Protein 7EWT (pdb70)

B-factor: mean 158.01, std 21.37, range [114.84, 257.17]

Secondary structure (DSSP, 8-state):
--SHHHHSSS-HHHHHHHHHHHTHHHHTTTTTTTTS-S-SHHHHHHHHHHHHHHHHHH-TTHHHHHHHHHHHHTTTTTSSTTSTHHHHHHHHHHHHHHHHHHH----THHHHHHHHHHHHHHHHHH---TTHHHH-----HHHHHHHS-GGGSSSPPP--HHHHHHHHTT------SHHHHHHHHHHHHHHHHHHHHHHHS-STTTT--SSSSS-SHHHHHHHHHTTTSSTHHHHHHHHHHHHHHHHHTTT--EE-TTSPEE--SS----HHHHSS-S-THHHHH-SSHHHHHHHHHHTTTT--HHHHHHHHHHHHHHHS-SSHHHHHHHHHIIIIIHHHHHHHHHTTS-SSSHHHHSSS---HHHHHHHHHHHHHHHHHHHS-SHHHHHHHHHHTTTHHHHHHHHHHHHHHHHTT-

Foldseek 3Di:
DQVVCPVLFHHSLLVLVVCLLLVLVVLLVCLLPCLQPPDLLVLLVSLLVSLLVSLCSSPVVLSCLLVVLLVVLVVLCVPVQQPPVSLVCLLCVLLVSLQVQLVVVLGSSQLSLVVSLLSSLQNLLSHVDPVNVQLHDDRPSLSSSQQRGSLAGRPFFHARSSCVSVLSPVNLDDQDLVVLVVLLVVLVVLVNLQSVQDPVQHLVVLLDPVCLQPDLVCLLVSLLVPLVNPCSSVVSSHSSSLSSCPNSPNQWPAADPVRHTHRNRRRQADPVQLPQDLQCLSNVCGRRVRVNVSLVPSQQVVDVNVVSLLVSLVVQCSSNVSDCLSVQLSVLCVFVVVLSVLVVCLAPPAPPQNVVCPDPVVGVVSVSVVSSSSSLSCLCPPVVDPVRSVSSCVSSVVVVVCVRVVCVVCVVVSSVD

Sequence (417 aa):
LARVAEALGSSEQALRLIVSILMGYPFALFQRYFLFQKETYLIHLYNVFTGLSIAYFNFGMQFFHSLLCVLIQFLILRLMGRTVTAVFTTFVFQMTYLMAGYYFDIKWTMPHCVLTLKLIGLAIDYYLTPEQRRFAVRGLLEVSGFSYFYGAFMVGPQFSMTDYQKLAKGEMRPNSFVPALKRLSLGLLFLVTYTLSSPYISEEYLISDDYMEKPFWFRCGYILVWGKIILYKYVTCWLVTEGVCILVGLGYNGNDQNGKPVWDACANMKVWLYETTPLFTGTIASFNINTNAWVARYVFKRLNKLLSQALALFFLAIWHGLHSGYLVCFQMELLIVIVERQVINLVRDSPTLSTLASITALYVLQQTNHWMFMGYSLVPFCLFTWDKWMKVYKSIYFLGHVLFFTLLLVLPYIRKL

Radius of gyration: 22.8 Å; Cα contacts (8 Å, |Δi|>4): 507; chains: 1; bounding box: 68×45×63 Å

Nearest PDB structures (foldseek):
  7ewt-assembly1_A  TM=1.002E+00  e=1.290E-56  Gallus gallus
  7f3x-assembly1_A  TM=9.662E-01  e=1.108E-40  Gallus gallus
  8erc-assembly1_A  TM=8.208E-01  e=8.123E-11  Homo sapiens
  7ura-assembly1_A  TM=7.951E-01  e=6.634E-09  Homo sapiens
  7mhz-assembly1_A  TM=6.663E-01  e=9.346E-07  Homo sapiens

Structure (mmCIF, N/CA/C/O backbone):
data_7EWT
#
_entry.id   7EWT
#
_cell.length_a   76.789
_cell.length_b   82.261
_cell.length_c   116.925
_cell.angle_alpha   90.000
_cell.angle_beta   90.000
_cell.angle_gamma   90.000
#
_symmetry.space_group_name_H-M   'P 21 21 21'
#
loop_
_atom_site.group_PDB
_atom_site.id
_atom_site.type_symbol
_atom_site.label_atom_id
_atom_site.label_alt_id
_atom_site.label_comp_id
_atom_site.label_asym_id
_atom_site.label_entity_id
_atom_site.label_seq_id
_atom_site.pdbx_PDB_ins_code
_atom_site.Cartn_x
_atom_site.Cartn_y
_atom_site.Cartn_z
_atom_site.occupancy
_atom_site.B_iso_or_equiv
_atom_site.auth_seq_id
_atom_site.auth_comp_id
_atom_site.auth_asym_id
_atom_site.auth_atom_id
_atom_site.pdbx_PDB_model_num
ATOM 1 N N . LEU A 1 1 ? 8.809 0.788 -0.238 1.00 196.59 42 LEU A N 1
ATOM 2 C CA . LEU A 1 1 ? 9.038 1.973 0.585 1.00 196.41 42 LEU A CA 1
ATOM 3 C C . LEU A 1 1 ? 7.809 2.300 1.442 1.00 200.58 42 LEU A C 1
ATOM 4 O O . LEU A 1 1 ? 7.904 2.302 2.671 1.00 200.06 42 LEU A O 1
ATOM 9 N N . ALA A 1 2 ? 6.659 2.564 0.788 1.00 197.44 43 ALA A N 1
ATOM 10 C CA . ALA A 1 2 ? 5.388 2.886 1.440 1.00 197.33 43 ALA A CA 1
ATOM 11 C C . ALA A 1 2 ? 4.458 1.669 1.510 1.00 201.17 43 ALA A C 1
ATOM 12 O O . ALA A 1 2 ? 3.543 1.651 2.336 1.00 200.74 43 ALA A O 1
ATOM 14 N N . ARG A 1 3 ? 4.700 0.653 0.650 1.00 197.65 44 ARG A N 1
ATOM 15 C CA . ARG A 1 3 ? 3.923 -0.591 0.590 1.00 197.43 44 ARG A CA 1
ATOM 16 C C . ARG A 1 3 ? 4.165 -1.471 1.825 1.00 200.96 44 ARG A C 1
ATOM 17 O O . ARG A 1 3 ? 3.281 -2.242 2.206 1.00 200.46 44 ARG A O 1
ATOM 25 N N . VAL A 1 4 ? 5.356 -1.338 2.452 1.00 197.27 45 VAL A N 1
ATOM 26 C CA . VAL A 1 4 ? 5.757 -2.050 3.675 1.00 196.89 45 VAL A CA 1
ATOM 27 C C . VAL A 1 4 ? 4.931 -1.481 4.848 1.00 200.49 45 VAL A C 1
ATOM 28 O O . VAL A 1 4 ? 4.516 -2.230 5.738 1.00 200.02 45 VAL A O 1
ATOM 32 N N . ALA A 1 5 ? 4.670 -0.155 4.808 1.00 196.78 46 ALA A N 1
ATOM 33 C CA . ALA A 1 5 ? 3.892 0.605 5.792 1.00 196.40 46 ALA A CA 1
ATOM 34 C C . ALA A 1 5 ? 2.374 0.384 5.663 1.00 199.64 46 ALA A C 1
ATOM 35 O O . ALA A 1 5 ? 1.622 0.802 6.544 1.00 198.98 46 ALA A O 1
ATOM 37 N N . GLU A 1 6 ? 1.930 -0.268 4.570 1.00 195.92 47 GLU A N 1
ATOM 38 C CA . GLU A 1 6 ? 0.519 -0.558 4.291 1.00 195.52 47 GLU A CA 1
ATOM 39 C C . GLU A 1 6 ? 0.177 -2.043 4.469 1.00 198.73 47 GLU A C 1
ATOM 40 O O . GLU A 1 6 ? -0.972 -2.368 4.774 1.00 198.29 47 GLU A O 1
ATOM 46 N N . ALA A 1 7 ? 1.171 -2.934 4.273 1.00 194.81 48 ALA A N 1
ATOM 47 C CA . ALA A 1 7 ? 1.024 -4.389 4.356 1.00 194.42 48 ALA A CA 1
ATOM 48 C C . ALA A 1 7 ? 0.673 -4.932 5.746 1.00 197.24 48 ALA A C 1
ATOM 49 O O . ALA A 1 7 ? -0.244 -5.751 5.854 1.00 196.85 48 ALA A O 1
ATOM 51 N N . LEU A 1 8 ? 1.400 -4.502 6.797 1.00 192.86 49 LEU A N 1
ATOM 52 C CA . LEU A 1 8 ? 1.176 -4.987 8.162 1.00 192.16 49 LEU A CA 1
ATOM 53 C C . LEU A 1 8 ? -0.097 -4.423 8.806 1.00 194.73 49 LEU A C 1
ATOM 54 O O . LEU A 1 8 ? -0.926 -5.204 9.279 1.00 194.19 49 LEU A O 1
ATOM 59 N N . GLY A 1 9 ? -0.249 -3.097 8.802 1.00 190.21 50 GLY A N 1
ATOM 60 C CA . GLY A 1 9 ? -1.425 -2.442 9.368 1.00 189.47 50 GLY A CA 1
ATOM 61 C C . GLY A 1 9 ? -1.223 -1.037 9.898 1.00 191.73 50 GLY A C 1
ATOM 62 O O . GLY A 1 9 ? -2.110 -0.193 9.740 1.00 191.38 50 GLY A O 1
ATOM 63 N N . SER A 1 10 ? -0.063 -0.774 10.540 1.00 186.86 51 SER A N 1
ATOM 64 C CA . SER A 1 10 ? 0.289 0.522 11.142 1.00 185.91 51 SER A CA 1
ATOM 65 C C . SER A 1 10 ? 0.404 1.688 10.130 1.00 187.64 51 SER A C 1
ATOM 66 O O . SER A 1 10 ? 0.285 1.473 8.923 1.00 187.20 51 SER A O 1
ATOM 69 N N . SER A 1 11 ? 0.604 2.926 10.636 1.00 182.39 52 SER A N 1
ATOM 70 C CA . SER A 1 11 ? 0.714 4.148 9.831 1.00 181.28 52 SER A CA 1
ATOM 71 C C . SER A 1 11 ? 1.995 4.211 8.981 1.00 182.56 52 SER A C 1
ATOM 72 O O . SER A 1 11 ? 2.918 3.420 9.187 1.00 182.11 52 SER A O 1
ATOM 75 N N . GLU A 1 12 ? 2.033 5.158 8.019 1.00 177.13 53 GLU A N 1
ATOM 76 C CA . GLU A 1 12 ? 3.152 5.387 7.101 1.00 175.96 53 GLU A CA 1
ATOM 77 C C . GLU A 1 12 ? 4.423 5.827 7.841 1.00 176.95 53 GLU A C 1
ATOM 78 O O . GLU A 1 12 ? 5.487 5.250 7.610 1.00 176.33 53 GLU A O 1
ATOM 84 N N . GLN A 1 13 ? 4.302 6.830 8.738 1.00 171.44 54 GLN A N 1
ATOM 85 C CA . GLN A 1 13 ? 5.408 7.358 9.547 1.00 170.16 54 GLN A CA 1
ATOM 86 C C . GLN A 1 13 ? 5.805 6.365 10.638 1.00 171.76 54 GLN A C 1
ATOM 87 O O . GLN A 1 13 ? 6.972 6.332 11.035 1.00 171.23 54 GLN A O 1
ATOM 93 N N . ALA A 1 14 ? 4.825 5.564 11.122 1.00 166.67 55 ALA A N 1
ATOM 94 C CA . ALA A 1 14 ? 4.987 4.541 12.162 1.00 165.64 55 ALA A CA 1
ATOM 95 C C . ALA A 1 14 ? 6.002 3.470 11.769 1.00 167.19 55 ALA A C 1
ATOM 96 O O . ALA A 1 14 ? 6.683 2.928 12.641 1.00 166.74 55 ALA A O 1
ATOM 98 N N . LEU A 1 15 ? 6.106 3.175 10.457 1.00 161.99 56 LEU A N 1
ATOM 99 C CA . LEU A 1 15 ? 7.062 2.213 9.915 1.00 160.89 56 LEU A CA 1
ATOM 100 C C . LEU A 1 15 ? 8.467 2.813 9.943 1.00 162.23 56 LEU A C 1
ATOM 101 O O . LEU A 1 15 ? 9.413 2.110 10.288 1.00 161.82 56 LEU A O 1
ATOM 106 N N . ARG A 1 16 ? 8.598 4.112 9.599 1.00 156.81 57 ARG A N 1
ATOM 107 C CA . ARG A 1 16 ? 9.875 4.827 9.595 1.00 155.79 57 ARG A CA 1
ATOM 108 C C . ARG A 1 16 ? 10.430 4.996 11.018 1.00 157.98 57 ARG A C 1
ATOM 109 O O . ARG A 1 16 ? 11.647 5.081 11.190 1.00 157.57 57 ARG A O 1
ATOM 117 N N . LEU A 1 17 ? 9.536 5.020 12.029 1.00 153.14 58 LEU A N 1
ATOM 118 C CA . LEU A 1 17 ? 9.885 5.141 13.445 1.00 152.15 58 LEU A CA 1
ATOM 119 C C . LEU A 1 17 ? 10.319 3.786 14.021 1.00 154.44 58 LEU A C 1
ATOM 120 O O . LEU A 1 17 ? 11.323 3.737 14.730 1.00 153.91 58 LEU A O 1
ATOM 125 N N . ILE A 1 18 ? 9.567 2.695 13.722 1.00 149.94 59 ILE A N 1
ATOM 126 C CA . ILE A 1 18 ? 9.889 1.345 14.203 1.00 149.24 59 ILE A CA 1
ATOM 127 C C . ILE A 1 18 ? 11.213 0.862 13.583 1.00 151.75 59 ILE A C 1
ATOM 128 O O . ILE A 1 18 ? 11.999 0.221 14.280 1.00 151.08 59 ILE A O 1
ATOM 133 N N . VAL A 1 19 ? 11.478 1.232 12.305 1.00 147.61 60 VAL A N 1
ATOM 134 C CA . VAL A 1 19 ? 12.721 0.931 11.586 1.00 147.01 60 VAL A CA 1
ATOM 135 C C . VAL A 1 19 ? 13.861 1.659 12.298 1.00 150.19 60 VAL A C 1
ATOM 136 O O . VAL A 1 19 ? 14.900 1.052 12.535 1.00 149.43 60 VAL A O 1
ATOM 140 N N . SER A 1 20 ? 13.628 2.933 12.689 1.00 146.63 61 SER A N 1
ATOM 141 C CA . SER A 1 20 ? 14.577 3.792 13.400 1.00 146.28 61 SER A CA 1
ATOM 142 C C . SER A 1 20 ? 14.935 3.240 14.780 1.00 149.92 61 SER A C 1
ATOM 143 O O . SER A 1 20 ? 16.105 3.282 15.163 1.00 149.38 61 SER A O 1
ATOM 146 N N . ILE A 1 21 ? 13.933 2.724 15.520 1.00 146.55 62 ILE A N 1
ATOM 147 C CA . ILE A 1 21 ? 14.127 2.150 16.854 1.00 146.45 62 ILE A CA 1
ATOM 148 C C . ILE A 1 21 ? 14.830 0.783 16.735 1.00 151.13 62 ILE A C 1
ATOM 149 O O . ILE A 1 21 ? 15.769 0.523 17.494 1.00 150.85 62 ILE A O 1
ATOM 154 N N . LEU A 1 22 ? 14.433 -0.046 15.742 1.00 148.14 63 LEU A N 1
ATOM 155 C CA . LEU A 1 22 ? 15.066 -1.345 15.484 1.00 148.19 63 LEU A CA 1
ATOM 156 C C . LEU A 1 22 ? 16.481 -1.182 14.906 1.00 153.03 63 LEU A C 1
ATOM 157 O O . LEU A 1 22 ? 17.301 -2.089 15.056 1.00 152.72 63 LEU A O 1
ATOM 162 N N . MET A 1 23 ? 16.773 -0.013 14.281 1.00 150.19 64 MET A N 1
ATOM 163 C CA . MET A 1 23 ? 18.078 0.335 13.703 1.00 150.33 64 MET A CA 1
ATOM 164 C C . MET A 1 23 ? 19.121 0.566 14.805 1.00 154.49 64 MET A C 1
ATOM 165 O O . MET A 1 23 ? 20.319 0.579 14.522 1.00 154.11 64 MET A O 1
ATOM 170 N N . GLY A 1 24 ? 18.655 0.721 16.043 1.00 151.25 65 GLY A N 1
ATOM 171 C CA . GLY A 1 24 ? 19.504 0.905 17.211 1.00 151.16 65 GLY A CA 1
ATOM 172 C C . GLY A 1 24 ? 20.420 -0.276 17.468 1.00 155.25 65 GLY A C 1
ATOM 173 O O . GLY A 1 24 ? 21.595 -0.074 17.784 1.00 154.86 65 GLY A O 1
ATOM 174 N N . TYR A 1 25 ? 19.892 -1.516 17.306 1.00 151.80 66 TYR A N 1
ATOM 175 C CA . TYR A 1 25 ? 20.613 -2.782 17.513 1.00 151.62 66 TYR A CA 1
ATOM 176 C C . TYR A 1 25 ? 21.822 -2.978 16.565 1.00 156.11 66 TYR A C 1
ATOM 177 O O . TYR A 1 25 ? 22.911 -3.178 17.104 1.00 155.48 66 TYR A O 1
ATOM 186 N N . PRO A 1 26 ? 21.728 -2.892 15.201 1.00 153.45 67 PRO A N 1
ATOM 187 C CA . PRO A 1 26 ? 22.950 -3.038 14.384 1.00 153.65 67 PRO A CA 1
ATOM 188 C C . PRO A 1 26 ? 23.992 -1.949 14.667 1.00 159.06 67 PRO A C 1
ATOM 189 O O . PRO A 1 26 ? 25.189 -2.193 14.496 1.00 158.82 67 PRO A O 1
ATOM 193 N N . PHE A 1 27 ? 23.535 -0.765 15.134 1.00 156.45 68 PHE A N 1
ATOM 194 C CA . PHE A 1 27 ? 24.397 0.351 15.524 1.00 156.73 68 PHE A CA 1
ATOM 195 C C . PHE A 1 27 ? 25.018 0.093 16.904 1.00 161.30 68 PHE A C 1
ATOM 196 O O . PHE A 1 27 ? 26.108 0.596 17.183 1.00 160.72 68 PHE A O 1
ATOM 204 N N . ALA A 1 28 ? 24.339 -0.712 17.722 1.00 158.73 69 ALA A N 1
ATOM 205 C CA . ALA A 1 28 ? 24.871 -1.055 19.061 1.00 159.04 69 ALA A CA 1
ATOM 206 C C . ALA A 1 28 ? 25.849 -2.217 18.913 1.00 164.37 69 ALA A C 1
ATOM 207 O O . ALA A 1 28 ? 26.386 -2.677 19.935 1.00 163.75 69 ALA A O 1
ATOM 209 N N . LEU A 1 29 ? 26.093 -2.640 17.673 1.00 162.42 70 LEU A N 1
ATOM 210 C CA . LEU A 1 29 ? 27.028 -3.765 17.419 1.00 162.91 70 LEU A CA 1
ATOM 211 C C . LEU A 1 29 ? 28.432 -3.178 17.329 1.00 168.74 70 LEU A C 1
ATOM 212 O O . LEU A 1 29 ? 29.346 -3.900 16.932 1.00 168.23 70 LEU A O 1
ATOM 217 N N . PHE A 1 30 ? 28.549 -1.865 17.491 1.00 167.15 71 PHE A N 1
ATOM 218 C CA . PHE A 1 30 ? 29.876 -1.219 17.361 1.00 167.92 71 PHE A CA 1
ATOM 219 C C . PHE A 1 30 ? 30.316 -0.881 18.776 1.00 173.64 71 PHE A C 1
ATOM 220 O O . PHE A 1 30 ? 31.502 -0.973 19.098 1.00 173.12 71 PHE A O 1
ATOM 228 N N . GLN A 1 31 ? 29.341 -0.571 19.622 1.00 171.82 72 GLN A N 1
ATOM 229 C CA . GLN A 1 31 ? 29.663 -0.314 21.045 1.00 172.35 72 GLN A CA 1
ATOM 230 C C . GLN A 1 31 ? 29.793 -1.687 21.702 1.00 177.19 72 GLN A C 1
ATOM 231 O O . GLN A 1 31 ? 30.081 -1.753 22.904 1.00 176.72 72 GLN A O 1
ATOM 237 N N . ARG A 1 32 ? 29.526 -2.744 20.935 1.00 174.39 73 ARG A N 1
ATOM 238 C CA . ARG A 1 32 ? 29.732 -4.111 21.467 1.00 174.54 73 ARG A CA 1
ATOM 239 C C . ARG A 1 32 ? 31.221 -4.277 21.777 1.00 178.76 73 ARG A C 1
ATOM 240 O O . ARG A 1 32 ? 31.537 -4.871 22.826 1.00 178.49 73 ARG A O 1
ATOM 248 N N . TYR A 1 33 ? 32.092 -3.871 20.848 1.00 175.27 74 TYR A N 1
ATOM 249 C CA . TYR A 1 33 ? 33.543 -4.143 21.027 1.00 175.06 74 TYR A CA 1
ATOM 250 C C . TYR A 1 33 ? 34.347 -2.846 21.025 1.00 179.81 74 TYR A C 1
ATOM 251 O O . TYR A 1 33 ? 35.376 -2.777 21.722 1.00 179.46 74 TYR A O 1
ATOM 260 N N . PHE A 1 34 ? 33.885 -1.845 20.281 1.00 176.92 75 PHE A N 1
ATOM 261 C CA . PHE A 1 34 ? 34.681 -0.599 20.159 1.00 176.94 75 PHE A CA 1
ATOM 262 C C . PHE A 1 34 ? 34.443 0.277 21.392 1.00 181.98 75 PHE A C 1
ATOM 263 O O . PHE A 1 34 ? 34.943 1.404 21.414 1.00 181.71 75 PHE A O 1
ATOM 271 N N . LEU A 1 35 ? 33.578 -0.152 22.313 1.00 179.06 76 LEU A N 1
ATOM 272 C CA . LEU A 1 35 ? 33.429 0.607 23.587 1.00 179.02 76 LEU A CA 1
ATOM 273 C C . LEU A 1 35 ? 34.700 0.468 24.440 1.00 183.49 76 LEU A C 1
ATOM 274 O O . LEU A 1 35 ? 35.140 1.491 25.000 1.00 183.14 76 LEU A O 1
ATOM 279 N N . PHE A 1 36 ? 35.266 -0.744 24.533 1.00 180.33 77 PHE A N 1
ATOM 280 C CA . PHE A 1 36 ? 36.461 -0.986 25.388 1.00 180.18 77 PHE A CA 1
ATOM 281 C C . PHE A 1 36 ? 37.636 -0.267 24.737 1.00 184.14 77 PHE A C 1
ATOM 282 O O . PHE A 1 36 ? 38.759 -0.322 25.271 1.00 183.63 77 PHE A O 1
ATOM 290 N N . GLN A 1 37 ? 37.366 0.387 23.613 1.00 180.79 78 GLN A N 1
ATOM 291 C CA . GLN A 1 37 ? 38.382 1.128 22.866 1.00 180.62 78 GLN A CA 1
ATOM 292 C C . GLN A 1 37 ? 38.818 2.338 23.698 1.00 183.83 78 GLN A C 1
ATOM 293 O O . GLN A 1 37 ? 37.968 3.108 24.160 1.00 183.25 78 GLN A O 1
ATOM 299 N N . LYS A 1 38 ? 40.145 2.484 23.893 1.00 179.87 79 LYS A N 1
ATOM 300 C CA . LYS A 1 38 ? 40.796 3.530 24.696 1.00 179.36 79 LYS A CA 1
ATOM 301 C C . LYS A 1 38 ? 40.384 4.968 24.338 1.00 182.45 79 LYS A C 1
ATOM 302 O O . LYS A 1 38 ? 40.289 5.806 25.238 1.00 182.21 79 LYS A O 1
ATOM 308 N N . GLU A 1 39 ? 40.128 5.248 23.043 1.00 177.91 80 GLU A N 1
ATOM 309 C CA . GLU A 1 39 ? 39.726 6.578 22.572 1.00 176.98 80 GLU A CA 1
ATOM 310 C C . GLU A 1 39 ? 38.260 6.846 22.900 1.00 179.32 80 GLU A C 1
ATOM 311 O O . GLU A 1 39 ? 37.395 6.042 22.547 1.00 178.75 80 GLU A O 1
ATOM 317 N N . THR A 1 40 ? 37.991 7.967 23.598 1.00 174.92 81 THR A N 1
ATOM 318 C CA . THR A 1 40 ? 36.644 8.368 24.020 1.00 174.31 81 THR A CA 1
ATOM 319 C C . THR A 1 40 ? 35.989 9.374 23.057 1.00 176.83 81 THR A C 1
ATOM 320 O O . THR A 1 40 ? 34.762 9.373 22.939 1.00 176.28 81 THR A O 1
ATOM 324 N N . TYR A 1 41 ? 36.797 10.213 22.368 1.00 172.46 82 TYR A N 1
ATOM 325 C CA . TYR A 1 41 ? 36.308 11.218 21.416 1.00 171.89 82 TYR A CA 1
ATOM 326 C C . TYR A 1 41 ? 35.677 10.583 20.163 1.00 174.05 82 TYR A C 1
ATOM 327 O O . TYR A 1 41 ? 34.907 11.245 19.464 1.00 173.41 82 TYR A O 1
ATOM 336 N N . LEU A 1 42 ? 35.982 9.295 19.910 1.00 169.59 83 LEU A N 1
ATOM 337 C CA . LEU A 1 42 ? 35.430 8.511 18.806 1.00 168.80 83 LEU A CA 1
ATOM 338 C C . LEU A 1 42 ? 34.003 8.063 19.133 1.00 171.04 83 LEU A C 1
ATOM 339 O O . LEU A 1 42 ? 33.167 7.998 18.230 1.00 170.67 83 LEU A O 1
ATOM 344 N N . ILE A 1 43 ? 33.731 7.763 20.426 1.00 166.12 84 ILE A N 1
ATOM 345 C CA . ILE A 1 43 ? 32.421 7.332 20.939 1.00 165.21 84 ILE A CA 1
ATOM 346 C C . ILE A 1 43 ? 31.402 8.477 20.813 1.00 167.39 84 ILE A C 1
ATOM 347 O O . ILE A 1 43 ? 30.293 8.249 20.324 1.00 166.73 84 ILE A O 1
ATOM 352 N N . HIS A 1 44 ? 31.798 9.708 21.215 1.00 162.94 85 HIS A N 1
ATOM 353 C CA . HIS A 1 44 ? 30.982 10.924 21.110 1.00 162.29 85 HIS A CA 1
ATOM 354 C C . HIS A 1 44 ? 30.646 11.207 19.645 1.00 165.12 85 HIS A C 1
ATOM 355 O O . HIS A 1 44 ? 29.505 11.549 19.336 1.00 164.68 85 HIS A O 1
ATOM 362 N N . LEU A 1 45 ? 31.642 11.030 18.750 1.00 160.88 86 LEU A N 1
ATOM 363 C CA . LEU A 1 45 ? 31.534 11.236 17.304 1.00 160.21 86 LEU A CA 1
ATOM 364 C C . LEU A 1 45 ? 30.592 10.224 16.640 1.00 163.22 86 LEU A C 1
ATOM 365 O O . LEU A 1 45 ? 29.982 10.552 15.622 1.00 162.83 86 LEU A O 1
ATOM 370 N N . TYR A 1 46 ? 30.466 9.008 17.217 1.00 159.10 87 TYR A N 1
ATOM 371 C CA . TYR A 1 46 ? 29.577 7.960 16.708 1.00 158.57 87 TYR A CA 1
ATOM 372 C C . TYR A 1 46 ? 28.115 8.361 16.934 1.00 161.78 87 TYR A C 1
ATOM 373 O O . TYR A 1 46 ? 27.328 8.284 15.993 1.00 161.46 87 TYR A O 1
ATOM 382 N N . ASN A 1 47 ? 27.763 8.796 18.170 1.00 157.55 88 ASN A N 1
ATOM 383 C CA . ASN A 1 47 ? 26.409 9.215 18.557 1.00 156.85 88 ASN A CA 1
ATOM 384 C C . ASN A 1 47 ? 25.877 10.379 17.722 1.00 159.54 88 ASN A C 1
ATOM 385 O O . ASN A 1 47 ? 24.711 10.351 17.337 1.00 159.01 88 ASN A O 1
ATOM 390 N N . VAL A 1 48 ? 26.732 11.379 17.419 1.00 155.37 89 VAL A N 1
ATOM 391 C CA . VAL A 1 48 ? 26.361 12.543 16.604 1.00 154.83 89 VAL A CA 1
ATOM 392 C C . VAL A 1 48 ? 26.064 12.096 15.167 1.00 158.21 89 VAL A C 1
ATOM 393 O O . VAL A 1 48 ? 24.980 12.378 14.662 1.00 157.65 89 VAL A O 1
ATOM 397 N N . PHE A 1 49 ? 27.005 11.360 14.539 1.00 154.63 90 PHE A N 1
ATOM 398 C CA . PHE A 1 49 ? 26.898 10.852 13.165 1.00 154.40 90 PHE A CA 1
ATOM 399 C C . PHE A 1 49 ? 25.738 9.874 12.957 1.00 157.75 90 PHE A C 1
ATOM 400 O O . PHE A 1 49 ? 25.227 9.772 11.842 1.00 157.39 90 PHE A O 1
ATOM 408 N N . THR A 1 50 ? 25.332 9.157 14.024 1.00 153.69 91 THR A N 1
ATOM 409 C CA . THR A 1 50 ? 24.224 8.201 13.990 1.00 153.04 91 THR A CA 1
ATOM 410 C C . THR A 1 50 ? 22.901 8.922 14.260 1.00 155.64 91 THR A C 1
ATOM 411 O O . THR A 1 50 ? 21.948 8.734 13.507 1.00 155.15 91 THR A O 1
ATOM 415 N N . GLY A 1 51 ? 22.870 9.734 15.319 1.00 151.37 92 GLY A N 1
ATOM 416 C CA . GLY A 1 51 ? 21.706 10.510 15.732 1.00 150.86 92 GLY A CA 1
ATOM 417 C C . GLY A 1 51 ? 21.241 11.517 14.702 1.00 153.92 92 GLY A C 1
ATOM 418 O O . GLY A 1 51 ? 20.035 11.668 14.495 1.00 153.40 92 GLY A O 1
ATOM 419 N N . LEU A 1 52 ? 22.199 12.211 14.047 1.00 150.00 93 LEU A N 1
ATOM 420 C CA . LEU A 1 52 ? 21.919 13.195 12.996 1.00 149.51 93 LEU A CA 1
ATOM 421 C C . LEU A 1 52 ? 21.363 12.484 11.762 1.00 152.60 93 LEU A C 1
ATOM 422 O O . LEU A 1 52 ? 20.488 13.032 11.092 1.00 152.15 93 LEU A O 1
ATOM 427 N N . SER A 1 53 ? 21.862 11.258 11.482 1.00 148.57 94 SER A N 1
ATOM 428 C CA . SER A 1 53 ? 21.429 10.403 10.374 1.00 147.98 94 SER A CA 1
ATOM 429 C C . SER A 1 53 ? 20.028 9.855 10.647 1.00 150.90 94 SER A C 1
ATOM 430 O O . SER A 1 53 ? 19.221 9.786 9.723 1.00 150.23 94 SER A O 1
ATOM 433 N N . ILE A 1 54 ? 19.747 9.476 11.916 1.00 147.07 95 ILE A N 1
ATOM 434 C CA . ILE A 1 54 ? 18.455 8.966 12.392 1.00 146.60 95 ILE A CA 1
ATOM 435 C C . ILE A 1 54 ? 17.393 10.074 12.298 1.00 149.18 95 ILE A C 1
ATOM 436 O O . ILE A 1 54 ? 16.283 9.816 11.831 1.00 148.17 95 ILE A O 1
ATOM 441 N N . ALA A 1 55 ? 17.760 11.307 12.703 1.00 145.62 96 ALA A N 1
ATOM 442 C CA . ALA A 1 55 ? 16.889 12.479 12.642 1.00 145.52 96 ALA A CA 1
ATOM 443 C C . ALA A 1 55 ? 16.570 12.829 11.189 1.00 149.92 96 ALA A C 1
ATOM 444 O O . ALA A 1 55 ? 15.399 13.015 10.872 1.00 149.46 96 ALA A O 1
ATOM 446 N N . TYR A 1 56 ? 17.600 12.848 10.303 1.00 147.05 97 TYR A N 1
ATOM 447 C CA . TYR A 1 56 ? 17.487 13.132 8.864 1.00 147.06 97 TYR A CA 1
ATOM 448 C C . TYR A 1 56 ? 16.640 12.078 8.138 1.00 150.39 97 TYR A C 1
ATOM 449 O O . TYR A 1 56 ? 15.795 12.451 7.324 1.00 149.85 97 TYR A O 1
ATOM 458 N N . PHE A 1 57 ? 16.874 10.774 8.429 1.00 146.74 98 PHE A N 1
ATOM 459 C CA . PHE A 1 57 ? 16.148 9.641 7.837 1.00 146.58 98 PHE A CA 1
ATOM 460 C C . PHE A 1 57 ? 14.648 9.708 8.136 1.00 150.35 98 PHE A C 1
ATOM 461 O O . PHE A 1 57 ? 13.841 9.475 7.235 1.00 150.24 98 PHE A O 1
ATOM 469 N N . ASN A 1 58 ? 14.285 10.026 9.393 1.00 146.42 99 ASN A N 1
ATOM 470 C CA . ASN A 1 58 ? 12.893 10.135 9.821 1.00 146.02 99 ASN A CA 1
ATOM 471 C C . ASN A 1 58 ? 12.242 11.414 9.307 1.00 150.13 99 ASN A C 1
ATOM 472 O O . ASN A 1 58 ? 11.100 11.371 8.848 1.00 149.56 99 ASN A O 1
ATOM 477 N N . PHE A 1 59 ? 12.969 12.549 9.383 1.00 147.18 100 PHE A N 1
ATOM 478 C CA . PHE A 1 59 ? 12.504 13.866 8.933 1.00 147.27 100 PHE A CA 1
ATOM 479 C C . PHE A 1 59 ? 13.661 14.788 8.570 1.00 152.18 100 PHE A C 1
ATOM 480 O O . PHE A 1 59 ? 14.503 15.089 9.415 1.00 151.86 100 PHE A O 1
ATOM 488 N N . GLY A 1 60 ? 13.708 15.292 7.338 1.00 149.49 101 GLY A N 1
ATOM 489 C CA . GLY A 1 60 ? 14.867 16.114 6.931 1.00 149.65 101 GLY A CA 1
ATOM 490 C C . GLY A 1 60 ? 14.945 17.435 7.679 1.00 154.46 101 GLY A C 1
ATOM 491 O O . GLY A 1 60 ? 16.073 17.889 7.932 1.00 154.03 101 GLY A O 1
ATOM 492 N N . MET A 1 61 ? 13.801 18.039 8.011 1.00 151.70 102 MET A N 1
ATOM 493 C CA . MET A 1 61 ? 13.764 19.379 8.666 1.00 151.66 102 MET A CA 1
ATOM 494 C C . MET A 1 61 ? 14.377 19.372 10.068 1.00 155.49 102 MET A C 1
ATOM 495 O O . MET A 1 61 ? 15.099 20.332 10.389 1.00 155.12 102 MET A O 1
ATOM 500 N N . GLN A 1 62 ? 14.136 18.328 10.858 1.00 151.97 103 GLN A N 1
ATOM 501 C CA . GLN A 1 62 ? 14.557 18.324 12.287 1.00 151.81 103 GLN A CA 1
ATOM 502 C C . GLN A 1 62 ? 16.071 18.429 12.481 1.00 154.77 103 GLN A C 1
ATOM 503 O O . GLN A 1 62 ? 16.485 18.998 13.511 1.00 154.45 103 GLN A O 1
ATOM 509 N N . PHE A 1 63 ? 16.874 17.980 11.519 1.00 150.26 104 PHE A N 1
ATOM 510 C CA . PHE A 1 63 ?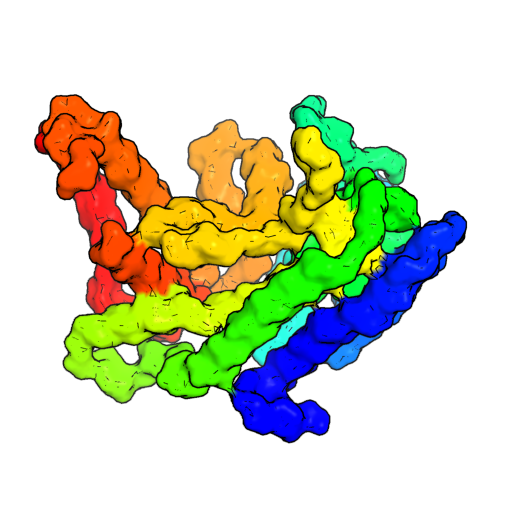 18.333 17.931 11.786 1.00 149.56 104 PHE A CA 1
ATOM 511 C C . PHE A 1 63 ? 18.833 19.319 12.195 1.00 151.56 104 PHE A C 1
ATOM 512 O O . PHE A 1 63 ? 19.639 19.383 13.134 1.00 151.23 104 PHE A O 1
ATOM 520 N N . PHE A 1 64 ? 18.369 20.384 11.540 1.00 146.40 105 PHE A N 1
ATOM 521 C CA . PHE A 1 64 ? 18.766 21.753 11.960 1.00 145.32 105 PHE A CA 1
ATOM 522 C C . PHE A 1 64 ? 18.198 22.125 13.333 1.00 146.83 105 PHE A C 1
ATOM 523 O O . PHE A 1 64 ? 18.962 22.662 14.147 1.00 146.33 105 PHE A O 1
ATOM 531 N N . HIS A 1 65 ? 16.925 21.823 13.598 1.00 141.62 106 HIS A N 1
ATOM 532 C CA . HIS A 1 65 ? 16.281 22.285 14.859 1.00 140.62 106 HIS A CA 1
ATOM 533 C C . HIS A 1 65 ? 17.048 21.787 16.079 1.00 144.32 106 HIS A C 1
ATOM 534 O O . HIS A 1 65 ? 17.472 22.626 16.889 1.00 143.71 106 HIS A O 1
ATOM 541 N N . SER A 1 66 ? 17.199 20.474 16.203 1.00 141.31 107 SER A N 1
ATOM 542 C CA . SER A 1 66 ? 17.855 19.877 17.367 1.00 141.24 107 SER A CA 1
ATOM 543 C C . SER A 1 66 ? 19.267 20.439 17.493 1.00 145.20 107 SER A C 1
ATOM 544 O O . SER A 1 66 ? 19.645 20.892 18.573 1.00 144.88 107 SER A O 1
ATOM 547 N N . LEU A 1 67 ? 20.026 20.434 16.372 1.00 141.49 108 LEU A N 1
ATOM 548 C CA . LEU A 1 67 ? 21.398 20.930 16.250 1.00 141.20 108 LEU A CA 1
ATOM 549 C C . LEU A 1 67 ? 21.534 22.386 16.711 1.00 144.95 108 LEU A C 1
ATOM 550 O O . LEU A 1 67 ? 22.497 22.708 17.407 1.00 144.49 108 LEU A O 1
ATOM 555 N N . LEU A 1 68 ? 20.553 23.241 16.352 1.00 141.35 109 LEU A N 1
ATOM 556 C CA . LEU A 1 68 ? 20.491 24.660 16.713 1.00 141.17 109 LEU A CA 1
ATOM 557 C C . LEU A 1 68 ? 20.324 24.813 18.220 1.00 145.08 109 LEU A C 1
ATOM 558 O O . LEU A 1 68 ? 21.027 25.620 18.824 1.00 144.52 109 LEU A O 1
ATOM 563 N N . CYS A 1 69 ? 19.429 24.008 18.828 1.00 141.94 110 CYS A N 1
ATOM 564 C CA . CYS A 1 69 ? 19.188 24.004 20.272 1.00 141.94 110 CYS A CA 1
ATOM 565 C C . CYS A 1 69 ? 20.409 23.488 21.031 1.00 146.45 110 CYS A C 1
ATOM 566 O O . CYS A 1 69 ? 20.732 24.025 22.092 1.00 146.09 110 CYS A O 1
ATOM 569 N N . VAL A 1 70 ? 21.097 22.469 20.469 1.00 143.36 111 VAL A N 1
ATOM 570 C CA . VAL A 1 70 ? 22.305 21.865 21.037 1.00 143.35 111 VAL A CA 1
ATOM 571 C C . VAL A 1 70 ? 23.443 22.899 21.096 1.00 148.63 111 VAL A C 1
ATOM 572 O O . VAL A 1 70 ? 24.023 23.084 22.170 1.00 148.16 111 VAL A O 1
ATOM 576 N N . LEU A 1 71 ? 23.728 23.598 19.968 1.00 146.46 112 LEU A N 1
ATOM 577 C CA . LEU A 1 71 ? 24.787 24.615 19.918 1.00 146.90 112 LEU A CA 1
ATOM 578 C C . LEU A 1 71 ? 24.458 25.841 20.780 1.00 151.21 112 LEU A C 1
ATOM 579 O O . LEU A 1 71 ? 25.374 26.423 21.364 1.00 150.59 112 LEU A O 1
ATOM 584 N N . ILE A 1 72 ? 23.162 26.206 20.885 1.00 148.47 113 ILE A N 1
ATOM 585 C CA . ILE A 1 72 ? 22.717 27.324 21.722 1.00 148.78 113 ILE A CA 1
ATOM 586 C C . ILE A 1 72 ? 22.824 26.928 23.211 1.00 154.10 113 ILE A C 1
ATOM 587 O O . ILE A 1 72 ? 23.169 27.776 24.034 1.00 153.76 113 ILE A O 1
ATOM 592 N N . GLN A 1 73 ? 22.590 25.640 23.546 1.00 151.66 114 GLN A N 1
ATOM 593 C CA . GLN A 1 73 ? 22.696 25.185 24.935 1.00 151.96 114 GLN A CA 1
ATOM 594 C C . GLN A 1 73 ? 24.144 25.112 25.435 1.00 157.34 114 GLN A C 1
ATOM 595 O O . GLN A 1 73 ? 24.384 25.440 26.601 1.00 156.77 114 GLN A O 1
ATOM 601 N N . PHE A 1 74 ? 25.114 24.730 24.566 1.00 155.06 115 PHE A N 1
ATOM 602 C CA . PHE A 1 74 ? 26.513 24.709 24.998 1.00 155.32 115 PHE A CA 1
ATOM 603 C C . PHE A 1 74 ? 27.132 26.121 24.873 1.00 159.58 115 PHE A C 1
ATOM 604 O O . PHE A 1 74 ? 28.287 26.328 25.254 1.00 159.21 115 PHE A O 1
ATOM 612 N N . LEU A 1 75 ? 26.318 27.100 24.418 1.00 156.40 116 LEU A N 1
ATOM 613 C CA . LEU A 1 75 ? 26.669 28.517 24.344 1.00 156.39 116 LEU A CA 1
ATOM 614 C C . LEU A 1 75 ? 26.303 29.142 25.702 1.00 160.49 116 LEU A C 1
ATOM 615 O O . LEU A 1 75 ? 26.939 30.109 26.124 1.00 160.03 116 LEU A O 1
ATOM 620 N N . ILE A 1 76 ? 25.291 28.551 26.393 1.00 157.31 117 ILE A N 1
ATOM 621 C CA . ILE A 1 76 ? 24.832 28.921 27.743 1.00 157.19 117 ILE A CA 1
ATOM 622 C C . ILE A 1 76 ? 25.652 28.087 28.781 1.00 161.22 117 ILE A C 1
ATOM 623 O O . ILE A 1 76 ? 25.429 28.175 29.993 1.00 160.64 117 ILE A O 1
ATOM 628 N N . LEU A 1 77 ? 26.634 27.310 28.278 1.00 157.94 118 LEU A N 1
ATOM 629 C CA . LEU A 1 77 ? 27.592 26.532 29.064 1.00 157.74 118 LEU A CA 1
ATOM 630 C C . LEU A 1 77 ? 28.880 27.367 29.136 1.00 161.66 118 LEU A C 1
ATOM 631 O O . LEU A 1 77 ? 29.688 27.193 30.052 1.00 161.27 118 LEU A O 1
ATOM 636 N N . ARG A 1 78 ? 29.045 28.283 28.157 1.00 158.12 119 ARG A N 1
ATOM 637 C CA . ARG A 1 78 ? 30.134 29.250 28.033 1.00 157.89 119 ARG A CA 1
ATOM 638 C C . ARG A 1 78 ? 29.686 30.505 28.804 1.00 161.57 119 ARG A C 1
ATOM 639 O O . ARG A 1 78 ? 30.303 30.858 29.809 1.00 161.01 119 ARG A O 1
ATOM 647 N N . LEU A 1 79 ? 28.588 31.144 28.344 1.00 158.18 120 LEU A N 1
ATOM 648 C CA . LEU A 1 79 ? 27.980 32.323 28.963 1.00 158.10 120 LEU A CA 1
ATOM 649 C C . LEU A 1 79 ? 27.127 31.861 30.145 1.00 161.83 120 LEU A C 1
ATOM 650 O O . LEU A 1 79 ? 26.553 30.776 30.081 1.00 161.11 120 LEU A O 1
ATOM 655 N N . MET A 1 80 ? 26.969 32.725 31.156 1.00 158.68 121 MET A N 1
ATOM 656 C CA . MET A 1 80 ? 26.091 32.459 32.336 1.00 158.67 121 MET A CA 1
ATOM 657 C C . MET A 1 80 ? 26.659 31.378 33.264 1.00 163.18 121 MET A C 1
ATOM 658 O O . MET A 1 80 ? 26.635 31.600 34.481 1.00 162.83 121 MET A O 1
ATOM 663 N N . GLY A 1 81 ? 27.137 30.254 32.732 1.00 160.15 122 GLY A N 1
ATOM 664 C CA . GLY A 1 81 ? 27.617 29.191 33.633 1.00 160.09 122 GLY A CA 1
ATOM 665 C C . GLY A 1 81 ? 26.512 28.713 34.556 1.00 164.22 122 GLY A C 1
ATOM 666 O O . GLY A 1 81 ? 25.458 28.310 34.044 1.00 163.66 122 GLY A O 1
ATOM 667 N N . ARG A 1 82 ? 26.755 28.719 35.868 1.00 161.23 123 ARG A N 1
ATOM 668 C CA . ARG A 1 82 ? 25.753 28.193 36.830 1.00 161.28 123 ARG A CA 1
ATOM 669 C C . ARG A 1 82 ? 25.031 29.330 37.566 1.00 164.92 123 ARG A C 1
ATOM 670 O O . ARG A 1 82 ? 24.323 29.035 38.545 1.00 164.35 123 ARG A O 1
ATOM 678 N N . THR A 1 83 ? 25.250 30.581 37.142 1.00 161.41 124 THR A N 1
ATOM 679 C CA . THR A 1 83 ? 24.513 31.724 37.747 1.00 161.04 124 THR A CA 1
ATOM 680 C C . THR A 1 83 ? 23.034 31.428 37.549 1.00 164.16 124 THR A C 1
ATOM 681 O O . THR A 1 83 ? 22.726 31.071 36.414 1.00 163.82 124 THR A O 1
ATOM 685 N N . VAL A 1 84 ? 22.152 31.807 38.478 1.00 159.87 125 VAL A N 1
ATOM 686 C CA . VAL A 1 84 ? 20.720 31.367 38.446 1.00 159.12 125 VAL A CA 1
ATOM 687 C C . VAL A 1 84 ? 20.020 31.696 37.120 1.00 160.33 125 VAL A C 1
ATOM 688 O O . VAL A 1 84 ? 19.195 30.870 36.689 1.00 159.69 125 VAL A O 1
ATOM 692 N N . THR A 1 85 ? 20.306 32.840 36.508 1.00 154.92 126 THR A N 1
ATOM 693 C CA . THR A 1 85 ? 19.707 33.144 35.184 1.00 153.73 126 THR A CA 1
ATOM 694 C C . THR A 1 85 ? 19.842 31.954 34.227 1.00 155.31 126 THR A C 1
ATOM 695 O O . THR A 1 85 ? 18.893 31.727 33.464 1.00 155.04 126 THR A O 1
ATOM 699 N N . ALA A 1 86 ? 20.956 31.218 34.264 1.00 149.97 127 ALA A N 1
ATOM 700 C CA . ALA A 1 86 ? 21.189 30.144 33.285 1.00 148.83 127 ALA A CA 1
ATOM 701 C C . ALA A 1 86 ? 20.094 29.076 33.287 1.00 150.28 127 ALA A C 1
ATOM 702 O O . ALA A 1 86 ? 19.725 28.594 32.217 1.00 149.83 127 ALA A O 1
ATOM 704 N N . VAL A 1 87 ? 19.551 28.740 34.474 1.00 144.92 128 VAL A N 1
ATOM 705 C CA . VAL A 1 87 ? 18.454 27.784 34.606 1.00 143.82 128 VAL A CA 1
ATOM 706 C C . VAL A 1 87 ? 17.150 28.423 34.091 1.00 146.12 128 VAL A C 1
ATOM 707 O O . VAL A 1 87 ? 16.407 27.762 33.364 1.00 145.72 128 VAL A O 1
ATOM 711 N N . PHE A 1 88 ? 16.919 29.721 34.412 1.00 141.31 129 PHE A N 1
ATOM 712 C CA . PHE A 1 88 ? 15.733 30.477 33.996 1.00 140.55 129 PHE A CA 1
ATOM 713 C C . PHE A 1 88 ? 15.638 30.613 32.478 1.00 142.36 129 PHE A C 1
ATOM 714 O O . PHE A 1 88 ? 14.545 30.462 31.930 1.00 141.90 129 PHE A O 1
ATOM 722 N N . THR A 1 89 ? 16.766 30.922 31.809 1.00 137.39 130 THR A N 1
ATOM 723 C CA . THR A 1 89 ? 16.798 31.107 30.358 1.00 136.53 130 THR A CA 1
ATOM 724 C C . THR A 1 89 ? 16.695 29.769 29.612 1.00 138.55 130 THR A C 1
ATOM 725 O O . THR A 1 89 ? 16.052 29.731 28.567 1.00 137.84 130 THR A O 1
ATOM 729 N N . THR A 1 90 ? 17.303 28.682 30.153 1.00 134.10 131 THR A N 1
ATOM 730 C CA . THR A 1 90 ? 17.264 27.338 29.560 1.00 133.31 131 THR A CA 1
ATOM 731 C C . THR A 1 90 ? 15.828 26.811 29.583 1.00 135.45 131 THR A C 1
ATOM 732 O O . THR A 1 90 ? 15.346 26.317 28.565 1.00 134.97 131 THR A O 1
ATOM 736 N N . PHE A 1 91 ? 15.143 26.958 30.733 1.00 130.76 132 PHE A N 1
ATOM 737 C CA . PHE A 1 91 ? 13.759 26.541 30.922 1.00 130.00 132 PHE A CA 1
ATOM 738 C C . PHE A 1 91 ? 12.835 27.269 29.946 1.00 132.64 132 PHE A C 1
ATOM 739 O O . PHE A 1 91 ? 12.104 26.610 29.211 1.00 132.05 132 PHE A O 1
ATOM 747 N N . VAL A 1 92 ? 12.918 28.615 29.891 1.00 128.47 133 VAL A N 1
ATOM 748 C CA . VAL A 1 92 ? 12.096 29.439 29.002 1.00 128.07 133 VAL A CA 1
ATOM 749 C C . VAL A 1 92 ? 12.432 29.155 27.520 1.00 131.09 133 VAL A C 1
ATOM 750 O O . VAL A 1 92 ? 11.553 28.655 26.825 1.00 130.65 133 VAL A O 1
ATOM 754 N N . PHE A 1 93 ? 13.688 29.418 27.058 1.00 126.61 134 PHE A N 1
ATOM 755 C CA . PHE A 1 93 ? 14.120 29.213 25.662 1.00 126.16 134 PHE A CA 1
ATOM 756 C C . PHE A 1 93 ? 13.753 27.855 25.081 1.00 130.19 134 PHE A C 1
ATOM 757 O O . PHE A 1 93 ? 13.267 27.803 23.951 1.00 129.86 134 PHE A O 1
ATOM 765 N N . GLN A 1 94 ? 14.039 26.764 25.814 1.00 127.22 135 GLN A N 1
ATOM 766 C CA . GLN A 1 94 ? 13.753 25.414 25.332 1.00 127.41 135 GLN A CA 1
ATOM 767 C C . GLN A 1 94 ? 12.262 25.179 25.120 1.00 132.10 135 GLN A C 1
ATOM 768 O O . GLN A 1 94 ? 11.893 24.602 24.098 1.00 131.82 135 GLN A O 1
ATOM 774 N N . MET A 1 95 ? 11.409 25.686 26.038 1.00 128.87 136 MET A N 1
ATOM 775 C CA . MET A 1 95 ? 9.951 25.579 25.913 1.00 128.77 136 MET A CA 1
ATOM 776 C C . MET A 1 95 ? 9.435 26.536 24.830 1.00 132.67 136 MET A C 1
ATOM 777 O O . MET A 1 95 ? 8.469 26.204 24.149 1.00 132.15 136 MET A O 1
ATOM 782 N N . THR A 1 96 ? 10.096 27.707 24.658 1.00 129.52 137 THR A N 1
ATOM 783 C CA . THR A 1 96 ? 9.769 28.719 23.645 1.00 129.49 137 THR A CA 1
ATOM 784 C C . THR A 1 96 ? 10.071 28.161 22.252 1.00 134.19 137 THR A C 1
ATOM 785 O O . THR A 1 96 ? 9.296 28.396 21.324 1.00 133.91 137 THR A O 1
ATOM 789 N N . TYR A 1 97 ? 11.184 27.408 22.113 1.00 131.58 138 TYR A N 1
ATOM 790 C CA . TYR A 1 97 ? 11.561 26.775 20.850 1.00 131.27 138 TYR A CA 1
ATOM 791 C C . TYR A 1 97 ? 10.671 25.558 20.611 1.00 135.81 138 TYR A C 1
ATOM 792 O O . TYR A 1 97 ? 10.271 25.318 19.469 1.00 135.83 138 TYR A O 1
ATOM 801 N N . LEU A 1 98 ? 10.362 24.794 21.684 1.00 131.72 139 LEU A N 1
ATOM 802 C CA . LEU A 1 98 ? 9.524 23.600 21.603 1.00 131.37 139 LEU A CA 1
ATOM 803 C C . LEU A 1 98 ? 8.089 23.938 21.199 1.00 135.88 139 LEU A C 1
ATOM 804 O O . LEU A 1 98 ? 7.608 23.386 20.209 1.00 135.76 139 LEU A O 1
ATOM 809 N N . MET A 1 99 ? 7.435 24.879 21.917 1.00 132.52 140 MET A N 1
ATOM 810 C CA . MET A 1 99 ? 6.059 25.310 21.649 1.00 132.49 140 MET A CA 1
ATOM 811 C C . MET A 1 99 ? 5.891 25.976 20.284 1.00 135.46 140 MET A C 1
ATOM 812 O O . MET A 1 99 ? 4.772 26.035 19.770 1.00 135.20 140 MET A O 1
ATOM 817 N N . ALA A 1 100 ? 7.006 26.439 19.684 1.00 131.32 141 ALA A N 1
ATOM 818 C CA . ALA A 1 100 ? 7.027 27.019 18.344 1.00 130.82 141 ALA A CA 1
ATOM 819 C C . ALA A 1 100 ? 6.833 25.888 17.326 1.00 134.21 141 ALA A C 1
ATOM 820 O O . ALA A 1 100 ? 6.129 26.074 16.334 1.00 133.93 141 ALA A O 1
ATOM 822 N N . GLY A 1 101 ? 7.414 24.720 17.624 1.00 130.01 142 GLY A N 1
ATOM 823 C CA . GLY A 1 101 ? 7.324 23.512 16.811 1.00 129.40 142 GLY A CA 1
ATOM 824 C C . GLY A 1 101 ? 5.912 22.990 16.658 1.00 132.47 142 GLY A C 1
ATOM 825 O O . GLY A 1 101 ? 5.538 22.524 15.578 1.00 131.98 142 GLY A O 1
ATOM 826 N N . TYR A 1 102 ? 5.114 23.081 17.739 1.00 128.54 143 TYR A N 1
ATOM 827 C CA . TYR A 1 102 ? 3.713 22.658 17.758 1.00 128.22 143 TYR A CA 1
ATOM 828 C C . TYR A 1 102 ? 2.852 23.651 16.976 1.00 131.67 143 TYR A C 1
ATOM 829 O O . TYR A 1 102 ? 1.989 23.232 16.201 1.00 131.16 143 TYR A O 1
ATOM 838 N N . TYR A 1 103 ? 3.107 24.966 17.159 1.00 127.99 144 TYR A N 1
ATOM 839 C CA . TYR A 1 103 ? 2.391 26.026 16.450 1.00 127.63 144 TYR A CA 1
ATOM 840 C C . TYR A 1 103 ? 2.766 26.066 14.961 1.00 130.76 144 TYR A C 1
ATOM 841 O O . TYR A 1 103 ? 1.971 26.535 14.148 1.00 130.71 144 TYR A O 1
ATOM 850 N N . PHE A 1 104 ? 3.951 25.542 14.603 1.00 126.38 145 PHE A N 1
ATOM 851 C CA . PHE A 1 104 ? 4.407 25.463 13.216 1.00 141.60 145 PHE A CA 1
ATOM 852 C C . PHE A 1 104 ? 4.684 24.008 12.823 1.00 170.61 145 PHE A C 1
ATOM 853 O O . PHE A 1 104 ? 3.881 23.117 13.108 1.00 130.72 145 PHE A O 1
ATOM 861 N N . ASP A 1 111 ? 1.561 12.850 10.630 1.00 135.32 152 ASP A N 1
ATOM 862 C CA . ASP A 1 111 ? 1.175 12.608 12.019 1.00 135.22 152 ASP A CA 1
ATOM 863 C C . ASP A 1 111 ? 2.375 12.743 12.971 1.00 138.59 152 ASP A C 1
ATOM 864 O O . ASP A 1 111 ? 2.332 13.570 13.885 1.00 138.06 152 ASP A O 1
ATOM 869 N N . ILE A 1 112 ? 3.437 11.937 12.755 1.00 134.63 153 ILE A N 1
ATOM 870 C CA . ILE A 1 112 ? 4.658 11.968 13.567 1.00 133.94 153 ILE A CA 1
ATOM 871 C C . ILE A 1 112 ? 5.523 13.120 13.058 1.00 136.63 153 ILE A C 1
ATOM 872 O O . ILE A 1 112 ? 6.213 12.986 12.044 1.00 136.35 153 ILE A O 1
ATOM 877 N N . LYS A 1 113 ? 5.431 14.271 13.738 1.00 132.18 154 LYS A N 1
ATOM 878 C CA . LYS A 1 113 ? 6.162 15.491 13.385 1.00 131.45 154 LYS A CA 1
ATOM 879 C C . LYS A 1 113 ? 7.607 15.439 13.899 1.00 134.08 154 LYS A C 1
ATOM 880 O O . LYS A 1 113 ? 7.983 14.476 14.575 1.00 133.59 154 LYS A O 1
ATOM 886 N N . TRP A 1 114 ? 8.416 16.474 13.582 1.00 129.65 155 TRP A N 1
ATOM 887 C CA . TRP A 1 114 ? 9.811 16.570 14.023 1.00 128.81 155 TRP A CA 1
ATOM 888 C C . TRP A 1 114 ? 9.950 16.876 15.527 1.00 131.76 155 TRP A C 1
ATOM 889 O O . TRP A 1 114 ? 11.067 16.867 16.043 1.00 131.33 155 TRP A O 1
ATOM 900 N N . THR A 1 115 ? 8.824 17.138 16.227 1.00 127.57 156 THR A N 1
ATOM 901 C CA . THR A 1 115 ? 8.798 17.431 17.664 1.00 126.98 156 THR A CA 1
ATOM 902 C C . THR A 1 115 ? 8.867 16.153 18.518 1.00 130.84 156 THR A C 1
ATOM 903 O O . THR A 1 115 ? 8.901 16.252 19.749 1.00 130.64 156 THR A O 1
ATOM 907 N N . MET A 1 116 ? 8.916 14.962 17.865 1.00 127.09 157 MET A N 1
ATOM 908 C CA . MET A 1 116 ? 9.037 13.644 18.508 1.00 126.82 157 MET A CA 1
ATOM 909 C C . MET A 1 116 ? 10.374 13.537 19.298 1.00 130.63 157 MET A C 1
ATOM 910 O O . MET A 1 116 ? 10.303 13.379 20.524 1.00 130.30 157 MET A O 1
ATOM 915 N N . PRO A 1 117 ? 11.583 13.676 18.685 1.00 126.77 158 PRO A N 1
ATOM 916 C CA . PRO A 1 117 ? 12.811 13.628 19.490 1.00 126.37 158 PRO A CA 1
ATOM 917 C C . PRO A 1 117 ? 13.112 14.968 20.166 1.00 129.74 158 PRO A C 1
ATOM 918 O O . PRO A 1 117 ? 13.884 14.992 21.122 1.00 129.35 158 PRO A O 1
ATOM 922 N N . HIS A 1 118 ? 12.516 16.076 19.659 1.00 125.89 159 HIS A N 1
ATOM 923 C CA . HIS A 1 118 ? 12.714 17.432 20.174 1.00 125.45 159 HIS A CA 1
ATOM 924 C C . HIS A 1 118 ? 12.163 17.631 21.577 1.00 128.52 159 HIS A C 1
ATOM 925 O O . HIS A 1 118 ? 12.786 18.354 22.352 1.00 128.23 159 HIS A O 1
ATOM 932 N N . CYS A 1 119 ? 11.020 16.995 21.917 1.00 124.49 160 CYS A N 1
ATOM 933 C CA . CYS A 1 119 ? 10.447 17.086 23.268 1.00 124.19 160 CYS A CA 1
ATOM 934 C C . CYS A 1 119 ? 11.323 16.328 24.281 1.00 126.85 160 CYS A C 1
ATOM 935 O O . CYS A 1 119 ? 11.350 16.683 25.459 1.00 126.00 160 CYS A O 1
ATOM 938 N N . VAL A 1 120 ? 12.065 15.313 23.789 1.00 123.08 161 VAL A N 1
ATOM 939 C CA . VAL A 1 120 ? 12.995 14.469 24.546 1.00 122.70 161 VAL A CA 1
ATOM 940 C C . VAL A 1 120 ? 14.269 15.263 24.871 1.00 126.08 161 VAL A C 1
ATOM 941 O O . VAL A 1 120 ? 14.671 15.297 26.038 1.00 126.06 161 VAL A O 1
ATOM 945 N N . LEU A 1 121 ? 14.898 15.900 23.851 1.00 121.54 162 LEU A N 1
ATOM 946 C CA . LEU A 1 121 ? 16.123 16.677 24.064 1.00 120.92 162 LEU A CA 1
ATOM 947 C C . LEU A 1 121 ? 15.868 17.969 24.840 1.00 123.91 162 LEU A C 1
ATOM 948 O O . LEU A 1 121 ? 16.783 18.447 25.506 1.00 123.66 162 LEU A O 1
ATOM 953 N N . THR A 1 122 ? 14.632 18.517 24.780 1.00 119.71 163 THR A N 1
ATOM 954 C CA . THR A 1 122 ? 14.242 19.712 25.538 1.00 119.18 163 THR A CA 1
ATOM 955 C C . THR A 1 122 ? 14.446 19.399 27.025 1.00 122.26 163 THR A C 1
ATOM 956 O O . THR A 1 122 ? 15.161 20.127 27.709 1.00 121.98 163 THR A O 1
ATOM 960 N N . LEU A 1 123 ? 13.902 18.259 27.478 1.00 117.94 164 LEU A N 1
ATOM 961 C CA . LEU A 1 123 ? 14.037 17.748 28.837 1.00 117.31 164 LEU A CA 1
ATOM 962 C C . LEU A 1 123 ? 15.491 17.351 29.125 1.00 121.46 164 LEU A C 1
ATOM 963 O O . LEU A 1 123 ? 15.962 17.566 30.240 1.00 120.77 164 LEU A O 1
ATOM 968 N N . LYS A 1 124 ? 16.206 16.802 28.114 1.00 118.67 165 LYS A N 1
ATOM 969 C CA . LYS A 1 124 ? 17.611 16.391 28.246 1.00 118.81 165 LYS A CA 1
ATOM 970 C C . LYS A 1 124 ? 18.580 17.565 28.433 1.00 123.52 165 LYS A C 1
ATOM 971 O O . LYS A 1 124 ? 19.585 17.412 29.128 1.00 123.28 165 LYS A O 1
ATOM 977 N N . LEU A 1 125 ? 18.277 18.728 27.828 1.00 120.25 166 LEU A N 1
ATOM 978 C CA . LEU A 1 125 ? 19.109 19.929 27.931 1.00 120.17 166 LEU A CA 1
ATOM 979 C C . LEU A 1 125 ? 18.802 20.744 29.188 1.00 124.62 166 LEU A C 1
ATOM 980 O O . LEU A 1 125 ? 19.716 21.345 29.756 1.00 123.75 166 LEU A O 1
ATOM 985 N N . ILE A 1 126 ? 17.526 20.739 29.635 1.00 122.45 167 ILE A N 1
ATOM 986 C CA . ILE A 1 126 ? 17.088 21.396 30.874 1.00 122.89 167 ILE A CA 1
ATOM 987 C C . ILE A 1 126 ? 17.724 20.621 32.050 1.00 128.26 167 ILE A C 1
ATOM 988 O O . ILE A 1 126 ? 18.287 21.235 32.957 1.00 127.99 167 ILE A O 1
ATOM 993 N N . GLY A 1 127 ? 17.657 19.286 31.981 1.00 125.78 168 GLY A N 1
ATOM 994 C CA . GLY A 1 127 ? 18.243 18.373 32.956 1.00 126.11 168 GLY A CA 1
ATOM 995 C C . GLY A 1 127 ? 19.746 18.540 33.064 1.00 131.55 168 GLY A C 1
ATOM 996 O O . GLY A 1 127 ? 20.286 18.538 34.172 1.00 131.30 168 GLY A O 1
ATOM 997 N N . LEU A 1 128 ? 20.423 18.730 31.905 1.00 129.17 169 LEU A N 1
ATOM 998 C CA . LEU A 1 128 ? 21.867 18.972 31.790 1.00 129.36 169 LEU A CA 1
ATOM 999 C C . LEU A 1 128 ? 22.236 20.289 32.489 1.00 133.89 169 LEU A C 1
ATOM 1000 O O . LEU A 1 128 ? 23.257 20.335 33.172 1.00 133.50 169 LEU A O 1
ATOM 1005 N N . ALA A 1 129 ? 21.407 21.347 32.312 1.00 130.97 170 ALA A N 1
ATOM 1006 C CA . ALA A 1 129 ? 21.615 22.670 32.909 1.00 131.14 170 ALA A CA 1
ATOM 1007 C C . ALA A 1 129 ? 21.612 22.610 34.436 1.00 136.16 170 ALA A C 1
ATOM 1008 O O . ALA A 1 129 ? 22.503 23.186 35.058 1.00 135.81 170 ALA A O 1
ATOM 1010 N N . ILE A 1 130 ? 20.648 21.873 35.028 1.00 133.67 171 ILE A N 1
ATOM 1011 C CA . ILE A 1 130 ? 20.523 21.676 36.480 1.00 134.03 171 ILE A CA 1
ATOM 1012 C C . ILE A 1 130 ? 21.652 20.742 36.987 1.00 139.99 171 ILE A C 1
ATOM 1013 O O . ILE A 1 130 ? 22.102 20.892 38.126 1.00 139.79 171 ILE A O 1
ATOM 1018 N N . ASP A 1 131 ? 22.138 19.818 36.125 1.00 137.99 172 ASP A N 1
ATOM 1019 C CA . ASP A 1 131 ? 23.255 18.917 36.442 1.00 138.52 172 ASP A CA 1
ATOM 1020 C C . ASP A 1 131 ? 24.575 19.701 36.460 1.00 144.41 172 ASP A C 1
ATOM 1021 O O . ASP A 1 131 ? 25.429 19.438 37.307 1.00 144.12 172 ASP A O 1
ATOM 1026 N N . TYR A 1 132 ? 24.727 20.675 35.530 1.00 142.34 173 TYR A N 1
ATOM 1027 C CA . TYR A 1 132 ? 25.903 21.544 35.419 1.00 142.78 173 TYR A CA 1
ATOM 1028 C C . TYR A 1 132 ? 25.903 22.571 36.552 1.00 147.98 173 TYR A C 1
ATOM 1029 O O . TYR A 1 132 ? 26.960 23.085 36.917 1.00 147.93 173 TYR A O 1
ATOM 1038 N N . TYR A 1 133 ? 24.717 22.828 37.132 1.00 145.19 174 TYR A N 1
ATOM 1039 C CA . TYR A 1 133 ? 24.499 23.734 38.256 1.00 190.23 174 TYR A CA 1
ATOM 1040 C C . TYR A 1 133 ? 25.009 23.092 39.546 1.00 217.66 174 TYR A C 1
ATOM 1041 O O . TYR A 1 133 ? 26.209 23.092 39.810 1.00 178.48 174 TYR A O 1
ATOM 1050 N N . LEU A 1 142 ? 24.064 19.589 49.050 1.00 168.16 183 LEU A N 1
ATOM 1051 C CA . LEU A 1 142 ? 23.333 18.743 48.106 1.00 167.88 183 LEU A CA 1
ATOM 1052 C C . LEU A 1 142 ? 22.842 17.455 48.766 1.00 171.55 183 LEU A C 1
ATOM 1053 O O . LEU A 1 142 ? 23.494 16.938 49.677 1.00 171.12 183 LEU A O 1
ATOM 1058 N N . THR A 1 143 ? 21.701 16.927 48.284 1.00 167.98 184 THR A N 1
ATOM 1059 C CA . THR A 1 143 ? 21.096 15.681 48.773 1.00 167.79 184 THR A CA 1
ATOM 1060 C C . THR A 1 143 ? 21.922 14.464 48.266 1.00 171.64 184 THR A C 1
ATOM 1061 O O . THR A 1 143 ? 22.741 14.660 47.361 1.00 171.12 184 THR A O 1
ATOM 1065 N N . PRO A 1 144 ? 21.758 13.218 48.803 1.00 168.32 185 PRO A N 1
ATOM 1066 C CA . PRO A 1 144 ? 22.569 12.085 48.301 1.00 168.10 185 PRO A CA 1
ATOM 1067 C C . PRO A 1 144 ? 22.476 11.831 46.793 1.00 171.54 185 PRO A C 1
ATOM 1068 O O . PRO A 1 144 ? 23.460 11.404 46.185 1.00 171.11 185 PRO A O 1
ATOM 1072 N N . GLU A 1 145 ? 21.306 12.119 46.192 1.00 167.63 186 GLU A N 1
ATOM 1073 C CA . GLU A 1 145 ? 21.065 11.977 44.758 1.00 167.23 186 GLU A CA 1
ATOM 1074 C C . GLU A 1 145 ? 21.742 13.132 44.005 1.00 170.85 186 GLU A C 1
ATOM 1075 O O . GLU A 1 145 ? 22.453 12.887 43.029 1.00 170.30 186 GLU A O 1
ATOM 1081 N N . GLN A 1 146 ? 21.522 14.381 44.474 1.00 167.42 187 GLN A N 1
ATOM 1082 C CA . GLN A 1 146 ? 22.068 15.618 43.904 1.00 167.24 187 GLN A CA 1
ATOM 1083 C C . GLN A 1 146 ? 23.598 15.666 43.900 1.00 171.52 187 GLN A C 1
ATOM 1084 O O . GLN A 1 146 ? 24.180 16.183 42.946 1.00 171.07 187 GLN A O 1
ATOM 1090 N N . ARG A 1 147 ? 24.244 15.128 44.959 1.00 168.38 188 ARG A N 1
ATOM 1091 C CA . ARG A 1 147 ? 25.705 15.087 45.117 1.00 168.31 188 ARG A CA 1
ATOM 1092 C C . ARG A 1 147 ? 26.380 14.145 44.089 1.00 172.44 188 ARG A C 1
ATOM 1093 O O . ARG A 1 147 ? 27.569 14.306 43.804 1.00 172.04 188 ARG A O 1
ATOM 1101 N N . ARG A 1 148 ? 25.608 13.197 43.511 1.00 169.02 189 ARG A N 1
ATOM 1102 C CA . ARG A 1 148 ? 26.065 12.238 42.500 1.00 168.77 189 ARG A CA 1
ATOM 1103 C C . ARG A 1 148 ? 25.719 12.719 41.080 1.00 172.37 189 ARG A C 1
ATOM 1104 O O . ARG A 1 148 ? 26.598 12.743 40.215 1.00 171.82 189 ARG A O 1
ATOM 1112 N N . PHE A 1 149 ? 24.441 13.101 40.857 1.00 168.91 190 PHE A N 1
ATOM 1113 C CA . PHE A 1 149 ? 23.884 13.561 39.576 1.00 168.66 190 PHE A CA 1
ATOM 1114 C C . PHE A 1 149 ? 24.491 14.871 39.031 1.00 172.02 190 PHE A C 1
ATOM 1115 O O . PHE A 1 149 ? 24.300 15.174 37.851 1.00 171.58 190 PHE A O 1
ATOM 1123 N N . ALA A 1 150 ? 25.217 15.636 39.872 1.00 168.22 191 ALA A N 1
ATOM 1124 C CA . ALA A 1 150 ? 25.865 16.883 39.462 1.00 167.74 191 ALA A CA 1
ATOM 1125 C C . ALA A 1 150 ? 27.129 16.585 38.657 1.00 171.30 191 ALA A C 1
ATOM 1126 O O . ALA A 1 150 ? 27.834 15.620 38.962 1.00 170.59 191 ALA A O 1
ATOM 1128 N N . VAL A 1 151 ? 27.407 17.403 37.623 1.00 167.89 192 VAL A N 1
ATOM 1129 C CA . VAL A 1 151 ? 28.587 17.224 36.765 1.00 167.76 192 VAL A CA 1
ATOM 1130 C C . VAL A 1 151 ? 29.736 18.149 37.186 1.00 171.46 192 VAL A C 1
ATOM 1131 O O . VAL A 1 151 ? 29.509 19.148 37.874 1.00 170.94 192 VAL A O 1
ATOM 1135 N N . ARG A 1 152 ? 30.962 17.818 36.746 1.00 168.10 193 ARG A N 1
ATOM 1136 C CA . ARG A 1 152 ? 32.179 18.570 37.055 1.00 167.93 193 ARG A CA 1
ATOM 1137 C C . ARG A 1 152 ? 32.726 19.263 35.804 1.00 171.52 193 ARG A C 1
ATOM 1138 O O . ARG A 1 152 ? 32.850 18.631 34.750 1.00 171.00 193 ARG A O 1
ATOM 1146 N N . GLY A 1 153 ? 33.040 20.551 35.941 1.00 167.94 194 GLY A N 1
ATOM 1147 C CA . GLY A 1 153 ? 33.591 21.380 34.873 1.00 197.69 194 GLY A CA 1
ATOM 1148 C C . GLY A 1 153 ? 32.633 21.624 33.727 1.00 222.60 194 GLY A C 1
ATOM 1149 O O . GLY A 1 153 ? 32.665 20.915 32.720 1.00 182.44 194 GLY A O 1
ATOM 1150 N N . LEU A 1 157 ? 31.966 20.865 24.413 1.00 149.73 198 LEU A N 1
ATOM 1151 C CA . LEU A 1 157 ? 31.795 21.036 22.970 1.00 149.30 198 LEU A CA 1
ATOM 1152 C C . LEU A 1 157 ? 31.190 19.767 22.358 1.00 153.27 198 LEU A C 1
ATOM 1153 O O . LEU A 1 157 ? 30.033 19.783 21.932 1.00 152.76 198 LEU A O 1
ATOM 1158 N N . LEU A 1 158 ? 31.973 18.669 22.334 1.00 149.98 199 LEU A N 1
ATOM 1159 C CA . LEU A 1 158 ? 31.571 17.361 21.811 1.00 149.52 199 LEU A CA 1
ATOM 1160 C C . LEU A 1 158 ? 30.666 16.644 22.808 1.00 153.28 199 LEU A C 1
ATOM 1161 O O . LEU A 1 158 ? 29.822 15.844 22.400 1.00 152.79 199 LEU A O 1
ATOM 1166 N N . GLU A 1 159 ? 30.865 16.921 24.115 1.00 149.52 200 GLU A N 1
ATOM 1167 C CA . GLU A 1 159 ? 30.130 16.344 25.244 1.00 149.16 200 GLU A CA 1
ATOM 1168 C C . GLU A 1 159 ? 28.625 16.585 25.145 1.00 152.53 200 GLU A C 1
ATOM 1169 O O . GLU A 1 159 ? 27.855 15.637 25.282 1.00 151.98 200 GLU A O 1
ATOM 1175 N N . VAL A 1 160 ? 28.217 17.844 24.892 1.00 148.94 201 VAL A N 1
ATOM 1176 C CA . VAL A 1 160 ? 26.814 18.267 24.769 1.00 148.66 201 VAL A CA 1
ATOM 1177 C C . VAL A 1 160 ? 26.184 17.731 23.468 1.00 151.91 201 VAL A C 1
ATOM 1178 O O . VAL A 1 160 ? 25.020 17.327 23.477 1.00 151.44 201 VAL A O 1
ATOM 1182 N N . SER A 1 161 ? 26.960 17.711 22.368 1.00 148.11 202 SER A N 1
ATOM 1183 C CA . SER A 1 161 ? 26.512 17.216 21.066 1.00 147.73 202 SER A CA 1
ATOM 1184 C C . SER A 1 161 ? 26.320 15.692 21.051 1.00 150.73 202 SER A C 1
ATOM 1185 O O . SER A 1 161 ? 25.364 15.206 20.445 1.00 150.08 202 SER A O 1
ATOM 1188 N N . GLY A 1 162 ? 27.226 14.970 21.711 1.00 146.99 203 GLY A N 1
ATOM 1189 C CA . GLY A 1 162 ? 27.196 13.514 21.803 1.00 146.76 203 GLY A CA 1
ATOM 1190 C C . GLY A 1 162 ? 26.076 12.984 22.674 1.00 150.49 203 GLY A C 1
ATOM 1191 O O . GLY A 1 162 ? 25.412 12.009 22.307 1.00 150.28 203 GLY A O 1
ATOM 1192 N N . PHE A 1 163 ? 25.873 13.623 23.842 1.00 146.52 204 PHE A N 1
ATOM 1193 C CA . PHE A 1 163 ? 24.850 13.292 24.840 1.00 146.06 204 PHE A CA 1
ATOM 1194 C C . PHE A 1 163 ? 23.435 13.456 24.295 1.00 149.55 204 PHE A C 1
ATOM 1195 O O . PHE A 1 163 ? 22.563 12.648 24.614 1.00 149.36 204 PHE A O 1
ATOM 1203 N N . SER A 1 164 ? 23.210 14.506 23.490 1.00 145.58 205 SER A N 1
ATOM 1204 C CA . SER A 1 164 ? 21.909 14.826 22.911 1.00 145.17 205 SER A CA 1
ATOM 1205 C C . SER A 1 164 ? 21.518 13.908 21.758 1.00 148.62 205 SER A C 1
ATOM 1206 O O . SER A 1 164 ? 20.334 13.595 21.612 1.00 148.30 205 SER A O 1
ATOM 1209 N N . TYR A 1 165 ? 22.500 13.494 20.936 1.00 144.64 206 TYR A N 1
ATOM 1210 C CA . TYR A 1 165 ? 22.266 12.675 19.748 1.00 144.25 206 TYR A CA 1
ATOM 1211 C C . TYR A 1 165 ? 22.431 11.153 19.947 1.00 146.95 206 TYR A C 1
ATOM 1212 O O . TYR A 1 165 ? 22.375 10.424 18.954 1.00 146.56 206 TYR A O 1
ATOM 1221 N N . PHE A 1 166 ? 22.571 10.662 21.204 1.00 142.46 207 PHE A N 1
ATOM 1222 C CA . PHE A 1 166 ? 22.709 9.221 21.477 1.00 141.82 207 PHE A CA 1
ATOM 1223 C C . PHE A 1 166 ? 21.560 8.427 20.841 1.00 145.50 207 PHE A C 1
ATOM 1224 O O . PHE A 1 166 ? 20.398 8.675 21.154 1.00 145.23 207 PHE A O 1
ATOM 1232 N N . TYR A 1 167 ? 21.902 7.519 19.906 1.00 141.80 208 TYR A N 1
ATOM 1233 C CA . TYR A 1 167 ? 20.974 6.701 19.117 1.00 141.58 208 TYR A CA 1
ATOM 1234 C C . TYR A 1 167 ? 20.005 5.840 19.936 1.00 144.90 208 TYR A C 1
ATOM 1235 O O . TYR A 1 167 ? 18.851 5.688 19.531 1.00 144.42 208 TYR A O 1
ATOM 1244 N N . GLY A 1 168 ? 20.479 5.285 21.051 1.00 141.06 209 GLY A N 1
ATOM 1245 C CA . GLY A 1 168 ? 19.678 4.439 21.930 1.00 140.86 209 GLY A CA 1
ATOM 1246 C C . GLY A 1 168 ? 18.495 5.157 22.550 1.00 144.54 209 GLY A C 1
ATOM 1247 O O . GLY A 1 168 ? 17.411 4.582 22.664 1.00 144.02 209 GLY A O 1
ATOM 1248 N N . ALA A 1 169 ? 18.696 6.425 22.939 1.00 141.15 210 ALA A N 1
ATOM 1249 C CA . ALA A 1 169 ? 17.669 7.268 23.545 1.00 140.90 210 ALA A CA 1
ATOM 1250 C C . ALA A 1 169 ? 17.650 8.658 22.891 1.00 144.17 210 ALA A C 1
ATOM 1251 O O . ALA A 1 169 ? 18.251 9.605 23.410 1.00 143.60 210 ALA A O 1
ATOM 1253 N N . PHE A 1 170 ? 16.978 8.759 21.725 1.00 140.65 211 PHE A N 1
ATOM 1254 C CA . PHE A 1 170 ? 16.872 9.996 20.952 1.00 140.53 211 PHE A CA 1
ATOM 1255 C C . PHE A 1 170 ? 15.429 10.320 20.565 1.00 145.49 211 PHE A C 1
ATOM 1256 O O . PHE A 1 170 ? 14.929 11.382 20.937 1.00 145.14 211 PHE A O 1
ATOM 1264 N N . MET A 1 171 ? 14.772 9.390 19.868 1.00 142.76 212 MET A N 1
ATOM 1265 C CA . MET A 1 171 ? 13.383 9.625 19.394 1.00 142.83 212 MET A CA 1
ATOM 1266 C C . MET A 1 171 ? 12.435 9.717 20.588 1.00 148.08 212 MET A C 1
ATOM 1267 O O . MET A 1 171 ? 11.813 10.772 20.757 1.00 147.64 212 MET A O 1
ATOM 1272 N N . VAL A 1 172 ? 12.277 8.622 21.331 1.00 145.99 213 VAL A N 1
ATOM 1273 C CA . VAL A 1 172 ? 11.377 8.618 22.521 1.00 146.55 213 VAL A CA 1
ATOM 1274 C C . VAL A 1 172 ? 12.131 8.061 23.735 1.00 151.88 213 VAL A C 1
ATOM 1275 O O . VAL A 1 172 ? 11.491 7.857 24.785 1.00 151.43 213 VAL A O 1
ATOM 1279 N N . GLY A 1 173 ? 13.448 7.881 23.629 1.00 149.63 214 GLY A N 1
ATOM 1280 C CA . GLY A 1 173 ? 14.224 7.225 24.704 1.00 149.98 214 GLY A CA 1
ATOM 1281 C C . GLY A 1 173 ? 14.265 7.947 26.053 1.00 155.33 214 GLY A C 1
ATOM 1282 O O . GLY A 1 173 ? 13.973 9.155 26.069 1.00 155.21 214 GLY A O 1
ATOM 1283 N N . PRO A 1 174 ? 14.615 7.285 27.194 1.00 152.74 215 PRO A N 1
ATOM 1284 C CA . PRO A 1 174 ? 14.608 7.929 28.514 1.00 152.90 215 PRO A CA 1
ATOM 1285 C C . PRO A 1 174 ? 15.734 8.940 28.741 1.00 157.83 215 PRO A C 1
ATOM 1286 O O . PRO A 1 174 ? 16.797 8.763 28.187 1.00 156.94 215 PRO A O 1
ATOM 1290 N N . GLN A 1 175 ? 15.469 9.965 29.553 1.00 155.95 216 GLN A N 1
ATOM 1291 C CA . GLN A 1 175 ? 16.541 10.931 29.894 1.00 156.55 216 GLN A CA 1
ATOM 1292 C C . GLN A 1 175 ? 17.608 10.184 30.694 1.00 161.87 216 GLN A C 1
ATOM 1293 O O . GLN A 1 175 ? 17.232 9.367 31.555 1.00 161.62 216 GLN A O 1
ATOM 1299 N N . PHE A 1 176 ? 18.882 10.459 30.421 1.00 159.26 217 PHE A N 1
ATOM 1300 C CA . PHE A 1 176 ? 19.984 9.821 31.183 1.00 159.55 217 PHE A CA 1
ATOM 1301 C C . PHE A 1 176 ? 20.878 10.926 31.744 1.00 164.62 217 PHE A C 1
ATOM 1302 O O . PHE A 1 176 ? 21.104 11.919 31.039 1.00 164.17 217 PHE A O 1
ATOM 1310 N N . SER A 1 177 ? 21.344 10.770 32.982 1.00 162.04 218 SER A N 1
ATOM 1311 C CA . SER A 1 177 ? 22.134 11.859 33.602 1.00 162.16 218 SER A CA 1
ATOM 1312 C C . SER A 1 177 ? 23.400 12.062 32.779 1.00 166.66 218 SER A C 1
ATOM 1313 O O . SER A 1 177 ? 23.990 11.059 32.355 1.00 166.07 218 SER A O 1
ATOM 1316 N N . MET A 1 178 ? 23.782 13.316 32.556 1.00 163.98 219 MET A N 1
ATOM 1317 C CA . MET A 1 178 ? 25.051 13.579 31.838 1.00 164.08 219 MET A CA 1
ATOM 1318 C C . MET A 1 178 ? 26.168 12.881 32.610 1.00 168.51 219 MET A C 1
ATOM 1319 O O . MET A 1 178 ? 27.010 12.231 31.970 1.00 168.05 219 MET A O 1
ATOM 1324 N N . THR A 1 179 ? 26.164 13.030 33.937 1.00 165.56 220 THR A N 1
ATOM 1325 C CA . THR A 1 179 ? 27.244 12.421 34.725 1.00 165.51 220 THR A CA 1
ATOM 1326 C C . THR A 1 179 ? 27.336 10.932 34.381 1.00 169.80 220 THR A C 1
ATOM 1327 O O . THR A 1 179 ? 28.427 10.439 34.101 1.00 169.39 220 THR A O 1
ATOM 1331 N N . ASP A 1 180 ? 26.177 10.236 34.365 1.00 166.67 221 ASP A N 1
ATOM 1332 C CA . ASP A 1 180 ? 26.044 8.812 34.049 1.00 166.60 221 ASP A CA 1
ATOM 1333 C C . ASP A 1 180 ? 26.313 8.506 32.565 1.00 170.36 221 ASP A C 1
ATOM 1334 O O . ASP A 1 180 ? 26.724 7.388 32.248 1.00 169.73 221 ASP A O 1
ATOM 1339 N N . TYR A 1 181 ? 26.088 9.495 31.664 1.00 167.15 222 TYR A N 1
ATOM 1340 C CA . TYR A 1 181 ? 26.347 9.362 30.225 1.00 167.06 222 TYR A CA 1
ATOM 1341 C C . TYR A 1 181 ? 27.853 9.318 29.978 1.00 171.30 222 TYR A C 1
ATOM 1342 O O . TYR A 1 181 ? 28.315 8.504 29.178 1.00 170.94 222 TYR A O 1
ATOM 1351 N N . GLN A 1 182 ? 28.584 10.227 30.625 1.00 168.05 223 GLN A N 1
ATOM 1352 C CA . GLN A 1 182 ? 30.059 10.254 30.473 1.00 167.95 223 GLN A CA 1
ATOM 1353 C C . GLN A 1 182 ? 30.600 8.930 31.008 1.00 172.44 223 GLN A C 1
ATOM 1354 O O . GLN A 1 182 ? 31.605 8.435 30.469 1.00 172.33 223 GLN A O 1
ATOM 1360 N N . LYS A 1 183 ? 29.924 8.368 32.010 1.00 169.08 224 LYS A N 1
ATOM 1361 C CA . LYS A 1 183 ? 30.375 7.083 32.594 1.00 168.88 224 LYS A CA 1
ATOM 1362 C C . LYS A 1 183 ? 30.323 6.023 31.498 1.00 173.06 224 LYS A C 1
ATOM 1363 O O . LYS A 1 183 ? 31.257 5.226 31.425 1.00 172.61 224 LYS A O 1
ATOM 1369 N N . LEU A 1 184 ? 29.291 6.054 30.654 1.00 169.99 225 LEU A N 1
ATOM 1370 C CA . LEU A 1 184 ? 29.133 5.014 29.605 1.00 169.97 225 LEU A CA 1
ATOM 1371 C C . LEU A 1 184 ? 30.342 5.065 28.673 1.00 174.10 225 LEU A C 1
ATOM 1372 O O . LEU A 1 184 ? 30.849 3.992 28.300 1.00 173.75 225 LEU A O 1
ATOM 1377 N N . ALA A 1 185 ? 30.810 6.271 28.359 1.00 170.78 226 ALA A N 1
ATOM 1378 C CA . ALA A 1 185 ? 31.986 6.415 27.477 1.00 170.74 226 ALA A CA 1
ATOM 1379 C C . ALA A 1 185 ? 33.145 5.693 28.157 1.00 175.14 226 ALA A C 1
ATOM 1380 O O . ALA A 1 185 ? 33.964 5.083 27.449 1.00 174.83 226 ALA A O 1
ATOM 1382 N N . LYS A 1 186 ? 33.194 5.761 29.487 1.00 171.89 227 LYS A N 1
ATOM 1383 C CA . LYS A 1 186 ? 34.270 5.078 30.246 1.00 171.86 227 LYS A CA 1
ATOM 1384 C C . LYS A 1 186 ? 33.797 3.685 30.674 1.00 176.30 227 LYS A C 1
ATOM 1385 O O . LYS A 1 186 ? 33.689 2.811 29.794 1.00 175.95 227 LYS A O 1
ATOM 1391 N N . GLY A 1 187 ? 33.513 3.486 31.965 1.00 173.19 228 GLY A N 1
ATOM 1392 C CA . GLY A 1 187 ? 33.172 2.141 32.475 1.00 173.13 228 GLY A CA 1
ATOM 1393 C C . GLY A 1 187 ? 31.684 1.873 32.603 1.00 177.40 228 GLY A C 1
ATOM 1394 O O . GLY A 1 187 ? 31.345 0.864 33.250 1.00 177.06 228 GLY A O 1
ATOM 1395 N N . GLU A 1 188 ? 30.833 2.745 32.057 1.00 174.18 229 GLU A N 1
ATOM 1396 C CA . GLU A 1 188 ? 29.352 2.601 32.161 1.00 174.09 229 GLU A CA 1
ATOM 1397 C C . GLU A 1 188 ? 28.940 2.580 33.638 1.00 178.58 229 GLU A C 1
ATOM 1398 O O . GLU A 1 188 ? 27.739 2.383 33.897 1.00 178.13 229 GLU A O 1
ATOM 1404 N N . MET A 1 189 ? 29.882 2.856 34.551 1.00 175.41 230 MET A N 1
ATOM 1405 C CA . MET A 1 189 ? 29.602 2.807 36.015 1.00 209.81 230 MET A CA 1
ATOM 1406 C C . MET A 1 189 ? 29.123 1.402 36.391 1.00 242.86 230 MET A C 1
ATOM 1407 O O . MET A 1 189 ? 29.736 0.817 37.304 1.00 206.27 230 MET A O 1
ATOM 1412 N N . ARG A 1 196 ? 31.018 -3.203 35.553 1.00 173.89 237 ARG A N 1
ATOM 1413 C CA . ARG A 1 196 ? 29.791 -3.913 35.195 1.00 173.66 237 ARG A CA 1
ATOM 1414 C C . ARG A 1 196 ? 30.011 -4.862 34.003 1.00 177.11 237 ARG A C 1
ATOM 1415 O O . ARG A 1 196 ? 30.714 -4.481 33.063 1.00 176.83 237 ARG A O 1
ATOM 1423 N N . PRO A 1 197 ? 29.404 -6.078 33.925 1.00 172.93 238 PRO A N 1
ATOM 1424 C CA . PRO A 1 197 ? 29.667 -6.973 32.794 1.00 172.56 238 PRO A CA 1
ATOM 1425 C C . PRO A 1 197 ? 28.790 -6.744 31.553 1.00 175.08 238 PRO A C 1
ATOM 1426 O O . PRO A 1 197 ? 27.607 -6.509 31.698 1.00 174.63 238 PRO A O 1
ATOM 1430 N N . ASN A 1 198 ? 29.391 -6.813 30.362 1.00 170.70 239 ASN A N 1
ATOM 1431 C CA . ASN A 1 198 ? 28.611 -6.668 29.104 1.00 169.95 239 ASN A CA 1
ATOM 1432 C C . ASN A 1 198 ? 27.697 -7.887 28.951 1.00 172.45 239 ASN A C 1
ATOM 1433 O O . ASN A 1 198 ? 28.133 -8.996 29.309 1.00 171.96 239 ASN A O 1
ATOM 1438 N N . SER A 1 199 ? 26.479 -7.686 28.442 1.00 167.89 240 SER A N 1
ATOM 1439 C CA . SER A 1 199 ? 25.515 -8.809 28.317 1.00 167.04 240 SER A CA 1
ATOM 1440 C C . SER A 1 199 ? 24.571 -8.603 27.132 1.00 169.77 240 SER A C 1
ATOM 1441 O O . SER A 1 199 ? 24.371 -7.443 26.729 1.00 169.31 240 SER A O 1
ATOM 1444 N N . PHE A 1 200 ? 23.986 -9.692 26.632 1.00 165.30 241 PHE A N 1
ATOM 1445 C CA . PHE A 1 200 ? 23.049 -9.631 25.482 1.00 164.62 241 PHE A CA 1
ATOM 1446 C C . PHE A 1 200 ? 21.765 -10.329 25.925 1.00 166.96 241 PHE A C 1
ATOM 1447 O O . PHE A 1 200 ? 20.735 -10.207 25.243 1.00 166.36 241 PHE A O 1
ATOM 1455 N N . VAL A 1 201 ? 21.824 -11.015 27.065 1.00 162.47 242 VAL A N 1
ATOM 1456 C CA . VAL A 1 201 ? 20.664 -11.824 27.545 1.00 161.68 242 VAL A CA 1
ATOM 1457 C C . VAL A 1 201 ? 19.510 -10.931 28.040 1.00 163.70 242 VAL A C 1
ATOM 1458 O O . VAL A 1 201 ? 18.368 -11.217 27.637 1.00 163.27 242 VAL A O 1
ATOM 1462 N N . PRO A 1 202 ? 19.706 -9.851 28.836 1.00 158.83 243 PRO A N 1
ATOM 1463 C CA . PRO A 1 202 ? 18.581 -9.007 29.247 1.00 158.08 243 PRO A CA 1
ATOM 1464 C C . PRO A 1 202 ? 18.054 -8.202 28.057 1.00 159.95 243 PRO A C 1
ATOM 1465 O O . PRO A 1 202 ? 16.880 -7.903 28.025 1.00 159.54 243 PRO A O 1
ATOM 1469 N N . ALA A 1 203 ? 18.936 -7.858 27.128 1.00 154.89 244 ALA A N 1
ATOM 1470 C CA . ALA A 1 203 ? 18.570 -7.095 25.937 1.00 153.92 244 ALA A CA 1
ATOM 1471 C C . ALA A 1 203 ? 17.526 -7.852 25.123 1.00 155.95 244 ALA A C 1
ATOM 1472 O O . ALA A 1 203 ? 16.631 -7.228 24.555 1.00 155.29 244 ALA A O 1
ATOM 1474 N N . LEU A 1 204 ? 17.638 -9.198 25.086 1.00 151.32 245 LEU A N 1
ATOM 1475 C CA . LEU A 1 204 ? 16.713 -10.103 24.400 1.00 150.45 245 LEU A CA 1
ATOM 1476 C C . LEU A 1 204 ? 15.363 -10.120 25.109 1.00 152.04 245 LEU A C 1
ATOM 1477 O O . LEU A 1 204 ? 14.333 -10.213 24.444 1.00 151.60 245 LEU A O 1
ATOM 1482 N N . LYS A 1 205 ? 15.378 -10.033 26.460 1.00 146.76 246 LYS A N 1
ATOM 1483 C CA . LYS A 1 205 ? 14.199 -10.036 27.333 1.00 145.63 246 LYS A CA 1
ATOM 1484 C C . LYS A 1 205 ? 13.281 -8.839 27.059 1.00 147.51 246 LYS A C 1
ATOM 1485 O O . LYS A 1 205 ? 12.084 -9.033 26.847 1.00 146.92 246 LYS A O 1
ATOM 1491 N N . ARG A 1 206 ? 13.847 -7.615 27.027 1.00 142.65 247 ARG A N 1
ATOM 1492 C CA . ARG A 1 206 ? 13.096 -6.387 26.754 1.00 141.72 247 ARG A CA 1
ATOM 1493 C C . ARG A 1 206 ? 12.709 -6.257 25.273 1.00 144.46 247 ARG A C 1
ATOM 1494 O O . ARG A 1 206 ? 11.765 -5.534 24.957 1.00 144.18 247 ARG A O 1
ATOM 1502 N N . LEU A 1 207 ? 13.418 -6.972 24.374 1.00 139.97 248 LEU A N 1
ATOM 1503 C CA . LEU A 1 207 ? 13.133 -6.990 22.938 1.00 139.29 248 LEU A CA 1
ATOM 1504 C C . LEU A 1 207 ? 11.980 -7.962 22.636 1.00 142.59 248 LEU A C 1
ATOM 1505 O O . LEU A 1 207 ? 11.062 -7.587 21.907 1.00 142.36 248 LEU A O 1
ATOM 1510 N N . SER A 1 208 ? 12.025 -9.196 23.203 1.00 138.33 249 SER A N 1
ATOM 1511 C CA . SER A 1 208 ? 10.994 -10.231 23.029 1.00 137.73 249 SER A CA 1
ATOM 1512 C C . SER A 1 208 ? 9.666 -9.791 23.633 1.00 140.71 249 SER A C 1
ATOM 1513 O O . SER A 1 208 ? 8.617 -10.035 23.034 1.00 140.20 249 SER A O 1
ATOM 1516 N N . LEU A 1 209 ? 9.716 -9.117 24.804 1.00 136.68 250 LEU A N 1
ATOM 1517 C CA . LEU A 1 209 ? 8.537 -8.559 25.471 1.00 136.08 250 LEU A CA 1
ATOM 1518 C C . LEU A 1 209 ? 8.066 -7.321 24.707 1.00 138.74 250 LEU A C 1
ATOM 1519 O O . LEU A 1 209 ? 6.871 -7.056 24.664 1.00 138.25 250 LEU A O 1
ATOM 1524 N N . GLY A 1 210 ? 9.007 -6.599 24.097 1.00 134.49 251 GLY A N 1
ATOM 1525 C CA . GLY A 1 210 ? 8.732 -5.419 23.286 1.00 134.00 251 GLY A CA 1
ATOM 1526 C C . GLY A 1 210 ? 8.012 -5.751 21.994 1.00 137.17 251 GLY A C 1
ATOM 1527 O O . GLY A 1 210 ? 7.103 -5.022 21.586 1.00 136.80 251 GLY A O 1
ATOM 1528 N N . LEU A 1 211 ? 8.409 -6.869 21.354 1.00 133.00 252 LEU A N 1
ATOM 1529 C CA . LEU A 1 211 ? 7.815 -7.362 20.110 1.00 132.45 252 LEU A CA 1
ATOM 1530 C C . LEU A 1 211 ? 6.476 -8.055 20.354 1.00 135.85 252 LEU A C 1
ATOM 1531 O O . LEU A 1 211 ? 5.627 -8.052 19.463 1.00 135.36 252 LEU A O 1
ATOM 1536 N N . LEU A 1 212 ? 6.286 -8.632 21.562 1.00 132.31 253 LEU A N 1
ATOM 1537 C CA . LEU A 1 212 ? 5.054 -9.299 22.006 1.00 132.19 253 LEU A CA 1
ATOM 1538 C C . LEU A 1 212 ? 3.888 -8.294 22.014 1.00 136.24 253 LEU A C 1
ATOM 1539 O O . LEU A 1 212 ? 2.781 -8.635 21.593 1.00 135.50 253 LEU A O 1
ATOM 1544 N N . PHE A 1 213 ? 4.159 -7.058 22.484 1.00 133.37 254 PHE A N 1
ATOM 1545 C CA . PHE A 1 213 ? 3.203 -5.954 22.557 1.00 133.41 254 PHE A CA 1
ATOM 1546 C C . PHE A 1 213 ? 2.960 -5.318 21.181 1.00 138.46 254 PHE A C 1
ATOM 1547 O O . PHE A 1 213 ? 1.886 -4.754 20.959 1.00 137.78 254 PHE A O 1
ATOM 1555 N N . LEU A 1 214 ? 3.950 -5.424 20.258 1.00 136.25 255 LEU A N 1
ATOM 1556 C CA . LEU A 1 214 ? 3.849 -4.921 18.881 1.00 136.57 255 LEU A CA 1
ATOM 1557 C C . LEU A 1 214 ? 2.824 -5.756 18.108 1.00 142.07 255 LEU A C 1
ATOM 1558 O O . LEU A 1 214 ? 2.040 -5.198 17.338 1.00 142.01 255 LEU A O 1
ATOM 1563 N N . VAL A 1 215 ? 2.826 -7.090 18.336 1.00 139.24 256 VAL A N 1
ATOM 1564 C CA . VAL A 1 215 ? 1.886 -8.042 17.736 1.00 139.26 256 VAL A CA 1
ATOM 1565 C C . VAL A 1 215 ? 0.483 -7.693 18.260 1.00 143.64 256 VAL A C 1
ATOM 1566 O O . VAL A 1 215 ? -0.456 -7.593 17.471 1.00 143.14 256 VAL A O 1
ATOM 1570 N N . THR A 1 216 ? 0.375 -7.442 19.581 1.00 140.75 257 THR A N 1
ATOM 1571 C CA . THR A 1 216 ? -0.864 -7.071 20.264 1.00 140.93 257 THR A CA 1
ATOM 1572 C C . THR A 1 216 ? -1.422 -5.753 19.715 1.00 146.05 257 THR A C 1
ATOM 1573 O O . THR A 1 216 ? -2.627 -5.661 19.499 1.00 145.69 257 THR A O 1
ATOM 1577 N N . TYR A 1 217 ? -0.548 -4.754 19.464 1.00 143.52 258 TYR A N 1
ATOM 1578 C CA . TYR A 1 217 ? -0.954 -3.450 18.932 1.00 143.66 258 TYR A CA 1
ATOM 1579 C C . TYR A 1 217 ? -1.433 -3.528 17.477 1.00 148.79 258 TYR A C 1
ATOM 1580 O O . TYR A 1 217 ? -2.565 -3.130 17.199 1.00 148.45 258 TYR A O 1
ATOM 1589 N N . THR A 1 218 ? -0.579 -4.043 16.562 1.00 146.18 259 THR A N 1
ATOM 1590 C CA . THR A 1 218 ? -0.851 -4.170 15.119 1.00 146.36 259 THR A CA 1
ATOM 1591 C C . THR A 1 218 ? -2.115 -4.985 14.796 1.00 151.52 259 THR A C 1
ATOM 1592 O O . THR A 1 218 ? -2.753 -4.732 13.772 1.00 151.04 259 THR A O 1
ATOM 1596 N N . LEU A 1 219 ? -2.477 -5.944 15.669 1.00 149.06 260 LEU A N 1
ATOM 1597 C CA . LEU A 1 219 ? -3.673 -6.769 15.506 1.00 149.36 260 LEU A CA 1
ATOM 1598 C C . LEU A 1 219 ? -4.927 -6.095 16.089 1.00 154.79 260 LEU A C 1
ATOM 1599 O O . LEU A 1 219 ? -6.015 -6.265 15.535 1.00 154.55 260 LEU A O 1
ATOM 1604 N N . SER A 1 220 ? -4.773 -5.322 17.189 1.00 152.19 261 SER A N 1
ATOM 1605 C CA . SER A 1 220 ? -5.882 -4.627 17.850 1.00 152.39 261 SER A CA 1
ATOM 1606 C C . SER A 1 220 ? -6.272 -3.313 17.178 1.00 157.55 261 SER A C 1
ATOM 1607 O O . SER A 1 220 ? -7.451 -3.121 16.890 1.00 156.94 261 SER A O 1
ATOM 1610 N N . SER A 1 221 ? -5.285 -2.431 16.894 1.00 155.46 262 SER A N 1
ATOM 1611 C CA . SER A 1 221 ? -5.478 -1.108 16.279 1.00 155.97 262 SER A CA 1
ATOM 1612 C C . SER A 1 221 ? -6.488 -1.053 15.093 1.00 161.16 262 SER A C 1
ATOM 1613 O O . SER A 1 221 ? -7.260 -0.090 15.079 1.00 161.02 262 SER A O 1
ATOM 1616 N N . PRO A 1 222 ? -6.578 -2.015 14.126 1.00 158.29 263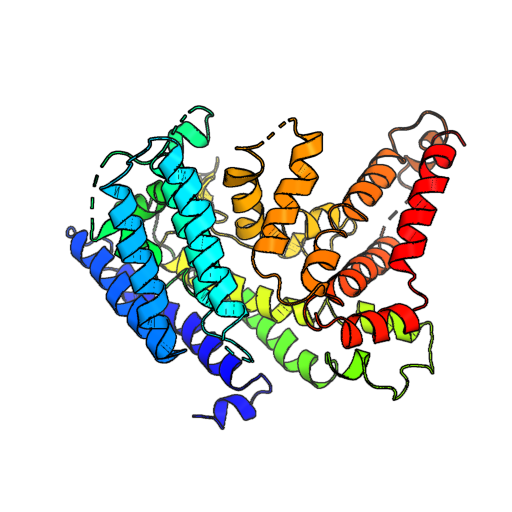 PRO A N 1
ATOM 1617 C CA . PRO A 1 222 ? -7.583 -1.850 13.066 1.00 158.30 263 PRO A CA 1
ATOM 1618 C C . PRO A 1 222 ? -9.030 -2.143 13.483 1.00 162.82 263 PRO A C 1
ATOM 1619 O O . PRO A 1 222 ? -9.911 -1.375 13.094 1.00 162.47 263 PRO A O 1
ATOM 1623 N N . TYR A 1 223 ? -9.285 -3.219 14.269 1.00 159.87 264 TYR A N 1
ATOM 1624 C CA . TYR A 1 223 ? -10.650 -3.592 14.674 1.00 159.98 264 TYR A CA 1
ATOM 1625 C C . TYR A 1 223 ? -11.183 -2.747 15.864 1.00 164.12 264 TYR A C 1
ATOM 1626 O O . TYR A 1 223 ? -12.365 -2.853 16.203 1.00 163.60 264 TYR A O 1
ATOM 1635 N N . ILE A 1 224 ? -10.327 -1.890 16.456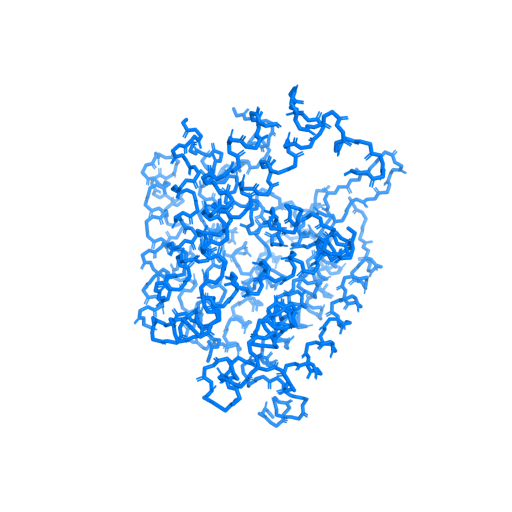 1.00 161.11 265 ILE A N 1
ATOM 1636 C CA . ILE A 1 224 ? -10.669 -0.972 17.551 1.00 161.21 265 ILE A CA 1
ATOM 1637 C C . ILE A 1 224 ? -9.773 0.284 17.425 1.00 165.68 265 ILE A C 1
ATOM 1638 O O . ILE A 1 224 ? -8.580 0.242 17.743 1.00 165.18 265 ILE A O 1
ATOM 1643 N N . SER A 1 225 ? -10.363 1.382 16.895 1.00 162.68 266 SER A N 1
ATOM 1644 C CA . SER A 1 225 ? -9.680 2.647 16.598 1.00 162.68 266 SER A CA 1
ATOM 1645 C C . SER A 1 225 ? -10.253 3.899 17.298 1.00 166.80 266 SER A C 1
ATOM 1646 O O . SER A 1 225 ? -11.260 3.817 18.003 1.00 166.11 266 SER A O 1
ATOM 1649 N N . GLU A 1 226 ? -9.588 5.060 17.081 1.00 164.00 267 GLU A N 1
ATOM 1650 C CA . GLU A 1 226 ? -9.911 6.379 17.642 1.00 164.08 267 GLU A CA 1
ATOM 1651 C C . GLU A 1 226 ? -11.144 7.039 17.020 1.00 168.54 267 GLU A C 1
ATOM 1652 O O . GLU A 1 226 ? -12.025 7.481 17.758 1.00 167.83 267 GLU A O 1
ATOM 1658 N N . GLU A 1 227 ? -11.194 7.126 15.667 1.00 165.95 268 GLU A N 1
ATOM 1659 C CA . GLU A 1 227 ? -12.281 7.748 14.890 1.00 166.14 268 GLU A CA 1
ATOM 1660 C C . GLU A 1 227 ? -13.673 7.144 15.174 1.00 170.66 268 GLU A C 1
ATOM 1661 O O . GLU A 1 227 ? -14.689 7.743 14.818 1.00 170.28 268 GLU A O 1
ATOM 1667 N N . TYR A 1 228 ? -13.698 5.973 15.831 1.00 167.84 269 TYR A N 1
ATOM 1668 C CA . TYR A 1 228 ? -14.887 5.236 16.247 1.00 167.74 269 TYR A CA 1
ATOM 1669 C C . TYR A 1 228 ? -15.589 5.974 17.397 1.00 172.12 269 TYR A C 1
ATOM 1670 O O . TYR A 1 228 ? -16.816 5.923 17.499 1.00 171.79 269 TYR A O 1
ATOM 1679 N N . LEU A 1 229 ? -14.803 6.636 18.269 1.00 168.80 270 LEU A N 1
ATOM 1680 C CA . LEU A 1 229 ? -15.299 7.380 19.431 1.00 168.81 270 LEU A CA 1
ATOM 1681 C C . LEU A 1 229 ? -16.071 8.645 19.042 1.00 173.52 270 LEU A C 1
ATOM 1682 O O . LEU A 1 229 ? -16.982 9.047 19.768 1.00 173.16 270 LEU A O 1
ATOM 1687 N N . ILE A 1 230 ? -15.708 9.268 17.905 1.00 170.64 271 ILE A N 1
ATOM 1688 C CA . ILE A 1 230 ? -16.357 10.483 17.394 1.00 170.77 271 ILE A CA 1
ATOM 1689 C C . ILE A 1 230 ? -17.437 10.162 16.339 1.00 175.85 271 ILE A C 1
ATOM 1690 O O . ILE A 1 230 ? -18.249 11.035 16.013 1.00 175.54 271 ILE A O 1
ATOM 1695 N N . SER A 1 231 ? -17.444 8.913 15.818 1.00 173.15 272 SER A N 1
ATOM 1696 C CA . SER A 1 231 ? -18.396 8.452 14.803 1.00 173.24 272 SER A CA 1
ATOM 1697 C C . SER A 1 231 ? -19.812 8.322 15.354 1.00 177.75 272 SER A C 1
ATOM 1698 O O . SER A 1 231 ? -20.006 7.787 16.448 1.00 177.33 272 SER A O 1
ATOM 1701 N N . ASP A 1 232 ? -20.797 8.884 14.656 1.00 174.78 273 ASP A N 1
ATOM 1702 C CA . ASP A 1 232 ? -22.174 8.882 15.216 1.00 174.89 273 ASP A CA 1
ATOM 1703 C C . ASP A 1 232 ? -22.766 7.479 15.097 1.00 179.07 273 ASP A C 1
ATOM 1704 O O . ASP A 1 232 ? -23.846 7.245 15.666 1.00 178.62 273 ASP A O 1
ATOM 1709 N N . ASP A 1 233 ? -22.079 6.586 14.382 1.00 175.99 274 ASP A N 1
ATOM 1710 C CA . ASP A 1 233 ? -22.619 5.222 14.144 1.00 176.03 274 ASP A CA 1
ATOM 1711 C C . ASP A 1 233 ? -22.548 4.407 15.432 1.00 180.11 274 ASP A C 1
ATOM 1712 O O . ASP A 1 233 ? -21.415 4.153 15.881 1.00 179.76 274 ASP A O 1
ATOM 1717 N N . TYR A 1 234 ? -23.701 4.096 16.032 1.00 176.82 275 TYR A N 1
ATOM 1718 C CA . TYR A 1 234 ? -23.756 3.242 17.250 1.00 176.76 275 TYR A CA 1
ATOM 1719 C C . TYR A 1 234 ? -23.320 4.074 18.457 1.00 179.93 275 TYR A C 1
ATOM 1720 O O . TYR A 1 234 ? -23.342 3.572 19.594 1.00 179.57 275 TYR A O 1
ATOM 1729 N N . MET A 1 235 ? -22.848 5.296 18.218 1.00 175.75 276 MET A N 1
ATOM 1730 C CA . MET A 1 235 ? -22.307 6.060 19.371 1.00 175.14 276 MET A CA 1
ATOM 1731 C C . MET A 1 235 ? -23.452 6.611 20.209 1.00 178.46 276 MET A C 1
ATOM 1732 O O . MET A 1 235 ? -23.187 7.503 21.021 1.00 177.87 276 MET A O 1
ATOM 1737 N N . GLU A 1 236 ? -24.682 6.187 19.939 1.00 174.78 277 GLU A N 1
ATOM 1738 C CA . GLU A 1 236 ? -25.800 6.595 20.825 1.00 174.58 277 GLU A CA 1
ATOM 1739 C C . GLU A 1 236 ? -26.560 5.336 21.232 1.00 177.81 277 GLU A C 1
ATOM 1740 O O . GLU A 1 236 ? -27.379 5.416 22.164 1.00 177.48 277 GLU A O 1
ATOM 1746 N N . LYS A 1 237 ? -26.298 4.223 20.550 1.00 173.83 278 LYS A N 1
ATOM 1747 C CA . LYS A 1 237 ? -27.104 2.992 20.775 1.00 173.24 278 LYS A CA 1
ATOM 1748 C C . LYS A 1 237 ? -26.951 2.261 22.120 1.00 175.82 278 LYS A C 1
ATOM 1749 O O . LYS A 1 237 ? -28.004 1.922 22.694 1.00 175.62 278 LYS A O 1
ATOM 1755 N N . PRO A 1 238 ? -25.749 1.993 22.686 1.00 170.65 279 PRO A N 1
ATOM 1756 C CA . PRO A 1 238 ? -25.635 1.126 23.876 1.00 169.74 279 PRO A CA 1
ATOM 1757 C C . PRO A 1 238 ? -25.582 1.637 25.322 1.00 171.75 279 PRO A C 1
ATOM 1758 O O . PRO A 1 238 ? -26.124 0.937 26.150 1.00 171.20 279 PRO A O 1
ATOM 1762 N N . PHE A 1 239 ? -24.932 2.773 25.590 1.00 166.92 280 PHE A N 1
ATOM 1763 C CA . PHE A 1 239 ? -24.743 3.310 26.970 1.00 166.00 280 PHE A CA 1
ATOM 1764 C C . PHE A 1 239 ? -23.744 2.446 27.753 1.00 167.86 280 PHE A C 1
ATOM 1765 O O . PHE A 1 239 ? -22.683 2.966 28.134 1.00 167.22 280 PHE A O 1
ATOM 1773 N N . TRP A 1 240 ? -24.070 1.173 27.992 1.00 163.04 281 TRP A N 1
ATOM 1774 C CA . TRP A 1 240 ? -23.143 0.257 28.711 1.00 162.12 281 TRP A CA 1
ATOM 1775 C C . TRP A 1 240 ? -21.887 0.001 27.872 1.00 163.75 281 TRP A C 1
ATOM 1776 O O . TRP A 1 240 ? -20.789 0.002 28.448 1.00 163.29 281 TRP A O 1
ATOM 1787 N N . PHE A 1 241 ? -22.051 -0.205 26.564 1.00 158.65 282 PHE A N 1
ATOM 1788 C CA . PHE A 1 241 ? -20.894 -0.505 25.685 1.00 157.67 282 PHE A CA 1
ATOM 1789 C C . PHE A 1 241 ? -20.283 0.825 25.261 1.00 159.10 282 PHE A C 1
ATOM 1790 O O . PHE A 1 241 ? -19.125 0.853 24.816 1.00 158.79 282 PHE A O 1
ATOM 1798 N N . ARG A 1 242 ? -21.058 1.898 25.393 1.00 153.61 283 ARG A N 1
ATOM 1799 C CA . ARG A 1 242 ? -20.514 3.229 25.084 1.00 152.37 283 ARG A CA 1
ATOM 1800 C C . ARG A 1 242 ? -19.266 3.466 25.949 1.00 152.76 283 ARG A C 1
ATOM 1801 O O . ARG A 1 242 ? -18.257 3.967 25.451 1.00 152.04 283 ARG A O 1
ATOM 1809 N N . CYS A 1 243 ? -19.342 3.065 27.234 1.00 146.89 284 CYS A N 1
ATOM 1810 C CA . CYS A 1 243 ? -18.256 3.130 28.209 1.00 145.49 284 CYS A CA 1
ATOM 18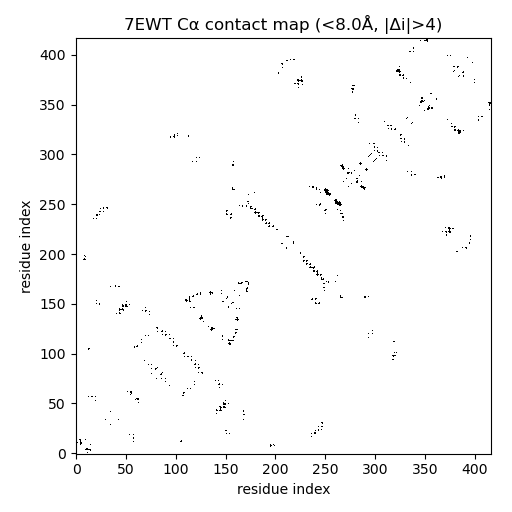11 C C . CYS A 1 243 ? -17.373 1.891 28.058 1.00 147.31 284 CYS A C 1
ATOM 1812 O O . CYS A 1 243 ? -16.182 1.948 28.358 1.00 147.06 284 CYS A O 1
ATOM 1815 N N . GLY A 1 244 ? -17.973 0.791 27.597 1.00 142.10 285 GLY A N 1
ATOM 1816 C CA . GLY A 1 244 ? -17.302 -0.485 27.371 1.00 141.12 285 GLY A CA 1
ATOM 1817 C C . GLY A 1 244 ? -16.208 -0.406 26.329 1.00 142.90 285 GLY A C 1
ATOM 1818 O O . GLY A 1 244 ? -15.150 -1.017 26.500 1.00 142.48 285 GLY A O 1
ATOM 1819 N N . TYR A 1 245 ? -16.453 0.369 25.254 1.00 137.83 286 TYR A N 1
ATOM 1820 C CA . TYR A 1 245 ? -15.495 0.601 24.176 1.00 136.93 286 TYR A CA 1
ATOM 1821 C C . TYR A 1 245 ? -14.318 1.412 24.713 1.00 139.16 286 TYR A C 1
ATOM 1822 O O . TYR A 1 245 ? -13.179 1.147 24.338 1.00 138.62 286 TYR A O 1
ATOM 1831 N N . ILE A 1 246 ? -14.600 2.370 25.621 1.00 134.67 287 ILE A N 1
ATOM 1832 C CA . ILE A 1 246 ? -13.621 3.244 26.272 1.00 134.04 287 ILE A CA 1
ATOM 1833 C C . ILE A 1 246 ? -12.697 2.447 27.226 1.00 136.65 287 ILE A C 1
ATOM 1834 O O . ILE A 1 246 ? -11.591 2.902 27.507 1.00 135.89 287 ILE A O 1
ATOM 1839 N N . LEU A 1 247 ? -13.146 1.268 27.703 1.00 132.82 288 LEU A N 1
ATOM 1840 C CA . LEU A 1 247 ? -12.372 0.392 28.588 1.00 132.40 288 LEU A CA 1
ATOM 1841 C C . LEU A 1 247 ? -11.336 -0.384 27.769 1.00 136.16 288 LEU A C 1
ATOM 1842 O O . LEU A 1 247 ? -10.171 -0.451 28.170 1.00 135.68 288 LEU A O 1
ATOM 1847 N N . VAL A 1 248 ? -11.776 -0.988 26.640 1.00 132.61 289 VAL A N 1
ATOM 1848 C CA . VAL A 1 248 ? -10.939 -1.767 25.720 1.00 132.29 289 VAL A CA 1
ATOM 1849 C C . VAL A 1 248 ? -9.944 -0.822 25.030 1.00 136.41 289 VAL A C 1
ATOM 1850 O O . VAL A 1 248 ? -8.754 -1.128 24.991 1.00 135.98 289 VAL A O 1
ATOM 1854 N N . TRP A 1 249 ? -10.427 0.342 24.536 1.00 133.26 290 TRP A N 1
ATOM 1855 C CA . TRP A 1 249 ? -9.596 1.396 23.942 1.00 133.22 290 TRP A CA 1
ATOM 1856 C C . TRP A 1 249 ? -8.909 2.114 25.110 1.00 136.93 290 TRP A C 1
ATOM 1857 O O . TRP A 1 249 ? -9.443 2.114 26.217 1.00 136.74 290 TRP A O 1
ATOM 1868 N N . GLY A 1 250 ? -7.732 2.685 24.874 1.00 133.01 291 GLY A N 1
ATOM 1869 C CA . GLY A 1 250 ? -6.980 3.366 25.926 1.00 132.69 291 GLY A CA 1
ATOM 1870 C C . GLY A 1 250 ? -6.337 2.384 26.883 1.00 135.96 291 GLY A C 1
ATOM 1871 O O . GLY A 1 250 ? -6.015 2.729 28.023 1.00 135.79 291 GLY A O 1
ATOM 1872 N N . LYS A 1 251 ? -6.187 1.141 26.409 1.00 131.97 292 LYS A N 1
ATOM 1873 C CA . LYS A 1 251 ? -5.604 -0.025 27.065 1.00 131.22 292 LYS A CA 1
ATOM 1874 C C . LYS A 1 251 ? -4.829 -0.744 25.959 1.00 134.11 292 LYS A C 1
ATOM 1875 O O . LYS A 1 251 ? -3.819 -1.395 26.221 1.00 133.50 292 LYS A O 1
ATOM 1881 N N . ILE A 1 252 ? -5.308 -0.579 24.712 1.00 130.02 293 ILE A N 1
ATOM 1882 C CA . ILE A 1 252 ? -4.729 -1.121 23.481 1.00 129.47 293 ILE A CA 1
ATOM 1883 C C . ILE A 1 252 ? -4.016 -0.024 22.673 1.00 132.03 293 ILE A C 1
ATOM 1884 O O . ILE A 1 252 ? -3.126 -0.339 21.884 1.00 131.53 293 ILE A O 1
ATOM 1889 N N . ILE A 1 253 ? -4.416 1.257 22.858 1.00 127.66 294 ILE A N 1
ATOM 1890 C CA . ILE A 1 253 ? -3.805 2.383 22.146 1.00 127.02 294 ILE A CA 1
ATOM 1891 C C . ILE A 1 253 ? -2.456 2.773 22.784 1.00 129.89 294 ILE A C 1
ATOM 1892 O O . ILE A 1 253 ? -1.527 3.093 22.046 1.00 129.46 294 ILE A O 1
ATOM 1897 N N . LEU A 1 254 ? -2.331 2.703 24.132 1.00 125.54 295 LEU A N 1
ATOM 1898 C CA . LEU A 1 254 ? -1.082 3.060 24.813 1.00 124.90 295 LEU A CA 1
ATOM 1899 C C . LEU A 1 254 ? 0.031 2.023 24.584 1.00 127.60 295 LEU A C 1
ATOM 1900 O O . LEU A 1 254 ? 1.185 2.293 24.919 1.00 126.96 295 LEU A O 1
ATOM 1905 N N . TYR A 1 255 ? -0.301 0.881 23.945 1.00 124.02 296 TYR A N 1
ATOM 1906 C CA . TYR A 1 255 ? 0.655 -0.174 23.600 1.00 123.69 296 TYR A CA 1
ATOM 1907 C C . TYR A 1 255 ? 1.676 0.274 22.535 1.00 126.37 296 TYR A C 1
ATOM 1908 O O . TYR A 1 255 ? 2.721 -0.369 22.400 1.00 125.78 296 TYR A O 1
ATOM 1917 N N . LYS A 1 256 ? 1.388 1.388 21.802 1.00 121.79 297 LYS A N 1
ATOM 1918 C CA . LYS A 1 256 ? 2.304 1.973 20.812 1.00 120.88 297 LYS A CA 1
ATOM 1919 C C . LYS A 1 256 ? 3.503 2.592 21.539 1.00 123.98 297 LYS A C 1
ATOM 1920 O O . LYS A 1 256 ? 4.626 2.538 21.035 1.00 123.41 297 LYS A O 1
ATOM 1926 N N . TYR A 1 257 ? 3.255 3.137 22.752 1.00 119.98 298 TYR A N 1
ATOM 1927 C CA . TYR A 1 257 ? 4.271 3.720 23.623 1.00 119.39 298 TYR A CA 1
ATOM 1928 C C . TYR A 1 257 ? 5.047 2.580 24.270 1.00 122.89 298 TYR A C 1
ATOM 1929 O O . TYR A 1 257 ? 6.274 2.584 24.226 1.00 122.22 298 TYR A O 1
ATOM 1938 N N . VAL A 1 258 ? 4.318 1.575 24.809 1.00 119.53 299 VAL A N 1
ATOM 1939 C CA . VAL A 1 258 ? 4.845 0.372 25.465 1.00 119.53 299 VAL A CA 1
ATOM 1940 C C . VAL A 1 258 ? 5.874 -0.347 24.577 1.00 124.21 299 VAL A C 1
ATOM 1941 O O . VAL A 1 258 ? 6.965 -0.655 25.055 1.00 123.81 299 VAL A O 1
ATOM 1945 N N . THR A 1 259 ? 5.512 -0.592 23.319 1.00 121.71 300 THR A N 1
ATOM 1946 C CA . THR A 1 259 ? 6.421 -1.306 22.386 1.00 121.98 300 THR A CA 1
ATOM 1947 C C . THR A 1 259 ? 7.641 -0.431 22.112 1.00 126.35 300 THR A C 1
ATOM 1948 O O . THR A 1 259 ? 8.752 -0.976 22.026 1.00 125.58 300 THR A O 1
ATOM 1952 N N . CYS A 1 260 ? 7.453 0.884 22.080 1.00 123.77 301 CYS A N 1
ATOM 1953 C CA . CYS A 1 260 ? 8.568 1.785 21.699 1.00 124.09 301 CYS A CA 1
ATOM 1954 C C . CYS A 1 260 ? 9.347 2.211 22.941 1.00 127.16 301 CYS A C 1
ATOM 1955 O O . CYS A 1 260 ? 10.115 3.172 22.838 1.00 126.97 301 CYS A O 1
ATOM 1958 N N . TRP A 1 261 ? 9.086 1.583 24.084 1.00 122.69 302 TRP A N 1
ATOM 1959 C CA . TRP A 1 261 ? 9.886 1.885 25.298 1.00 122.18 302 TRP A CA 1
ATOM 1960 C C . TRP A 1 261 ? 10.643 0.624 25.707 1.00 126.78 302 TRP A C 1
ATOM 1961 O O . TRP A 1 261 ? 11.657 0.753 26.409 1.00 126.57 302 TRP A O 1
ATOM 1972 N N . LEU A 1 262 ? 10.166 -0.542 25.272 1.00 123.61 303 LEU A N 1
ATOM 1973 C CA . LEU A 1 262 ? 10.780 -1.821 25.623 1.00 123.41 303 LEU A CA 1
ATOM 1974 C C . LEU A 1 262 ? 11.854 -2.184 24.596 1.00 127.77 303 LEU A C 1
ATOM 1975 O O . LEU A 1 262 ? 12.914 -2.687 24.973 1.00 127.17 303 LEU A O 1
ATOM 1980 N N . VAL A 1 263 ? 11.589 -1.892 23.305 1.00 125.05 304 VAL A N 1
ATOM 1981 C CA . VAL A 1 263 ? 12.534 -2.119 22.203 1.00 125.20 304 VAL A CA 1
ATOM 1982 C C . VAL A 1 263 ? 13.615 -1.016 22.268 1.00 130.22 304 VAL A C 1
ATOM 1983 O O . VAL A 1 263 ? 14.786 -1.285 21.992 1.00 129.99 304 VAL A O 1
ATOM 1987 N N . THR A 1 264 ? 13.220 0.204 22.701 1.00 127.20 305 THR A N 1
ATOM 1988 C CA . THR A 1 264 ? 14.106 1.359 22.885 1.00 127.13 305 THR A CA 1
ATOM 1989 C C . THR A 1 264 ? 15.028 1.118 24.095 1.00 131.48 305 THR A C 1
ATOM 1990 O O . THR A 1 264 ? 16.163 1.591 24.094 1.00 130.82 305 THR A O 1
ATOM 1994 N N . GLU A 1 265 ? 14.554 0.361 25.108 1.00 128.95 306 GLU A N 1
ATOM 1995 C CA . GLU A 1 265 ? 15.375 0.013 26.271 1.00 129.29 306 GLU A CA 1
ATOM 1996 C C . GLU A 1 265 ? 16.338 -1.117 25.907 1.00 133.32 306 GLU A C 1
ATOM 1997 O O . GLU A 1 265 ? 17.433 -1.177 26.461 1.00 132.68 306 GLU A O 1
ATOM 2003 N N . GLY A 1 266 ? 15.914 -1.985 24.983 1.00 130.43 307 GLY A N 1
ATOM 2004 C CA . GLY A 1 266 ? 16.689 -3.114 24.477 1.00 130.68 307 GLY A CA 1
ATOM 2005 C C . GLY A 1 266 ? 18.029 -2.705 23.899 1.00 136.08 307 GLY A C 1
ATOM 2006 O O . GLY A 1 266 ? 19.030 -3.389 24.120 1.00 135.80 307 GLY A O 1
ATOM 2007 N N . VAL A 1 267 ? 18.060 -1.573 23.166 1.00 133.84 308 VAL A N 1
ATOM 2008 C CA . VAL A 1 267 ? 19.289 -1.003 22.606 1.00 134.12 308 VAL A CA 1
ATOM 2009 C C . VAL A 1 267 ? 20.076 -0.300 23.730 1.00 139.65 308 VAL A C 1
ATOM 2010 O O . VAL A 1 267 ? 21.293 -0.472 23.817 1.00 139.21 308 VAL A O 1
ATOM 2014 N N . CYS A 1 268 ? 19.364 0.423 24.622 1.00 137.64 309 CYS A N 1
ATOM 2015 C CA . CYS A 1 268 ? 19.926 1.135 25.775 1.00 138.20 309 CYS A CA 1
ATOM 2016 C C . CYS A 1 268 ? 20.665 0.217 26.748 1.00 143.90 309 CYS A C 1
ATOM 2017 O O . CYS A 1 268 ? 21.635 0.653 27.366 1.00 143.33 309 CYS A O 1
ATOM 2020 N N . ILE A 1 269 ? 20.213 -1.049 26.876 1.00 142.20 310 ILE A N 1
ATOM 2021 C CA . ILE A 1 269 ? 20.813 -2.054 27.757 1.00 142.84 310 ILE A CA 1
ATOM 2022 C C . ILE A 1 269 ? 21.921 -2.857 27.033 1.00 149.13 310 ILE A C 1
ATOM 2023 O O . ILE A 1 269 ? 22.888 -3.259 27.685 1.00 148.86 310 ILE A O 1
ATOM 2028 N N . LEU A 1 270 ? 21.798 -3.053 25.696 1.00 147.48 311 LEU A N 1
ATOM 2029 C CA . LEU A 1 270 ? 22.783 -3.777 24.877 1.00 148.25 311 LEU A CA 1
ATOM 2030 C C . LEU A 1 270 ? 24.151 -3.072 24.898 1.00 154.54 311 LEU A C 1
ATOM 2031 O O . LEU A 1 270 ? 25.185 -3.745 24.975 1.00 154.21 311 LEU A O 1
ATOM 2036 N N . VAL A 1 271 ? 24.141 -1.717 24.868 1.00 152.77 312 VAL A N 1
ATOM 2037 C CA . VAL A 1 271 ? 25.329 -0.851 24.928 1.00 153.39 312 VAL A CA 1
ATOM 2038 C C . VAL A 1 271 ? 25.960 -0.967 26.333 1.00 159.47 312 VAL A C 1
ATOM 2039 O O . VAL A 1 271 ? 27.181 -1.103 26.450 1.00 159.35 312 VAL A O 1
ATOM 2043 N N . GLY A 1 272 ? 25.110 -0.943 27.363 1.00 157.27 313 GLY A N 1
ATOM 2044 C CA . GLY A 1 272 ? 25.509 -1.047 28.763 1.00 157.57 313 GLY A CA 1
ATOM 2045 C C . GLY A 1 272 ? 24.941 0.036 29.661 1.00 162.41 313 GLY A C 1
ATOM 2046 O O . GLY A 1 272 ? 25.120 -0.018 30.881 1.00 162.05 313 GLY A O 1
ATOM 2047 N N . LEU A 1 273 ? 24.253 1.029 29.062 1.00 159.62 314 LEU A N 1
ATOM 2048 C CA . LEU A 1 273 ? 23.641 2.156 29.767 1.00 159.91 314 LEU A CA 1
ATOM 2049 C C . LEU A 1 273 ? 22.430 1.727 30.611 1.00 165.43 314 LEU A C 1
ATOM 2050 O O . LEU A 1 273 ? 22.161 2.340 31.647 1.00 165.02 314 LEU A O 1
ATOM 2055 N N . GLY A 1 274 ? 21.741 0.672 30.172 1.00 163.24 315 GLY A N 1
ATOM 2056 C CA . GLY A 1 274 ? 20.564 0.113 30.833 1.00 163.58 315 GLY A CA 1
ATOM 2057 C C . GLY A 1 274 ? 20.805 -0.458 32.214 1.00 168.62 315 GLY A C 1
ATOM 2058 O O . GLY A 1 274 ? 19.866 -0.587 33.002 1.00 168.02 315 GLY A O 1
ATOM 2059 N N . TYR A 1 275 ? 22.080 -0.641 32.571 1.00 166.39 316 TYR A N 1
ATOM 2060 C CA . TYR A 1 275 ? 22.423 -1.281 33.870 1.00 166.82 316 TYR A CA 1
ATOM 2061 C C . TYR A 1 275 ? 22.412 -0.270 35.019 1.00 171.03 316 TYR A C 1
ATOM 2062 O O . TYR A 1 275 ? 23.169 0.707 34.951 1.00 170.54 316 TYR A O 1
ATOM 2071 N N . ASN A 1 276 ? 21.527 -0.461 36.001 1.00 167.84 317 ASN A N 1
ATOM 2072 C CA . ASN A 1 276 ? 21.509 0.417 37.203 1.00 167.69 317 ASN A CA 1
ATOM 2073 C C . ASN A 1 276 ? 22.741 0.178 38.076 1.00 171.85 317 ASN A C 1
ATOM 2074 O O . ASN A 1 276 ? 23.308 1.171 38.567 1.00 171.41 317 ASN A O 1
ATOM 2079 N N . GLY A 1 277 ? 23.141 -1.084 38.262 1.00 168.63 318 GLY A N 1
ATOM 2080 C CA . GLY A 1 277 ? 24.248 -1.390 39.191 1.00 168.61 318 GLY A CA 1
ATOM 2081 C C . GLY A 1 277 ? 24.277 -2.869 39.525 1.00 172.92 318 GLY A C 1
ATOM 2082 O O . GLY A 1 277 ? 24.216 -3.663 38.577 1.00 172.34 318 GLY A O 1
ATOM 2083 N N . ASN A 1 278 ? 24.414 -3.225 40.809 1.00 170.06 319 ASN A N 1
ATOM 2084 C CA . ASN A 1 278 ? 24.360 -4.655 41.227 1.00 170.17 319 ASN A CA 1
ATOM 2085 C C . ASN A 1 278 ? 23.667 -4.789 42.590 1.00 174.48 319 ASN A C 1
ATOM 2086 O O . ASN A 1 278 ? 23.598 -3.775 43.310 1.00 174.05 319 ASN A O 1
ATOM 2091 N N . ASP A 1 279 ? 23.168 -5.985 42.926 1.00 171.36 320 ASP A N 1
ATOM 2092 C CA . ASP A 1 279 ? 22.472 -6.230 44.193 1.00 171.26 320 ASP A CA 1
ATOM 2093 C C . ASP A 1 279 ? 23.356 -6.977 45.219 1.00 175.66 320 ASP A C 1
ATOM 2094 O O . ASP A 1 279 ? 24.572 -7.073 45.028 1.00 175.21 320 ASP A O 1
ATOM 2099 N N . GLN A 1 280 ? 22.738 -7.475 46.315 1.00 172.53 321 GLN A N 1
ATOM 2100 C CA . GLN A 1 280 ? 23.388 -8.194 47.419 1.00 172.51 321 GLN A CA 1
ATOM 2101 C C . GLN A 1 280 ? 24.029 -9.519 46.992 1.00 176.32 321 GLN A C 1
ATOM 2102 O O . GLN A 1 280 ? 25.048 -9.913 47.564 1.00 175.97 321 GLN A O 1
ATOM 2108 N N . ASN A 1 281 ? 23.426 -10.205 46.000 1.00 172.76 322 ASN A N 1
ATOM 2109 C CA . ASN A 1 281 ? 23.895 -11.492 45.472 1.00 172.46 322 ASN A CA 1
ATOM 2110 C C . ASN A 1 281 ? 25.012 -11.346 44.417 1.00 175.73 322 ASN A C 1
ATOM 2111 O O . ASN A 1 281 ? 25.532 -12.352 43.926 1.00 175.28 322 ASN A O 1
ATOM 2116 N N . GLY A 1 282 ? 25.365 -10.104 44.087 1.00 171.81 323 GLY A N 1
ATOM 2117 C CA . GLY A 1 282 ? 26.380 -9.790 43.087 1.00 171.42 323 GLY A CA 1
ATOM 2118 C C . GLY A 1 282 ? 25.791 -9.614 41.701 1.00 174.75 323 GLY A C 1
ATOM 2119 O O . GLY A 1 282 ? 26.449 -9.065 40.812 1.00 174.47 323 GLY A O 1
ATOM 2120 N N . LYS A 1 283 ? 24.535 -10.083 41.517 1.00 170.64 324 LYS A N 1
ATOM 2121 C CA . LYS A 1 283 ? 23.759 -10.015 40.278 1.00 170.06 324 LYS A CA 1
ATOM 2122 C C . LYS A 1 283 ? 23.535 -8.543 39.876 1.00 173.08 324 LYS A C 1
ATOM 2123 O O . LYS A 1 283 ? 23.119 -7.747 40.722 1.00 172.68 324 LYS A O 1
ATOM 2129 N N . PRO A 1 284 ? 23.821 -8.151 38.613 1.00 168.73 325 PRO A N 1
ATOM 2130 C CA . PRO A 1 284 ? 23.643 -6.745 38.227 1.00 168.15 325 PRO A CA 1
ATOM 2131 C C . PRO A 1 284 ? 22.189 -6.329 38.010 1.00 170.67 325 PRO A C 1
ATOM 2132 O O . PRO A 1 284 ? 21.381 -7.126 37.532 1.00 170.17 325 PRO A O 1
ATOM 2136 N N . VAL A 1 285 ? 21.869 -5.070 38.371 1.00 166.31 326 VAL A N 1
ATOM 2137 C CA . VAL A 1 285 ? 20.537 -4.459 38.249 1.00 165.49 326 VAL A CA 1
ATOM 2138 C C . VAL A 1 285 ? 20.337 -3.961 36.803 1.00 167.78 326 VAL A C 1
ATOM 2139 O O . VAL A 1 285 ? 21.308 -3.564 36.154 1.00 167.00 326 VAL A O 1
ATOM 2143 N N . TRP A 1 286 ? 19.084 -3.993 36.303 1.00 163.45 327 TRP A N 1
ATOM 2144 C CA . TRP A 1 286 ? 18.740 -3.594 34.932 1.00 162.85 327 TRP A CA 1
ATOM 2145 C C . TRP A 1 286 ? 17.715 -2.449 34.818 1.00 164.63 327 TRP A C 1
ATOM 2146 O O . TRP A 1 286 ? 17.370 -2.051 33.700 1.00 163.92 327 TRP A O 1
ATOM 2157 N N . ASP A 1 287 ? 17.234 -1.922 35.958 1.00 159.83 328 ASP A N 1
ATOM 2158 C CA . ASP A 1 287 ? 16.227 -0.859 35.975 1.00 158.86 328 ASP A CA 1
ATOM 2159 C C . ASP A 1 287 ? 16.827 0.564 36.118 1.00 160.27 328 ASP A C 1
ATOM 2160 O O . ASP A 1 287 ? 16.358 1.357 36.944 1.00 160.06 328 ASP A O 1
ATOM 2165 N N . ALA A 1 288 ? 17.836 0.896 35.276 1.00 154.36 329 ALA A N 1
ATOM 2166 C CA . ALA A 1 288 ? 18.449 2.230 35.264 1.00 152.87 329 ALA A CA 1
ATOM 2167 C C . ALA A 1 288 ? 17.612 3.133 34.364 1.00 153.27 329 ALA A C 1
ATOM 2168 O O . ALA A 1 288 ? 16.994 4.081 34.854 1.00 152.72 329 ALA A O 1
ATOM 2170 N N . CYS A 1 289 ? 17.561 2.818 33.056 1.00 147.19 330 CYS A N 1
ATOM 2171 C CA . CYS A 1 289 ? 16.756 3.565 32.098 1.00 145.72 330 CYS A CA 1
ATOM 2172 C C . CYS A 1 289 ? 15.523 2.752 31.661 1.00 146.61 330 CYS A C 1
ATOM 2173 O O . CYS A 1 289 ? 15.145 2.740 30.486 1.00 145.89 330 CYS A O 1
ATOM 2176 N N . ALA A 1 290 ? 14.886 2.084 32.644 1.00 140.95 331 ALA A N 1
ATOM 2177 C CA . ALA A 1 290 ? 13.670 1.305 32.442 1.00 139.43 331 ALA A CA 1
ATOM 2178 C C . ALA A 1 290 ? 12.493 2.258 32.559 1.00 140.15 331 ALA A C 1
ATOM 2179 O O . ALA A 1 290 ? 12.267 2.853 33.618 1.00 139.41 331 ALA A O 1
ATOM 2181 N N . ASN A 1 291 ? 11.793 2.458 31.439 1.00 134.62 332 ASN A N 1
ATOM 2182 C CA . ASN A 1 291 ? 10.648 3.357 31.344 1.00 133.46 332 ASN A CA 1
ATOM 2183 C C . ASN A 1 291 ? 9.321 2.618 31.585 1.00 135.65 332 ASN A C 1
ATOM 2184 O O . ASN A 1 291 ? 8.254 3.199 31.383 1.00 135.10 332 ASN A O 1
ATOM 2189 N N . MET A 1 292 ? 9.393 1.343 32.039 1.00 130.94 333 MET A N 1
ATOM 2190 C CA . MET A 1 292 ? 8.235 0.484 32.308 1.00 130.17 333 MET A CA 1
ATOM 2191 C C . MET A 1 292 ? 8.542 -0.623 33.336 1.00 133.95 333 MET A C 1
ATOM 2192 O O . MET A 1 292 ? 9.704 -0.937 33.590 1.00 133.57 333 MET A O 1
ATOM 2197 N N . LYS A 1 293 ? 7.474 -1.224 33.880 1.00 130.62 334 LYS A N 1
ATOM 2198 C CA . LYS A 1 293 ? 7.557 -2.396 34.796 1.00 130.37 334 LYS A CA 1
ATOM 2199 C C . LYS A 1 293 ? 6.288 -3.170 34.434 1.00 134.74 334 LYS A C 1
ATOM 2200 O O . LYS A 1 293 ? 5.253 -2.894 35.057 1.00 134.29 334 LYS A O 1
ATOM 2206 N N . VAL A 1 294 ? 6.354 -4.104 33.481 1.00 131.66 335 VAL A N 1
ATOM 2207 C CA . VAL A 1 294 ? 5.115 -4.730 32.922 1.00 131.66 335 VAL A CA 1
ATOM 2208 C C . VAL A 1 294 ? 4.244 -5.494 33.925 1.00 136.58 335 VAL A C 1
ATOM 2209 O O . VAL A 1 294 ? 3.031 -5.226 33.937 1.00 136.21 335 VAL A O 1
ATOM 2213 N N . TRP A 1 295 ? 4.806 -6.369 34.758 1.00 134.06 336 TRP A N 1
ATOM 2214 C CA . TRP A 1 295 ? 3.925 -7.184 35.638 1.00 134.35 336 TRP A CA 1
ATOM 2215 C C . TRP A 1 295 ? 3.223 -6.242 36.605 1.00 140.38 336 TRP A C 1
ATOM 2216 O O . TRP A 1 295 ? 2.194 -6.636 37.184 1.00 139.58 336 TRP A O 1
ATOM 2227 N N . LEU A 1 296 ? 3.750 -5.029 36.731 1.00 139.10 337 LEU A N 1
ATOM 2228 C CA . LEU A 1 296 ? 3.210 -4.071 37.699 1.00 139.78 337 LEU A CA 1
ATOM 2229 C C . LEU A 1 296 ? 2.358 -2.973 37.030 1.00 145.20 337 LEU A C 1
ATOM 2230 O O . LEU A 1 296 ? 1.564 -2.336 37.722 1.00 144.99 337 LEU A O 1
ATOM 2235 N N . TYR A 1 297 ? 2.566 -2.736 35.733 1.00 142.56 338 TYR A N 1
ATOM 2236 C CA . TYR A 1 297 ? 1.760 -1.715 35.010 1.00 142.82 338 TYR A CA 1
ATOM 2237 C C . TYR A 1 297 ? 0.592 -2.442 34.354 1.00 147.06 338 TYR A C 1
ATOM 2238 O O . TYR A 1 297 ? -0.148 -1.825 33.570 1.00 146.38 338 TYR A O 1
ATOM 2247 N N . GLU A 1 298 ? 0.457 -3.725 34.672 1.00 144.42 339 GLU A N 1
ATOM 2248 C CA . GLU A 1 298 ? -0.690 -4.527 34.184 1.00 144.67 339 GLU A CA 1
ATOM 2249 C C . GLU A 1 298 ? -0.950 -5.538 35.301 1.00 150.36 339 GLU A C 1
ATOM 2250 O O . GLU A 1 298 ? -0.080 -5.642 36.173 1.00 150.04 339 GLU A O 1
ATOM 2256 N N . THR A 1 299 ? -2.128 -6.160 35.338 1.00 148.10 340 THR A N 1
ATOM 2257 C CA . THR A 1 299 ? -2.481 -7.104 36.433 1.00 148.42 340 THR A CA 1
ATOM 2258 C C . THR A 1 299 ? -2.398 -6.382 37.778 1.00 153.16 340 THR A C 1
ATOM 2259 O O . THR A 1 299 ? -2.019 -7.028 38.769 1.00 152.53 340 THR A O 1
ATOM 2263 N N . THR A 1 300 ? -2.662 -5.075 37.779 1.00 150.81 341 THR A N 1
ATOM 2264 C CA . THR A 1 300 ? -2.550 -4.275 39.024 1.00 151.25 341 THR A CA 1
ATOM 2265 C C . THR A 1 300 ? -3.941 -3.810 39.447 1.00 156.14 341 THR A C 1
ATOM 2266 O O . THR A 1 300 ? -4.565 -3.044 38.701 1.00 155.79 341 THR A O 1
ATOM 2270 N N . PRO A 1 301 ? -4.467 -4.259 40.601 1.00 153.38 342 PRO A N 1
ATOM 2271 C CA . PRO A 1 301 ? -5.757 -3.780 41.060 1.00 153.53 342 PRO A CA 1
ATOM 2272 C C . PRO A 1 301 ? -5.705 -2.274 41.333 1.00 158.50 342 PRO A C 1
ATOM 2273 O O . PRO A 1 301 ? -6.589 -1.605 40.900 1.00 158.18 342 PRO A O 1
ATOM 2277 N N . LEU A 1 302 ? -4.646 -1.780 41.976 1.00 155.82 343 LEU A N 1
ATOM 2278 C CA . LEU A 1 302 ? -4.604 -0.343 42.365 1.00 155.74 343 LEU A CA 1
ATOM 2279 C C . LEU A 1 302 ? -3.822 0.427 41.309 1.00 159.88 343 LEU A C 1
ATOM 2280 O O . LEU A 1 302 ? -2.635 0.123 41.109 1.00 159.34 343 LEU A O 1
ATOM 2285 N N . PHE A 1 303 ? -4.453 1.416 40.689 1.00 157.03 344 PHE A N 1
ATOM 2286 C CA . PHE A 1 303 ? -3.749 2.091 39.574 1.00 157.20 344 PHE A CA 1
ATOM 2287 C C . PHE A 1 303 ? -2.845 3.198 40.105 1.00 160.62 344 PHE A C 1
ATOM 2288 O O . PHE A 1 303 ? -2.257 3.918 39.288 1.00 159.80 344 PHE A O 1
ATOM 2296 N N . THR A 1 304 ? -2.739 3.329 41.428 1.00 157.13 345 THR A N 1
ATOM 2297 C CA . THR A 1 304 ? -1.752 4.318 41.919 1.00 156.86 345 THR A CA 1
ATOM 2298 C C . THR A 1 304 ? -0.405 3.814 41.417 1.00 160.25 345 THR A C 1
ATOM 2299 O O . THR A 1 304 ? 0.480 4.638 41.212 1.00 159.89 345 THR A O 1
ATOM 2303 N N . GLY A 1 305 ? -0.238 2.493 41.354 1.00 156.39 346 GLY A N 1
ATOM 2304 C CA . GLY A 1 305 ? 0.999 1.932 40.789 1.00 156.14 346 GLY A CA 1
ATOM 2305 C C . GLY A 1 305 ? 1.139 2.266 39.317 1.00 159.93 346 GLY A C 1
ATOM 2306 O O . GLY A 1 305 ? 2.243 2.626 38.919 1.00 159.75 346 GLY A O 1
ATOM 2307 N N . THR A 1 306 ? 0.068 2.119 38.532 1.00 155.94 347 THR A N 1
ATOM 2308 C CA . THR A 1 306 ? 0.170 2.364 37.067 1.00 155.47 347 THR A CA 1
ATOM 2309 C C . THR A 1 306 ? 0.435 3.847 36.828 1.00 158.58 347 THR A C 1
ATOM 2310 O O . THR A 1 306 ? 1.341 4.168 36.038 1.00 158.09 347 THR A O 1
ATOM 2314 N N . ILE A 1 307 ? -0.427 4.711 37.363 1.00 154.67 348 ILE A N 1
ATOM 2315 C CA . ILE A 1 307 ? -0.332 6.162 37.024 1.00 154.15 348 ILE A CA 1
ATOM 2316 C C . ILE A 1 307 ? 0.862 6.817 37.713 1.00 156.46 348 ILE A C 1
ATOM 2317 O O . ILE A 1 307 ? 1.419 7.770 37.132 1.00 156.20 348 ILE A O 1
ATOM 2322 N N . ALA A 1 308 ? 1.255 6.316 38.887 1.00 151.45 349 ALA A N 1
ATOM 2323 C CA . ALA A 1 308 ? 2.463 6.865 39.540 1.00 150.53 349 ALA A CA 1
ATOM 2324 C C . ALA A 1 308 ? 3.496 7.120 38.453 1.00 152.21 349 ALA A C 1
ATOM 2325 O O . ALA A 1 308 ? 3.950 8.272 38.330 1.00 151.94 349 ALA A O 1
ATOM 2327 N N . SER A 1 309 ? 3.870 6.068 37.723 1.00 146.70 350 SER A N 1
ATOM 2328 C CA . SER A 1 309 ? 4.944 6.249 36.719 1.00 145.48 350 SER A CA 1
ATOM 2329 C C . SER A 1 309 ? 4.841 5.234 35.582 1.00 146.42 350 SER A C 1
ATOM 2330 O O . SER A 1 309 ? 5.720 4.366 35.518 1.00 145.92 350 SER A O 1
ATOM 2333 N N . PHE A 1 310 ? 3.853 5.349 34.695 1.00 140.43 351 PHE A N 1
ATOM 2334 C CA . PHE A 1 310 ? 3.856 4.417 33.541 1.00 138.72 351 PHE A CA 1
ATOM 2335 C C . PHE A 1 310 ? 5.146 4.692 32.776 1.00 139.40 351 PHE A C 1
ATOM 2336 O O . PHE A 1 310 ? 5.892 3.746 32.533 1.00 138.75 351 PHE A O 1
ATOM 2344 N N . ASN A 1 311 ? 5.440 5.966 32.520 1.00 133.96 352 ASN A N 1
ATOM 2345 C CA . ASN A 1 311 ? 6.718 6.350 31.874 1.00 132.94 352 ASN A CA 1
ATOM 2346 C C . ASN A 1 311 ? 7.609 6.721 33.045 1.00 136.14 352 ASN A C 1
ATOM 2347 O O . ASN A 1 311 ? 7.760 7.921 33.304 1.00 135.83 352 ASN A O 1
ATOM 2352 N N . ILE A 1 312 ? 8.181 5.727 33.716 1.00 131.94 353 ILE A N 1
ATOM 2353 C CA . ILE A 1 312 ? 8.881 6.052 34.988 1.00 131.31 353 ILE A CA 1
ATOM 2354 C C . ILE A 1 312 ? 9.928 7.130 34.733 1.00 134.39 353 ILE A C 1
ATOM 2355 O O . ILE A 1 312 ? 10.003 8.043 35.547 1.00 133.87 353 ILE A O 1
ATOM 2360 N N . ASN A 1 313 ? 10.682 7.040 33.641 1.00 130.90 354 ASN A N 1
ATOM 2361 C CA . ASN A 1 313 ? 11.770 8.029 33.432 1.00 130.83 354 ASN A CA 1
ATOM 2362 C C . ASN A 1 313 ? 11.141 9.404 33.206 1.00 134.58 354 ASN A C 1
ATOM 2363 O O . ASN A 1 313 ? 11.544 10.353 33.896 1.00 134.27 354 ASN A O 1
ATOM 2368 N N . THR A 1 314 ? 10.189 9.495 32.280 1.00 130.80 355 THR A N 1
ATOM 2369 C CA . THR A 1 314 ? 9.509 10.762 31.983 1.00 130.37 355 THR A CA 1
ATOM 2370 C C . THR A 1 314 ? 8.875 11.334 33.257 1.00 134.18 355 THR A C 1
ATOM 2371 O O . THR A 1 314 ? 8.840 12.554 33.418 1.00 134.11 355 THR A O 1
ATOM 2375 N N . ASN A 1 315 ? 8.389 10.451 34.160 1.00 130.07 356 ASN A N 1
ATOM 2376 C CA . ASN A 1 315 ? 7.769 10.827 35.432 1.00 129.53 356 ASN A CA 1
ATOM 2377 C C . ASN A 1 315 ? 8.809 11.153 36.502 1.00 132.30 356 ASN A C 1
ATOM 2378 O O . ASN A 1 315 ? 8.565 12.032 37.326 1.00 131.93 356 ASN A O 1
ATOM 2383 N N . ALA A 1 316 ? 9.959 10.445 36.495 1.00 128.28 357 ALA A N 1
ATOM 2384 C CA . ALA A 1 316 ? 11.057 10.650 37.444 1.00 127.85 357 ALA A CA 1
ATOM 2385 C C . ALA A 1 316 ? 11.782 11.947 37.158 1.00 131.27 357 ALA A C 1
ATOM 2386 O O . ALA A 1 316 ? 12.198 12.613 38.103 1.00 131.09 357 ALA A O 1
ATOM 2388 N N . TRP A 1 317 ? 11.927 12.314 35.864 1.00 127.35 358 TRP A N 1
ATOM 2389 C CA . TRP A 1 317 ? 12.574 13.560 35.446 1.00 127.24 358 TRP A CA 1
ATOM 2390 C C . TRP A 1 317 ? 11.866 14.743 36.112 1.00 131.92 358 TRP A C 1
ATOM 2391 O O . TRP A 1 317 ? 12.515 15.529 36.808 1.00 131.38 358 TRP A O 1
ATOM 2402 N N . VAL A 1 318 ? 10.530 14.842 35.912 1.00 129.00 359 VAL A N 1
ATOM 2403 C CA . VAL A 1 318 ? 9.657 15.886 36.461 1.00 128.96 359 VAL A CA 1
ATOM 2404 C C . VAL A 1 318 ? 9.755 15.876 37.990 1.00 133.72 359 VAL A C 1
ATOM 2405 O O . VAL A 1 318 ? 9.849 16.939 38.600 1.00 133.51 359 VAL A O 1
ATOM 2409 N N . ALA A 1 319 ? 9.817 14.674 38.591 1.00 130.86 360 ALA A N 1
ATOM 2410 C CA . ALA A 1 319 ? 9.956 14.490 40.032 1.00 131.13 360 ALA A CA 1
ATOM 2411 C C . ALA A 1 319 ? 11.345 14.911 40.560 1.00 136.85 360 ALA A C 1
ATOM 2412 O O . ALA A 1 319 ? 11.471 15.170 41.756 1.00 136.68 360 ALA A O 1
ATOM 2414 N N . ARG A 1 320 ? 12.369 14.997 39.677 1.00 134.36 361 ARG A N 1
ATOM 2415 C CA . ARG A 1 320 ? 13.748 15.358 40.034 1.00 134.65 361 ARG A CA 1
ATOM 2416 C C . ARG A 1 320 ? 14.104 16.823 39.784 1.00 139.68 361 ARG A C 1
ATOM 2417 O O . ARG A 1 320 ? 14.714 17.452 40.649 1.00 139.18 361 ARG A O 1
ATOM 2425 N N . TYR A 1 321 ? 13.782 17.340 38.581 1.00 137.14 362 TYR A N 1
ATOM 2426 C CA . TYR A 1 321 ? 14.139 18.692 38.140 1.00 137.30 362 TYR A CA 1
ATOM 2427 C C . TYR A 1 321 ? 13.029 19.739 38.304 1.00 141.68 362 TYR A C 1
ATOM 2428 O O . TYR A 1 321 ? 13.314 20.935 38.195 1.00 140.94 362 TYR A O 1
ATOM 2437 N N . VAL A 1 322 ? 11.777 19.307 38.559 1.00 139.26 363 VAL A N 1
ATOM 2438 C CA . VAL A 1 322 ? 10.649 20.227 38.744 1.00 139.72 363 VAL A CA 1
ATOM 2439 C C . VAL A 1 322 ? 10.124 20.157 40.189 1.00 145.10 363 VAL A C 1
ATOM 2440 O O . VAL A 1 322 ? 10.162 21.174 40.888 1.00 144.76 363 VAL A O 1
ATOM 2444 N N . PHE A 1 323 ? 9.650 18.969 40.634 1.00 142.70 364 PHE A N 1
ATOM 2445 C CA . PHE A 1 323 ? 9.100 18.786 41.981 1.00 143.11 364 PHE A CA 1
ATOM 2446 C C . PHE A 1 323 ? 10.158 18.852 43.092 1.00 147.79 364 PHE A C 1
ATOM 2447 O O . PHE A 1 323 ? 9.889 19.442 44.142 1.00 147.53 364 PHE A O 1
ATOM 2455 N N . LYS A 1 324 ? 11.334 18.266 42.879 1.00 144.64 365 LYS A N 1
ATOM 2456 C CA . LYS A 1 324 ? 12.388 18.394 43.917 1.00 144.29 365 LYS A CA 1
ATOM 2457 C C . LYS A 1 324 ? 12.823 19.859 44.017 1.00 147.94 365 LYS A C 1
ATOM 2458 O O . LYS A 1 324 ? 12.966 20.352 45.148 1.00 147.65 365 LYS A O 1
ATOM 2464 N N . ARG A 1 325 ? 13.017 20.524 42.879 1.00 144.11 366 ARG A N 1
ATOM 2465 C CA . ARG A 1 325 ? 13.478 21.936 42.882 1.00 143.93 366 ARG A CA 1
ATOM 2466 C C . ARG A 1 325 ? 12.423 22.817 43.555 1.00 147.72 366 ARG A C 1
ATOM 2467 O O . ARG A 1 325 ? 12.810 23.715 44.321 1.00 147.18 366 ARG A O 1
ATOM 2475 N N . LEU A 1 326 ? 11.142 22.566 43.276 1.00 144.15 367 LEU A N 1
ATOM 2476 C CA . LEU A 1 326 ? 10.052 23.403 43.845 1.00 169.43 367 LEU A CA 1
ATOM 2477 C C . LEU A 1 326 ? 9.911 23.095 45.339 1.00 195.12 367 LEU A C 1
ATOM 2478 O O . LEU A 1 326 ? 8.963 22.364 45.680 1.00 156.05 367 LEU A O 1
ATOM 2483 N N . ASN A 1 331 ? 7.356 24.404 49.768 1.00 170.55 372 ASN A N 1
ATOM 2484 C CA . ASN A 1 331 ? 5.928 24.589 49.529 1.00 170.32 372 ASN A CA 1
ATOM 2485 C C . ASN A 1 331 ? 5.414 23.523 48.539 1.00 174.35 372 ASN A C 1
ATOM 2486 O O . ASN A 1 331 ? 5.018 23.841 47.415 1.00 173.83 372 ASN A O 1
ATOM 2491 N N . LYS A 1 332 ? 5.431 22.249 48.983 1.00 171.13 373 LYS A N 1
ATOM 2492 C CA . LYS A 1 332 ? 5.018 21.060 48.222 1.00 171.00 373 LYS A CA 1
ATOM 2493 C C . LYS A 1 332 ? 3.545 21.052 47.783 1.00 174.76 373 LYS A C 1
ATOM 2494 O O . LYS A 1 332 ? 3.232 20.470 46.740 1.00 174.18 373 LYS A O 1
ATOM 2500 N N . LEU A 1 333 ? 2.651 21.674 48.581 1.00 171.33 374 LEU A N 1
ATOM 2501 C CA . LEU A 1 333 ? 1.211 21.750 48.311 1.00 171.10 374 LEU A CA 1
ATOM 2502 C C . LEU A 1 333 ? 0.897 22.587 47.062 1.00 174.46 374 LEU A C 1
ATOM 2503 O O . LEU A 1 333 ? 0.055 22.181 46.258 1.00 173.89 374 LEU A O 1
ATOM 2508 N N . LEU A 1 334 ? 1.579 23.739 46.902 1.00 170.74 375 LEU A N 1
ATOM 2509 C CA . LEU A 1 334 ? 1.419 24.635 45.753 1.00 170.38 375 LEU A CA 1
ATOM 2510 C C . LEU A 1 334 ? 2.307 24.185 44.575 1.00 173.65 375 LEU A C 1
ATOM 2511 O O . LEU A 1 334 ? 2.090 24.619 43.441 1.00 172.95 375 LEU A O 1
ATOM 2516 N N . SER A 1 335 ? 3.287 23.294 44.849 1.00 170.10 376 SER A N 1
ATOM 2517 C CA . SER A 1 335 ? 4.201 22.728 43.853 1.00 169.74 376 SER A CA 1
ATOM 2518 C C . SER A 1 335 ? 3.492 21.719 42.953 1.00 172.94 376 SER A C 1
ATOM 2519 O O . SER A 1 335 ? 3.746 21.711 41.751 1.00 172.42 376 SER A O 1
ATOM 2522 N N . GLN A 1 336 ? 2.609 20.875 43.540 1.00 169.06 377 GLN A N 1
ATOM 2523 C CA . GLN A 1 336 ? 1.835 19.820 42.867 1.00 168.69 377 GLN A CA 1
ATOM 2524 C C 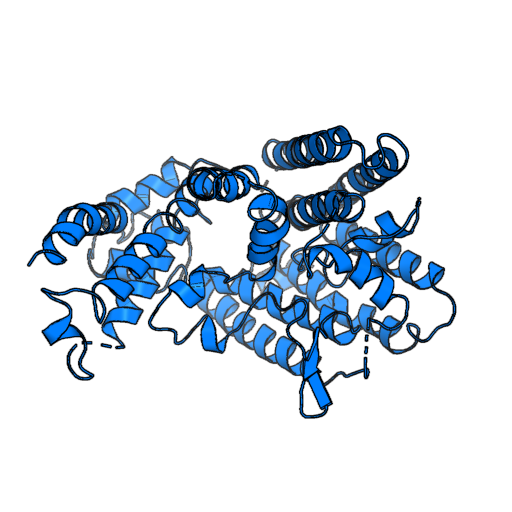. GLN A 1 336 ? 1.114 20.279 41.596 1.00 171.67 377 GLN A C 1
ATOM 2525 O O . GLN A 1 336 ? 1.164 19.579 40.584 1.00 171.07 377 GLN A O 1
ATOM 2531 N N . ALA A 1 337 ? 0.458 21.453 41.647 1.00 167.68 378 ALA A N 1
ATOM 2532 C CA . ALA A 1 337 ? -0.267 22.019 40.509 1.00 167.21 378 ALA A CA 1
ATOM 2533 C C . ALA A 1 337 ? 0.685 22.551 39.436 1.00 170.07 378 ALA A C 1
ATOM 2534 O O . ALA A 1 337 ? 0.484 22.254 38.259 1.00 169.72 378 ALA A O 1
ATOM 2536 N N . LEU A 1 338 ? 1.728 23.308 39.843 1.00 165.73 379 LEU A N 1
ATOM 2537 C CA . LEU A 1 338 ? 2.716 23.903 38.938 1.00 165.16 379 LEU A CA 1
ATOM 2538 C C . LEU A 1 338 ? 3.661 22.884 38.284 1.00 168.47 379 LEU A C 1
ATOM 2539 O O . LEU A 1 338 ? 4.158 23.143 37.186 1.00 168.02 379 LEU A O 1
ATOM 2544 N N . ALA A 1 339 ? 3.906 21.734 38.949 1.00 164.56 380 ALA A N 1
ATOM 2545 C CA . ALA A 1 339 ? 4.763 20.664 38.423 1.00 164.01 380 ALA A CA 1
ATOM 2546 C C . ALA A 1 339 ? 4.045 19.920 37.295 1.00 166.96 380 ALA A C 1
ATOM 2547 O O . ALA A 1 339 ? 4.661 19.620 36.270 1.00 166.56 380 ALA A O 1
ATOM 2549 N N . LEU A 1 340 ? 2.736 19.648 37.478 1.00 162.67 381 LEU A N 1
ATOM 2550 C CA . LEU A 1 340 ? 1.905 18.991 36.473 1.00 162.07 381 LEU A CA 1
ATOM 2551 C C . LEU A 1 340 ? 1.463 19.978 35.390 1.00 164.66 381 LEU A C 1
ATOM 2552 O O . LEU A 1 340 ? 1.113 19.549 34.287 1.00 164.20 381 LEU A O 1
ATOM 2557 N N . PHE A 1 341 ? 1.523 21.300 35.688 1.00 160.18 382 PHE A N 1
ATOM 2558 C CA . PHE A 1 341 ? 1.203 22.353 34.722 1.00 159.54 382 PHE A CA 1
ATOM 2559 C C . PHE A 1 341 ? 2.317 22.429 33.686 1.00 162.07 382 PHE A C 1
ATOM 2560 O O . PHE A 1 341 ? 2.037 22.732 32.533 1.00 161.59 382 PHE A O 1
ATOM 2568 N N . PHE A 1 342 ? 3.573 22.129 34.095 1.00 157.67 383 PHE A N 1
ATOM 2569 C CA . PHE A 1 342 ? 4.750 22.087 33.221 1.00 157.05 383 PHE A CA 1
ATOM 2570 C C . PHE A 1 342 ? 4.571 20.991 32.156 1.00 160.67 383 PHE A C 1
ATOM 2571 O O . PHE A 1 342 ? 4.999 21.175 31.016 1.00 160.25 383 PHE A O 1
ATOM 2579 N N . LEU A 1 343 ? 3.907 19.873 32.529 1.00 157.16 384 LEU A N 1
ATOM 2580 C CA . LEU A 1 343 ? 3.588 18.753 31.639 1.00 156.98 384 LEU A CA 1
ATOM 2581 C C . LEU A 1 343 ? 2.524 19.159 30.605 1.00 160.99 384 LEU A C 1
ATOM 2582 O O . LEU A 1 343 ? 2.420 18.525 29.552 1.00 160.40 384 LEU A O 1
ATOM 2587 N N . ALA A 1 344 ? 1.738 20.218 30.914 1.00 157.74 385 ALA A N 1
ATOM 2588 C CA . ALA A 1 344 ? 0.735 20.810 30.023 1.00 157.56 385 ALA A CA 1
ATOM 2589 C C . ALA A 1 344 ? 1.421 21.907 29.194 1.00 160.94 385 ALA A C 1
ATOM 2590 O O . ALA A 1 344 ? 1.048 22.123 28.040 1.00 160.38 385 ALA A O 1
ATOM 2592 N N . ILE A 1 345 ? 2.541 22.417 29.694 1.00 157.41 386 ILE A N 1
ATOM 2593 C CA . ILE A 1 345 ? 3.326 23.355 28.843 1.00 157.09 386 ILE A CA 1
ATOM 2594 C C . ILE A 1 345 ? 4.170 22.468 27.923 1.00 160.63 386 ILE A C 1
ATOM 2595 O O . ILE A 1 345 ? 4.567 22.942 26.841 1.00 160.18 386 ILE A O 1
ATOM 2600 N N . TRP A 1 346 ? 4.372 21.201 28.300 1.00 156.81 387 TRP A N 1
ATOM 2601 C CA . TRP A 1 346 ? 5.288 20.317 27.526 1.00 156.48 387 TRP A CA 1
ATOM 2602 C C . TRP A 1 346 ? 4.805 20.092 26.091 1.00 160.40 387 TRP A C 1
ATOM 2603 O O . TRP A 1 346 ? 5.648 20.140 25.182 1.00 160.01 387 TRP A O 1
ATOM 2614 N N . HIS A 1 347 ? 3.511 19.860 25.888 1.00 156.85 388 HIS A N 1
ATOM 2615 C CA . HIS A 1 347 ? 3.002 19.725 24.498 1.00 156.54 388 HIS A CA 1
ATOM 2616 C C . HIS A 1 347 ? 2.006 20.851 24.246 1.00 159.33 388 HIS A C 1
ATOM 2617 O O . HIS A 1 347 ? 2.333 21.772 23.478 1.00 158.60 388 HIS A O 1
ATOM 2624 N N . GLY A 1 348 ? 0.835 20.762 24.865 1.00 155.50 389 GLY A N 1
ATOM 2625 C CA . GLY A 1 348 ? -0.161 21.847 24.767 1.00 155.18 389 GLY A CA 1
ATOM 2626 C C . GLY A 1 348 ? -0.813 21.935 23.395 1.00 158.54 389 GLY A C 1
ATOM 2627 O O . GLY A 1 348 ? -1.030 23.072 22.936 1.00 158.47 389 GLY A O 1
ATOM 2628 N N . LEU A 1 349 ? -1.098 20.805 22.740 1.00 154.01 390 LEU A N 1
ATOM 2629 C CA . LEU A 1 349 ? -1.643 20.857 21.353 1.00 153.15 390 LEU A CA 1
ATOM 2630 C C . LEU A 1 349 ? -3.048 21.460 21.359 1.00 155.36 390 LEU A C 1
ATOM 2631 O O . LEU A 1 349 ? -3.363 22.218 20.424 1.00 154.68 390 LEU A O 1
ATOM 2636 N N . HIS A 1 350 ? -3.860 21.116 22.357 1.00 151.08 391 HIS A N 1
ATOM 2637 C CA . HIS A 1 350 ? -5.205 21.731 22.497 1.00 150.61 391 HIS A CA 1
ATOM 2638 C C . HIS A 1 350 ? -5.576 21.648 23.974 1.00 153.06 391 HIS A C 1
ATOM 2639 O O . HIS A 1 350 ? -4.739 21.132 24.740 1.00 152.14 391 HIS A O 1
ATOM 2646 N N . SER A 1 351 ? -6.754 22.139 24.374 1.00 148.99 392 SER A N 1
ATOM 2647 C CA . SER A 1 351 ? -7.008 22.031 25.817 1.00 148.39 392 SER A CA 1
ATOM 2648 C C . SER A 1 351 ? -6.988 20.578 26.331 1.00 150.95 392 SER A C 1
ATOM 2649 O O . SER A 1 351 ? -6.842 20.363 27.533 1.00 150.51 392 SER A O 1
ATOM 2652 N N . GLY A 1 352 ? -7.089 19.618 25.405 1.00 146.26 393 GLY A N 1
ATOM 2653 C CA . GLY A 1 352 ? -7.091 18.180 25.655 1.00 145.46 393 GLY A CA 1
ATOM 2654 C C . GLY A 1 352 ? -5.976 17.645 26.531 1.00 147.55 393 GLY A C 1
ATOM 2655 O O . GLY A 1 352 ? -6.261 16.950 27.509 1.00 147.23 393 GLY A O 1
ATOM 2656 N N . TYR A 1 353 ? -4.701 17.963 26.200 1.00 142.50 394 TYR A N 1
ATOM 2657 C CA . TYR A 1 353 ? -3.539 17.506 26.980 1.00 141.63 394 TYR A CA 1
ATOM 2658 C C . TYR A 1 353 ? -3.497 18.080 28.400 1.00 144.20 394 TYR A C 1
ATOM 2659 O O . TYR A 1 353 ? -2.931 17.446 29.288 1.00 143.64 394 TYR A O 1
ATOM 2668 N N . LEU A 1 354 ? -4.106 19.264 28.614 1.00 140.19 395 LEU A N 1
ATOM 2669 C CA . LEU A 1 354 ? -4.204 19.922 29.920 1.00 139.67 395 LEU A CA 1
ATOM 2670 C C . LEU A 1 354 ? -5.233 19.184 30.789 1.00 142.45 395 LEU A C 1
ATOM 2671 O O . LEU A 1 354 ? -5.004 19.025 31.988 1.00 141.84 395 LEU A O 1
ATOM 2676 N N . VAL A 1 355 ? -6.348 18.720 30.174 1.00 138.55 396 VAL A N 1
ATOM 2677 C CA . VAL A 1 355 ? -7.439 17.983 30.831 1.00 138.27 396 VAL A CA 1
ATOM 2678 C C . VAL A 1 355 ? -6.959 16.583 31.306 1.00 143.03 396 VAL A C 1
ATOM 2679 O O . VAL A 1 355 ? -7.515 16.033 32.261 1.00 142.58 396 VAL A O 1
ATOM 2683 N N . CYS A 1 356 ? -5.902 16.043 30.675 1.00 140.36 397 CYS A N 1
ATOM 2684 C CA . CYS A 1 356 ? -5.329 14.747 31.039 1.00 140.75 397 CYS A CA 1
ATOM 2685 C C . CYS A 1 356 ? -4.485 14.798 32.300 1.00 145.11 397 CYS A C 1
ATOM 2686 O O . CYS A 1 356 ? -4.489 13.835 33.057 1.00 144.55 397 CYS A O 1
ATOM 2689 N N . PHE A 1 357 ? -3.725 15.882 32.513 1.00 142.16 398 PHE A N 1
ATOM 2690 C CA . PHE A 1 357 ? -2.882 15.977 33.701 1.00 142.18 398 PHE A CA 1
ATOM 2691 C C . PHE A 1 357 ? -3.692 16.371 34.937 1.00 146.40 398 PHE A C 1
ATOM 2692 O O . PHE A 1 357 ? -3.220 16.175 36.060 1.00 146.12 398 PHE A O 1
ATOM 2700 N N . GLN A 1 358 ? -4.948 16.827 34.731 1.00 142.89 399 GLN A N 1
ATOM 2701 C CA . GLN A 1 358 ? -5.894 17.094 35.810 1.00 142.78 399 GLN A CA 1
ATOM 2702 C C . GLN A 1 358 ? -6.813 15.855 35.957 1.00 147.28 399 GLN A C 1
ATOM 2703 O O . GLN A 1 358 ? -8.041 15.940 35.919 1.00 146.62 399 GLN A O 1
ATOM 2709 N N . MET A 1 359 ? -6.138 14.700 35.987 1.00 144.67 400 MET A N 1
ATOM 2710 C CA . MET A 1 359 ? -6.811 13.395 36.193 1.00 144.66 400 MET A CA 1
ATOM 2711 C C . MET A 1 359 ? -5.902 12.730 37.223 1.00 149.30 400 MET A C 1
ATOM 2712 O O . MET A 1 359 ? -6.408 12.095 38.159 1.00 148.83 400 MET A O 1
ATOM 2717 N N . GLU A 1 360 ? -4.589 12.887 37.040 1.00 146.51 401 GLU A N 1
ATOM 2718 C CA . GLU A 1 360 ? -3.633 12.376 38.048 1.00 146.65 401 GLU A CA 1
ATOM 2719 C C . GLU A 1 360 ? -3.877 13.190 39.313 1.00 150.63 401 GLU A C 1
ATOM 2720 O O . GLU A 1 360 ? -3.985 12.599 40.397 1.00 149.98 401 GLU A O 1
ATOM 2726 N N . LEU A 1 361 ? -4.014 14.506 39.155 1.00 147.52 402 LEU A N 1
ATOM 2727 C CA . LEU A 1 361 ? -4.347 15.353 40.324 1.00 147.52 402 LEU A CA 1
ATOM 2728 C C . LEU A 1 361 ? -5.868 15.381 40.419 1.00 151.79 402 LEU A C 1
ATOM 2729 O O . LEU A 1 361 ? -6.434 16.486 40.480 1.00 151.64 402 LEU A O 1
ATOM 2734 N N . LEU A 1 362 ? -6.490 14.204 40.431 1.00 148.15 403 LEU A N 1
ATOM 2735 C CA . LEU A 1 362 ? -7.966 14.125 40.489 1.00 147.96 403 LEU A CA 1
ATOM 2736 C C . LEU A 1 362 ? -8.335 12.738 41.003 1.00 151.44 403 LEU A C 1
ATOM 2737 O O . LEU A 1 362 ? -8.605 12.602 42.203 1.00 150.86 403 LEU A O 1
ATOM 2742 N N . ILE A 1 363 ? -8.307 11.745 40.118 1.00 148.01 404 ILE A N 1
ATOM 2743 C CA . ILE A 1 363 ? -8.730 10.375 40.518 1.00 147.81 404 ILE A CA 1
ATOM 2744 C C . ILE A 1 363 ? -7.627 9.753 41.369 1.00 151.67 404 ILE A C 1
ATOM 2745 O O . ILE A 1 363 ? -7.962 9.074 42.343 1.00 151.11 404 ILE A O 1
ATOM 2750 N N . VAL A 1 364 ? -6.366 9.980 41.005 1.00 148.42 405 VAL A N 1
ATOM 2751 C CA . VAL A 1 364 ? -5.255 9.344 41.734 1.00 148.16 405 VAL A CA 1
ATOM 2752 C C . VAL A 1 364 ? -5.229 9.793 43.211 1.00 152.16 405 VAL A C 1
ATOM 2753 O O . VAL A 1 364 ? -5.061 8.949 44.095 1.00 151.57 405 VAL A O 1
ATOM 2757 N N . ILE A 1 365 ? -5.442 11.103 43.473 1.00 149.08 406 ILE A N 1
ATOM 2758 C CA . ILE A 1 365 ? -5.480 11.660 44.836 1.00 148.92 406 ILE A CA 1
ATOM 2759 C C . ILE A 1 365 ? -6.741 11.194 45.593 1.00 152.89 406 ILE A C 1
ATOM 2760 O O . ILE A 1 365 ? -6.710 11.086 46.821 1.00 152.50 406 ILE A O 1
ATOM 2765 N N . VAL A 1 366 ? -7.831 10.904 44.850 1.00 149.35 407 VAL A N 1
ATOM 2766 C CA . VAL A 1 366 ? -9.099 10.396 45.381 1.00 149.12 407 VAL A CA 1
ATOM 2767 C C . VAL A 1 366 ? -8.964 8.890 45.669 1.00 153.40 407 VAL A C 1
ATOM 2768 O O . VAL A 1 366 ? -9.489 8.417 46.678 1.00 152.86 407 VAL A O 1
ATOM 2772 N N . GLU A 1 367 ? -8.223 8.157 44.806 1.00 150.49 408 GLU A N 1
ATOM 2773 C CA . GLU A 1 367 ? -7.957 6.720 44.942 1.00 150.60 408 GLU A CA 1
ATOM 2774 C C . GLU A 1 367 ? -7.179 6.445 46.230 1.00 155.13 408 GLU A C 1
ATOM 2775 O O . GLU A 1 367 ? -7.489 5.478 46.925 1.00 154.77 408 GLU A O 1
ATOM 2781 N N . ARG A 1 368 ? -6.192 7.313 46.556 1.00 152.28 409 ARG A N 1
ATOM 2782 C CA . ARG A 1 368 ? -5.372 7.218 47.768 1.00 152.42 409 ARG A CA 1
ATOM 2783 C C . ARG A 1 368 ? -6.222 7.478 49.012 1.00 157.10 409 ARG A C 1
ATOM 2784 O O . ARG A 1 368 ? -5.960 6.886 50.059 1.00 156.67 409 ARG A O 1
ATOM 2792 N N . GLN A 1 369 ? -7.246 8.351 48.888 1.00 154.43 410 GLN A N 1
ATOM 2793 C CA . GLN A 1 369 ? -8.185 8.671 49.965 1.00 154.61 410 GLN A CA 1
ATOM 2794 C C . GLN A 1 369 ? -9.065 7.460 50.281 1.00 159.22 410 GLN A C 1
ATOM 2795 O O . GLN A 1 369 ? -9.398 7.249 51.445 1.00 158.87 410 GLN A O 1
ATOM 2801 N N . VAL A 1 370 ? -9.418 6.655 49.253 1.00 156.35 411 VAL A N 1
ATOM 2802 C CA . VAL A 1 370 ? -10.209 5.426 49.412 1.00 156.45 411 VAL A CA 1
ATOM 2803 C C . VAL A 1 370 ? -9.286 4.318 49.969 1.00 161.55 411 VAL A C 1
ATOM 2804 O O . VAL A 1 370 ? -9.749 3.459 50.724 1.00 161.12 411 VAL A O 1
ATOM 2808 N N . ILE A 1 371 ? -7.973 4.381 49.634 1.00 159.11 412 ILE A N 1
ATOM 2809 C CA . ILE A 1 371 ? -6.939 3.463 50.128 1.00 159.58 412 ILE A CA 1
ATOM 2810 C C . ILE A 1 371 ? -6.778 3.662 51.647 1.00 165.14 412 ILE A C 1
ATOM 2811 O O . ILE A 1 371 ? -6.690 2.677 52.382 1.00 164.51 412 ILE A O 1
ATOM 2816 N N . ASN A 1 372 ? -6.787 4.932 52.110 1.0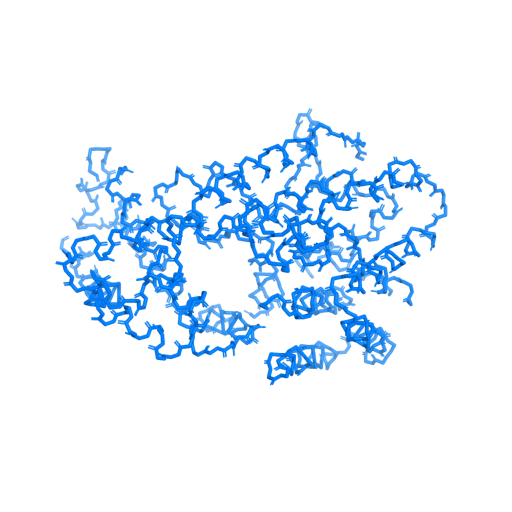0 163.31 413 ASN A N 1
ATOM 2817 C CA . ASN A 1 372 ? -6.697 5.243 53.536 1.00 163.91 413 ASN A CA 1
ATOM 2818 C C . ASN A 1 372 ? -8.077 5.216 54.217 1.00 169.77 413 ASN A C 1
ATOM 2819 O O . ASN A 1 372 ? -8.124 5.144 55.443 1.00 169.39 413 ASN A O 1
ATOM 2824 N N . LEU A 1 373 ? -9.193 5.230 53.433 1.00 168.10 414 LEU A N 1
ATOM 2825 C CA . LEU A 1 373 ? -10.567 5.137 53.962 1.00 168.78 414 LEU A CA 1
ATOM 2826 C C . LEU A 1 373 ? -10.717 3.771 54.627 1.00 175.22 414 LEU A C 1
ATOM 2827 O O . LEU A 1 373 ? -11.351 3.663 55.677 1.00 174.87 414 LEU A O 1
ATOM 2832 N N . VAL A 1 374 ? -10.107 2.739 54.014 1.00 173.78 415 VAL A N 1
ATOM 2833 C CA . VAL A 1 374 ? -10.050 1.378 54.539 1.00 174.56 415 VAL A CA 1
ATOM 2834 C C . VAL A 1 374 ? -8.760 1.252 55.363 1.00 180.83 415 VAL A C 1
ATOM 2835 O O . VAL A 1 374 ? -7.763 1.908 55.045 1.00 180.26 415 VAL A O 1
ATOM 2839 N N . ARG A 1 375 ? -8.806 0.465 56.456 1.00 179.41 416 ARG A N 1
ATOM 2840 C CA . ARG A 1 375 ? -7.697 0.204 57.391 1.00 180.19 416 ARG A CA 1
ATOM 2841 C C . ARG A 1 375 ? -7.240 1.437 58.218 1.00 186.12 416 ARG A C 1
ATOM 2842 O O . ARG A 1 375 ? -6.496 1.249 59.185 1.00 185.75 416 ARG A O 1
ATOM 2850 N N . ASP A 1 376 ? -7.686 2.674 57.871 1.00 184.29 417 ASP A N 1
ATOM 2851 C CA . ASP A 1 376 ? -7.291 3.896 58.589 1.00 184.96 417 ASP A CA 1
ATOM 2852 C C . ASP A 1 376 ? -8.453 4.917 58.770 1.00 190.49 417 ASP A C 1
ATOM 2853 O O . ASP A 1 376 ? -8.428 6.016 58.204 1.00 189.87 417 ASP A O 1
ATOM 2858 N N . SER A 1 377 ? -9.459 4.541 59.592 1.00 188.67 418 SER A N 1
ATOM 2859 C CA . SER A 1 377 ? -10.633 5.356 59.957 1.00 189.28 418 SER A CA 1
ATOM 2860 C C . SER A 1 377 ? -11.318 4.794 61.225 1.00 194.97 418 SER A C 1
ATOM 2861 O O . SER A 1 377 ? -11.463 3.574 61.332 1.00 194.68 418 SER A O 1
ATOM 2864 N N . PRO A 1 378 ? -11.753 5.637 62.196 1.00 192.64 419 PRO A N 1
ATOM 2865 C CA . PRO A 1 378 ? -12.389 5.082 63.407 1.00 192.74 419 PRO A CA 1
ATOM 2866 C C . PRO A 1 378 ? -13.895 4.821 63.278 1.00 197.24 419 PRO A C 1
ATOM 2867 O O . PRO A 1 378 ? -14.548 4.514 64.280 1.00 196.65 419 PRO A O 1
ATOM 2871 N N . THR A 1 379 ? -14.445 4.925 62.049 1.00 194.49 420 THR A N 1
ATOM 2872 C CA . THR A 1 379 ? -15.875 4.733 61.792 1.00 194.59 420 THR A CA 1
ATOM 2873 C C . THR A 1 379 ? -16.186 3.608 60.791 1.00 198.88 420 THR A C 1
ATOM 2874 O O . THR A 1 379 ? -16.870 2.650 61.155 1.00 198.60 420 THR A O 1
ATOM 2878 N N . LEU A 1 380 ? -15.714 3.736 59.533 1.00 195.44 421 LEU A N 1
ATOM 2879 C CA . LEU A 1 380 ? -15.999 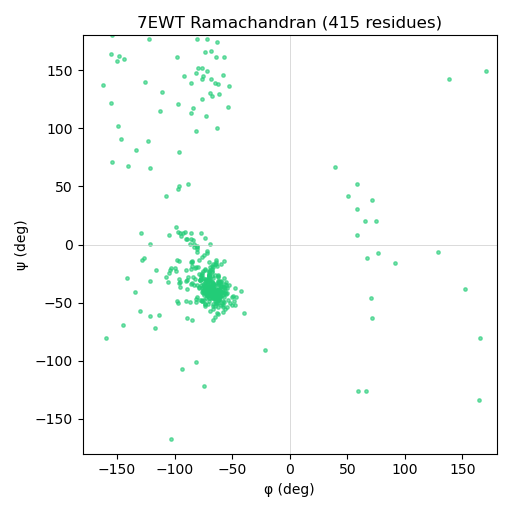2.774 58.466 1.00 195.37 421 LEU A CA 1
ATOM 2880 C C . LEU A 1 380 ? -14.921 1.705 58.245 1.00 199.27 421 LEU A C 1
ATOM 2881 O O . LEU A 1 380 ? -15.270 0.583 57.870 1.00 198.92 421 LEU A O 1
ATOM 2886 N N . SER A 1 381 ? -13.628 2.043 58.456 1.00 195.77 422 SER A N 1
ATOM 2887 C CA . SER A 1 381 ? -12.502 1.122 58.244 1.00 195.53 422 SER A CA 1
ATOM 2888 C C . SER A 1 381 ? -12.553 -0.152 59.085 1.00 199.51 422 SER A C 1
ATOM 2889 O O . SER A 1 381 ? -12.106 -1.192 58.609 1.00 199.24 422 SER A O 1
ATOM 2892 N N . THR A 1 382 ? -13.089 -0.069 60.323 1.00 195.87 423 THR A N 1
ATOM 2893 C CA . THR A 1 382 ? -13.211 -1.177 61.285 1.00 195.61 423 THR A CA 1
ATOM 2894 C C . THR A 1 382 ? -13.760 -2.477 60.671 1.00 199.09 423 THR A C 1
ATOM 2895 O O . THR A 1 382 ? -13.202 -3.548 60.920 1.00 198.55 423 THR A O 1
ATOM 2899 N N . LEU A 1 383 ? -14.828 -2.374 59.856 1.00 195.46 424 LEU A N 1
ATOM 2900 C CA . LEU A 1 383 ? -15.465 -3.512 59.190 1.00 195.23 424 LEU A CA 1
ATOM 2901 C C . LEU A 1 383 ? -14.855 -3.804 57.810 1.00 198.90 424 LEU A C 1
ATOM 2902 O O . LEU A 1 383 ? -14.832 -4.963 57.396 1.00 198.48 424 LEU A O 1
ATOM 2907 N N . ALA A 1 384 ? -14.374 -2.759 57.103 1.00 195.12 425 ALA A N 1
ATOM 2908 C CA . ALA A 1 384 ? -13.798 -2.865 55.757 1.00 194.83 425 ALA A CA 1
ATOM 2909 C C . ALA A 1 384 ? -12.276 -3.138 55.713 1.00 198.22 425 ALA A C 1
ATOM 2910 O O . ALA A 1 384 ? -11.699 -3.178 54.624 1.00 197.72 425 ALA A O 1
ATOM 2912 N N . SER A 1 385 ? -11.640 -3.355 56.882 1.00 194.76 426 SER A N 1
ATOM 2913 C CA . SER A 1 385 ? -10.202 -3.632 56.988 1.00 194.56 426 SER A CA 1
ATOM 2914 C C . SER A 1 385 ? -9.868 -5.106 56.741 1.00 198.23 426 SER A C 1
ATOM 2915 O O . SER A 1 385 ? -8.806 -5.401 56.190 1.00 197.62 426 SER A O 1
ATOM 2918 N N . ILE A 1 386 ? -10.769 -6.021 57.165 1.00 194.86 427 ILE A N 1
ATOM 2919 C CA . ILE A 1 386 ? -10.633 -7.485 57.072 1.00 194.66 427 ILE A CA 1
ATOM 2920 C C . ILE A 1 386 ? -10.417 -7.995 55.628 1.00 199.09 427 ILE A C 1
ATOM 2921 O O . ILE A 1 386 ? -10.703 -7.277 54.667 1.00 198.74 427 ILE A O 1
ATOM 2926 N N . THR A 1 387 ? -9.900 -9.239 55.496 1.00 195.89 428 THR A N 1
ATOM 2927 C CA . THR A 1 387 ? -9.610 -9.909 54.218 1.00 195.78 428 THR A CA 1
ATOM 2928 C C . THR A 1 387 ? -10.871 -10.112 53.350 1.00 199.66 428 THR A C 1
ATOM 2929 O O . THR A 1 387 ? -10.766 -10.080 52.122 1.00 199.30 428 THR A O 1
ATOM 2933 N N . ALA A 1 388 ? -12.046 -10.312 53.983 1.00 196.02 429 ALA A N 1
ATOM 2934 C CA . ALA A 1 388 ? -13.326 -10.497 53.293 1.00 195.64 429 ALA A CA 1
ATOM 2935 C C . ALA A 1 388 ? -13.909 -9.165 52.801 1.00 199.13 429 ALA A C 1
ATOM 2936 O O . ALA A 1 388 ? -14.595 -9.146 51.778 1.00 198.63 429 ALA A O 1
ATOM 2938 N N . LEU A 1 389 ? -13.632 -8.060 53.525 1.00 195.50 430 LEU A N 1
ATOM 2939 C CA . LEU A 1 389 ? -14.107 -6.717 53.183 1.00 226.27 430 LEU A CA 1
ATOM 2940 C C . LEU A 1 389 ? -12.944 -5.744 53.027 1.00 257.17 430 LEU A C 1
ATOM 2941 O O . LEU A 1 389 ? -13.015 -4.820 52.221 1.00 219.51 430 LEU A O 1
ATOM 2946 N N . TYR A 1 394 ? -10.769 -6.858 43.364 1.00 127.24 435 TYR A N 1
ATOM 2947 C CA . TYR A 1 394 ? -10.118 -7.933 42.623 1.00 127.17 435 TYR A CA 1
ATOM 2948 C C . TYR A 1 394 ? -10.352 -7.778 41.101 1.00 130.92 435 TYR A C 1
ATOM 2949 O O . TYR A 1 394 ? -9.488 -7.234 40.410 1.00 130.10 435 TYR A O 1
ATOM 2958 N N . VAL A 1 395 ? -11.527 -8.204 40.603 1.00 127.92 436 VAL A N 1
ATOM 2959 C CA . VAL A 1 395 ? -11.959 -8.124 39.206 1.00 127.61 436 VAL A CA 1
ATOM 2960 C C . VAL A 1 395 ? -12.687 -6.788 39.021 1.00 132.58 436 VAL A C 1
ATOM 2961 O O . VAL A 1 395 ? -12.377 -6.052 38.081 1.00 132.28 436 VAL A O 1
ATOM 2965 N N . LEU A 1 396 ? -13.635 -6.477 39.940 1.00 129.72 437 LEU A N 1
ATOM 2966 C CA . LEU A 1 396 ? -14.447 -5.257 39.954 1.00 129.64 437 LEU A CA 1
ATOM 2967 C C . LEU A 1 396 ? -13.599 -3.992 40.057 1.00 133.34 437 LEU A C 1
ATOM 2968 O O . LEU A 1 396 ? -13.898 -3.009 39.375 1.00 132.58 437 LEU A O 1
ATOM 2973 N N . GLN A 1 397 ? -12.542 -4.020 40.897 1.00 130.26 438 GLN A N 1
ATOM 2974 C CA . GLN A 1 397 ? -11.632 -2.887 41.093 1.00 130.29 438 GLN A CA 1
ATOM 2975 C C . GLN A 1 397 ? -10.888 -2.586 39.785 1.00 134.45 438 GLN A C 1
ATOM 2976 O O . GLN A 1 397 ? -10.930 -1.446 39.323 1.00 134.29 438 GLN A O 1
ATOM 2982 N N . GLN A 1 398 ? -10.286 -3.625 39.154 1.00 130.75 439 GLN A N 1
ATOM 2983 C CA . GLN A 1 398 ? -9.561 -3.551 37.877 1.00 130.32 439 GLN A CA 1
ATOM 2984 C C . GLN A 1 398 ? -10.460 -3.043 36.728 1.00 134.15 439 GLN A C 1
ATOM 2985 O O . GLN A 1 398 ? -9.996 -2.249 35.909 1.00 133.61 439 GLN A O 1
ATOM 2991 N N . THR A 1 399 ? -11.738 -3.491 36.683 1.00 130.78 440 THR A N 1
ATOM 2992 C CA . THR A 1 399 ? -12.733 -3.084 35.676 1.00 130.58 440 THR A CA 1
ATOM 2993 C C . THR A 1 399 ? -13.005 -1.571 35.789 1.00 134.33 440 THR A C 1
ATOM 2994 O O . THR A 1 399 ? -13.131 -0.886 34.773 1.00 133.64 440 THR A O 1
ATOM 2998 N N . ASN A 1 400 ? -13.056 -1.060 37.031 1.00 131.08 441 ASN A N 1
ATOM 2999 C CA . ASN A 1 400 ? -13.242 0.358 37.332 1.00 130.96 441 ASN A CA 1
ATOM 3000 C C . ASN A 1 400 ? -11.953 1.124 37.014 1.00 135.17 441 ASN A C 1
ATOM 3001 O O . ASN A 1 400 ? -12.024 2.256 36.541 1.00 134.57 441 ASN A O 1
ATOM 3006 N N . HIS A 1 401 ? -10.784 0.505 37.276 1.00 132.45 442 HIS A N 1
ATOM 3007 C CA . HIS A 1 401 ? -9.472 1.111 37.061 1.00 132.67 442 HIS A CA 1
ATOM 3008 C C . HIS A 1 401 ? -9.054 1.166 35.580 1.00 136.55 442 HIS A C 1
ATOM 3009 O O . HIS A 1 401 ? -8.331 2.086 35.208 1.00 136.09 442 HIS A O 1
ATOM 3016 N N . TRP A 1 402 ? -9.527 0.233 34.727 1.00 133.09 443 TRP A N 1
ATOM 3017 C CA . TRP A 1 402 ? -9.220 0.297 33.291 1.00 132.69 443 TRP A CA 1
ATOM 3018 C C . TRP A 1 402 ? -10.113 1.323 32.588 1.00 135.51 443 TRP A C 1
ATOM 3019 O O . TRP A 1 402 ? -9.730 1.875 31.555 1.00 134.99 443 TRP A O 1
ATOM 3030 N N . MET A 1 403 ? -11.296 1.584 33.178 1.00 131.30 444 MET A N 1
ATOM 3031 C CA . MET A 1 403 ? -12.279 2.577 32.748 1.00 130.69 444 MET A CA 1
ATOM 3032 C C . MET A 1 403 ? -11.701 3.965 33.093 1.00 133.86 444 MET A C 1
ATOM 3033 O O . MET A 1 403 ? -11.819 4.908 32.307 1.00 133.33 444 MET A O 1
ATOM 3038 N N . PHE A 1 404 ? -11.057 4.052 34.274 1.00 129.97 445 PHE A N 1
ATOM 3039 C CA . PHE A 1 404 ? -10.367 5.206 34.852 1.00 129.69 445 PHE A CA 1
ATOM 3040 C C . PHE A 1 404 ? -9.272 5.704 33.891 1.00 132.08 445 PHE A C 1
ATOM 3041 O O . PHE A 1 404 ? -9.090 6.912 33.741 1.00 131.47 445 PHE A O 1
ATOM 3049 N N . MET A 1 405 ? -8.596 4.763 33.202 1.00 127.57 446 MET A N 1
ATOM 3050 C CA . MET A 1 405 ? -7.525 5.026 32.241 1.00 126.78 446 MET A CA 1
ATOM 3051 C C . MET A 1 405 ? -8.039 5.531 30.895 1.00 129.54 446 MET A C 1
ATOM 3052 O O . MET A 1 405 ? -7.510 6.517 30.383 1.00 129.22 446 MET A O 1
ATOM 3057 N N . GLY A 1 406 ? -9.038 4.842 30.336 1.00 125.09 447 GLY A N 1
ATOM 3058 C CA . GLY A 1 406 ? -9.647 5.165 29.048 1.00 124.45 447 GLY A CA 1
ATOM 3059 C C . GLY A 1 406 ? -10.229 6.560 28.977 1.00 127.08 447 GLY A C 1
ATOM 3060 O O . GLY A 1 406 ? -9.889 7.327 28.073 1.00 126.20 447 GLY A O 1
ATOM 3061 N N . TYR A 1 407 ? -11.079 6.901 29.971 1.00 123.34 448 TYR A N 1
ATOM 3062 C CA . TYR A 1 407 ? -11.745 8.198 30.161 1.00 122.89 448 TYR A CA 1
ATOM 3063 C C . TYR A 1 407 ? -10.725 9.348 30.218 1.00 125.87 448 TYR A C 1
ATOM 3064 O O . TYR A 1 407 ? -11.013 10.456 29.764 1.00 125.45 448 TYR A O 1
ATOM 3073 N N . SER A 1 408 ? -9.552 9.071 30.804 1.00 121.65 449 SER A N 1
ATOM 3074 C CA . SER A 1 408 ? -8.442 10.000 30.973 1.00 120.96 449 SER A CA 1
ATOM 3075 C C . SER A 1 408 ? -7.581 10.095 29.719 1.00 123.87 449 SER A C 1
ATOM 3076 O O . SER A 1 408 ? -6.962 11.132 29.497 1.00 123.46 449 SER A O 1
ATOM 3079 N N . LEU A 1 409 ? -7.511 9.010 28.925 1.00 119.79 450 LEU A N 1
ATOM 3080 C CA . LEU A 1 409 ? -6.736 8.961 27.686 1.00 119.41 450 LEU A CA 1
ATOM 3081 C C . LEU A 1 409 ? -7.525 9.521 26.496 1.00 122.96 450 LEU A C 1
ATOM 3082 O O . LEU A 1 409 ? -6.933 9.786 25.445 1.00 122.66 450 LEU A O 1
ATOM 3087 N N . VAL A 1 410 ? -8.860 9.697 26.663 1.00 118.89 451 VAL A N 1
ATOM 3088 C CA . VAL A 1 410 ? -9.761 10.266 25.655 1.00 118.33 451 VAL A CA 1
ATOM 3089 C C . VAL A 1 410 ? -9.289 11.686 25.251 1.00 121.80 451 VAL A C 1
ATOM 3090 O O . VAL A 1 410 ? -9.036 11.872 24.060 1.00 121.95 451 VAL A O 1
ATOM 3094 N N . PRO A 1 411 ? -9.067 12.667 26.178 1.00 117.22 452 PRO A N 1
ATOM 3095 C CA . PRO A 1 411 ? -8.574 13.983 25.733 1.00 116.71 452 PRO A CA 1
ATOM 3096 C C . PRO A 1 411 ? -7.095 13.997 25.317 1.00 119.48 452 PRO A C 1
ATOM 3097 O O . PRO A 1 411 ? -6.619 15.029 24.848 1.00 119.32 452 PRO A O 1
ATOM 3101 N N . PHE A 1 412 ? -6.459 12.823 25.297 1.00 114.84 453 PHE A N 1
ATOM 3102 C CA . PHE A 1 412 ? -5.058 12.736 24.805 1.00 128.93 453 PHE A CA 1
ATOM 3103 C C . PHE A 1 412 ? -5.066 12.677 23.274 1.00 155.68 453 PHE A C 1
ATOM 3104 O O . PHE A 1 412 ? -5.178 13.744 22.676 1.00 117.59 453 PHE A O 1
ATOM 3112 N N . CYS A 1 413 ? -4.894 11.480 22.693 1.00 150.31 454 CYS A N 1
ATOM 3113 C CA . CYS A 1 413 ? -5.046 11.180 21.237 1.00 150.12 454 CYS A CA 1
ATOM 3114 C C . CYS A 1 413 ? -5.912 12.260 20.597 1.00 153.50 454 CYS A C 1
ATOM 3115 O O . CYS A 1 413 ? -5.335 13.134 19.958 1.00 153.08 454 CYS A O 1
ATOM 3118 N N . LEU A 1 414 ? -7.230 12.084 20.538 1.00 149.49 455 LEU A N 1
ATOM 3119 C CA . LEU A 1 414 ? -8.101 13.219 20.213 1.00 149.00 455 LEU A CA 1
ATOM 3120 C C . LEU A 1 414 ? -8.021 14.328 21.272 1.00 152.23 455 LEU A C 1
ATOM 3121 O O . LEU A 1 414 ? -8.618 14.223 22.346 1.00 151.49 455 LEU A O 1
ATOM 3126 N N . PHE A 1 415 ? -7.247 15.383 20.963 1.00 148.69 456 PHE A N 1
ATOM 3127 C CA . PHE A 1 415 ? -7.021 16.531 21.848 1.00 148.36 456 PHE A CA 1
ATOM 3128 C C . PHE A 1 415 ? -7.944 17.722 21.581 1.00 152.06 456 PHE A C 1
ATOM 3129 O O . PHE A 1 415 ? -8.283 18.438 22.524 1.00 151.49 456 PHE A O 1
ATOM 3137 N N . THR A 1 416 ? -8.343 17.931 20.309 1.00 148.72 457 THR A N 1
ATOM 3138 C CA . THR A 1 416 ? -9.205 19.036 19.873 1.00 148.73 457 THR A CA 1
ATOM 3139 C C . THR A 1 416 ? -10.498 19.133 20.685 1.00 152.48 457 THR A C 1
ATOM 3140 O O . THR A 1 416 ? -11.116 18.114 20.987 1.00 151.69 457 THR A O 1
ATOM 3144 N N . TRP A 1 417 ? -10.860 20.378 21.064 1.00 149.45 458 TRP A N 1
ATOM 3145 C CA . TRP A 1 417 ? -12.020 20.780 21.870 1.00 149.40 458 TRP A CA 1
ATOM 3146 C C . TRP A 1 417 ? -13.342 20.188 21.382 1.00 153.22 458 TRP A C 1
ATOM 3147 O O . TRP A 1 417 ? -14.112 19.683 22.199 1.00 152.29 458 TRP A O 1
ATOM 3158 N N . ASP A 1 418 ? -13.591 20.233 20.060 1.00 150.50 459 ASP A N 1
ATOM 3159 C CA . ASP A 1 418 ? -14.808 19.698 19.447 1.00 150.54 459 ASP A CA 1
ATOM 3160 C C . ASP A 1 418 ? -14.850 18.166 19.455 1.00 154.26 459 ASP A C 1
ATOM 3161 O O . ASP A 1 418 ? -15.921 17.594 19.650 1.00 153.92 459 ASP A O 1
ATOM 3166 N N . LYS A 1 419 ? -13.689 17.507 19.261 1.00 150.67 460 LYS A N 1
ATOM 3167 C CA . LYS A 1 419 ? -13.578 16.046 19.265 1.00 150.38 460 LYS A CA 1
ATOM 3168 C C . LYS A 1 419 ? -13.675 15.481 20.684 1.00 154.15 460 LYS A C 1
ATOM 3169 O O . LYS A 1 419 ? -14.431 14.533 20.905 1.00 153.82 460 LYS A O 1
ATOM 3175 N N . TRP A 1 420 ? -12.914 16.067 21.639 1.00 150.48 461 TRP A N 1
ATOM 3176 C CA . TRP A 1 420 ? -12.875 15.664 23.049 1.00 150.00 461 TRP A CA 1
ATOM 3177 C C . TRP A 1 420 ? -14.249 15.802 23.731 1.00 153.10 461 TRP A C 1
ATOM 3178 O O . TRP A 1 420 ? -14.670 14.867 24.412 1.00 152.59 461 TRP A O 1
ATOM 3189 N N . MET A 1 421 ? -14.943 16.944 23.538 1.00 149.08 462 MET A N 1
ATOM 3190 C CA . MET A 1 421 ? -16.262 17.193 24.133 1.00 148.61 462 MET A CA 1
ATOM 3191 C C . MET A 1 421 ? -17.359 16.274 23.591 1.00 152.86 462 MET A C 1
ATOM 3192 O O . MET A 1 421 ? -18.263 15.910 24.345 1.00 152.52 462 MET A O 1
ATOM 3197 N N . LYS A 1 422 ? -17.270 15.901 22.295 1.00 149.74 463 LYS A N 1
ATOM 3198 C CA . LYS A 1 422 ? -18.220 15.045 21.576 1.00 149.50 463 LYS A CA 1
ATOM 3199 C C . LYS A 1 422 ? -18.460 13.696 22.272 1.00 153.93 463 LYS A C 1
ATOM 3200 O O . LYS A 1 422 ? -19.610 13.347 22.547 1.00 153.49 463 LYS A O 1
ATOM 3206 N N . VAL A 1 423 ? -17.373 12.956 22.562 1.00 150.66 464 VAL A N 1
ATOM 3207 C CA . VAL A 1 423 ? -17.410 11.641 23.211 1.00 150.42 464 VAL A CA 1
ATOM 3208 C C . VAL A 1 423 ? -17.631 11.772 24.743 1.00 154.70 464 VAL A C 1
ATOM 3209 O O . VAL A 1 423 ? -18.265 10.896 25.335 1.00 154.32 464 VAL A O 1
ATOM 3213 N N . TYR A 1 424 ? -17.156 12.878 25.357 1.00 151.51 465 TYR A N 1
ATOM 3214 C CA . TYR A 1 424 ? -17.305 13.158 26.791 1.00 151.47 465 TYR A CA 1
ATOM 3215 C C . TYR A 1 424 ? -18.768 13.370 27.192 1.00 155.63 465 TYR A C 1
ATOM 3216 O O . TYR A 1 424 ? -19.191 12.845 28.222 1.00 154.94 465 TYR A O 1
ATOM 3225 N N . LYS A 1 425 ? -19.536 14.132 26.381 1.00 152.72 466 LYS A N 1
ATOM 3226 C CA . LYS A 1 425 ? -20.956 14.398 26.638 1.00 152.85 466 LYS A CA 1
ATOM 3227 C C . LYS A 1 425 ? -21.848 13.197 26.291 1.00 156.97 466 LYS A C 1
ATOM 3228 O O . LYS A 1 425 ? -22.942 13.072 26.843 1.00 156.37 466 LYS A O 1
ATOM 3234 N N . SER A 1 426 ? -21.371 12.323 25.379 1.00 154.00 467 SER A N 1
ATOM 3235 C CA . SER A 1 426 ? -22.071 11.119 24.929 1.00 153.97 467 SER A CA 1
ATOM 3236 C C . SER A 1 426 ? -22.015 9.995 25.974 1.00 158.50 467 SER A C 1
ATOM 3237 O O . SER A 1 426 ? -22.866 9.103 25.955 1.00 158.03 467 SER A O 1
ATOM 3240 N N . ILE A 1 427 ? -21.010 10.034 26.871 1.00 155.60 468 ILE A N 1
ATOM 3241 C CA . ILE A 1 427 ? -20.834 9.025 27.919 1.00 155.74 468 ILE A CA 1
ATOM 3242 C C . ILE A 1 427 ? -21.397 9.503 29.277 1.00 160.30 468 ILE A C 1
ATOM 3243 O O . ILE A 1 427 ? -21.114 8.884 30.308 1.00 159.69 468 ILE A O 1
ATOM 3248 N N . TYR A 1 428 ? -22.222 10.584 29.261 1.00 157.76 469 TYR A N 1
ATOM 3249 C CA . TYR A 1 428 ? -22.889 11.193 30.425 1.00 157.91 469 TYR A CA 1
ATOM 3250 C C . TYR A 1 428 ? -21.867 11.819 31.420 1.00 160.91 469 TYR A C 1
ATOM 3251 O O . TYR A 1 428 ? -22.164 11.973 32.608 1.00 160.56 469 TYR A O 1
ATOM 3260 N N . PHE A 1 429 ? -20.651 12.097 30.921 1.00 156.63 470 PHE A N 1
ATOM 3261 C CA . PHE A 1 429 ? -19.582 12.721 31.754 1.00 156.10 470 PHE A CA 1
ATOM 3262 C C . PHE A 1 429 ? -19.411 11.956 33.066 1.00 159.16 470 PHE A C 1
ATOM 3263 O O . PHE A 1 429 ? -19.155 12.610 34.085 1.00 158.83 470 PHE A O 1
ATOM 3271 N N . LEU A 1 430 ? -19.436 10.624 33.031 1.00 154.86 471 LEU A N 1
ATOM 3272 C CA . LEU A 1 430 ? -19.431 9.842 34.298 1.00 154.15 471 LEU A CA 1
ATOM 3273 C C . LEU A 1 430 ? -18.181 10.101 35.142 1.00 157.08 471 LEU A C 1
ATOM 3274 O O . LEU A 1 430 ? -18.347 10.316 36.349 1.00 156.63 471 LEU A O 1
ATOM 3279 N N . GLY A 1 431 ? -16.992 10.116 34.543 1.00 152.86 472 GLY A N 1
ATOM 3280 C CA . GLY A 1 431 ? -15.764 10.239 35.354 1.00 152.20 472 GLY A CA 1
ATOM 3281 C C . GLY A 1 431 ? -15.741 11.532 36.136 1.00 154.90 472 GLY A C 1
ATOM 3282 O O . GLY A 1 431 ? -15.401 11.497 37.329 1.00 154.10 472 GLY A O 1
ATOM 3283 N N . HIS A 1 432 ? -16.099 12.632 35.483 1.00 151.21 473 HIS A N 1
ATOM 3284 C CA . HIS A 1 432 ? -16.085 13.946 36.130 1.00 151.07 473 HIS A CA 1
ATOM 3285 C C . HIS A 1 432 ? -17.105 13.991 37.269 1.00 155.54 473 HIS A C 1
ATOM 3286 O O . HIS A 1 432 ? -16.786 14.492 38.345 1.00 155.17 473 HIS A O 1
ATOM 3293 N N . VAL A 1 433 ? -18.276 13.397 37.044 1.00 152.51 474 VAL A N 1
ATOM 3294 C CA . VAL A 1 433 ? -19.343 13.386 38.085 1.00 152.38 474 VAL A CA 1
ATOM 3295 C C . VAL A 1 433 ? -18.916 12.455 39.217 1.00 157.16 474 VAL A C 1
ATOM 3296 O O . VAL A 1 433 ? -18.904 12.916 40.363 1.00 156.72 474 VAL A O 1
ATOM 3300 N N . LEU A 1 434 ? -18.521 11.221 38.898 1.00 154.36 475 LEU A N 1
ATOM 3301 C CA . LEU A 1 434 ? -18.219 10.222 39.958 1.00 154.46 475 LEU A CA 1
ATOM 3302 C C . LEU A 1 434 ? -17.069 10.705 40.846 1.00 159.66 475 LEU A C 1
ATOM 3303 O O . LEU A 1 434 ? -17.186 10.560 42.069 1.00 159.08 475 LEU A O 1
ATOM 3308 N N . PHE A 1 435 ? -16.010 11.266 40.261 1.00 157.48 476 PHE A N 1
ATOM 3309 C CA . PHE A 1 435 ? -14.846 11.657 41.094 1.00 157.87 476 PHE A CA 1
ATOM 3310 C C . PHE A 1 435 ? -15.289 12.742 42.074 1.00 161.73 476 PHE A C 1
ATOM 3311 O O . PHE A 1 435 ? -14.949 12.655 43.263 1.00 161.27 476 PHE A O 1
ATOM 3319 N N . PHE A 1 436 ? -16.050 13.718 41.581 1.00 158.26 477 PHE A N 1
ATOM 3320 C CA . PHE A 1 436 ? -16.468 14.846 42.447 1.00 158.12 477 PHE A CA 1
ATOM 3321 C C . PHE A 1 436 ? -17.504 14.303 43.421 1.00 162.13 477 PHE A C 1
ATOM 3322 O O . PHE A 1 436 ? -17.472 14.667 44.601 1.00 161.45 477 PHE A O 1
ATOM 3330 N N . THR A 1 437 ? -18.393 13.450 42.917 1.00 159.11 478 THR A N 1
ATOM 3331 C CA . THR A 1 437 ? -19.431 12.845 43.785 1.00 159.12 478 THR A CA 1
ATOM 3332 C C . THR A 1 437 ? -18.709 12.109 44.905 1.00 164.21 478 THR A C 1
ATOM 3333 O O . THR A 1 437 ? -19.080 12.294 46.072 1.00 163.87 478 THR A O 1
ATOM 3337 N N . LEU A 1 438 ? -17.656 11.375 44.557 1.00 161.60 479 LEU A N 1
ATOM 3338 C CA . LEU A 1 438 ? -16.871 10.710 45.619 1.00 161.80 479 LEU A CA 1
ATOM 3339 C C . LEU A 1 438 ? -16.277 11.801 46.500 1.00 166.94 479 LEU A C 1
ATOM 3340 O O . LEU A 1 438 ? -16.393 11.678 47.706 1.00 166.48 479 LEU A O 1
ATOM 3345 N N . LEU A 1 439 ? -15.768 12.877 45.906 1.00 164.61 480 LEU A N 1
ATOM 3346 C CA . LEU A 1 439 ? -15.065 13.902 46.719 1.00 164.96 480 LEU A CA 1
ATOM 3347 C C . LEU A 1 439 ? -15.995 14.550 47.753 1.00 170.34 480 LEU A C 1
ATOM 3348 O O . LEU A 1 439 ? -15.517 14.761 48.869 1.00 169.90 480 LEU A O 1
ATOM 3353 N N . LEU A 1 440 ? -17.228 14.928 47.402 1.00 168.02 481 LEU A N 1
ATOM 3354 C CA . LEU A 1 440 ? -18.111 15.497 48.462 1.00 168.36 481 LEU A CA 1
ATOM 3355 C C . LEU A 1 440 ? -18.562 14.431 49.467 1.00 173.01 481 LEU A C 1
ATOM 3356 O O . LEU A 1 440 ? -18.601 14.742 50.663 1.00 172.71 481 LEU A O 1
ATOM 3361 N N . VAL A 1 441 ? -18.974 13.257 48.987 1.00 170.06 482 VAL A N 1
ATOM 3362 C CA . VAL A 1 441 ? -19.486 12.194 49.900 1.00 170.20 482 VAL A CA 1
ATOM 3363 C C . VAL A 1 441 ? -18.343 11.607 50.730 1.00 174.72 482 VAL A C 1
ATOM 3364 O O . VAL A 1 441 ? -18.557 11.359 51.927 1.00 174.29 482 VAL A O 1
ATOM 3368 N N . LEU A 1 442 ? -17.175 11.410 50.121 1.00 171.83 483 LEU A N 1
ATOM 3369 C CA . LEU A 1 442 ? -16.047 10.733 50.817 1.00 171.95 483 LEU A CA 1
ATOM 3370 C C . LEU A 1 442 ? -15.796 11.273 52.225 1.00 176.92 483 LEU A C 1
ATOM 3371 O O . LEU A 1 442 ? -15.724 10.432 53.137 1.00 176.39 483 LEU A O 1
ATOM 3376 N N . PRO A 1 443 ? -15.638 12.595 52.498 1.00 174.52 484 PRO A N 1
ATOM 3377 C CA . PRO A 1 443 ? -15.250 13.004 53.864 1.00 174.72 484 PRO A CA 1
ATOM 3378 C C . PRO A 1 443 ? -16.328 12.709 54.914 1.00 179.48 484 PRO A C 1
ATOM 3379 O O . PRO A 1 443 ? -16.025 12.648 56.107 1.00 178.81 484 PRO A O 1
ATOM 3383 N N . TYR A 1 444 ? -17.582 12.523 54.455 1.00 177.13 485 TYR A N 1
ATOM 3384 C CA . TYR A 1 444 ? -18.746 12.199 55.280 1.00 177.45 485 TYR A CA 1
ATOM 3385 C C . TYR A 1 444 ? -18.861 10.683 55.504 1.00 181.87 485 TYR A C 1
ATOM 3386 O O . TYR A 1 444 ? -19.491 10.259 56.473 1.00 181.47 485 TYR A O 1
ATOM 3395 N N . ILE A 1 445 ? -18.221 9.874 54.625 1.00 178.93 486 ILE A N 1
ATOM 3396 C CA . ILE A 1 445 ? -18.140 8.410 54.743 1.00 178.98 486 ILE A CA 1
ATOM 3397 C C . ILE A 1 445 ? -17.124 8.124 55.867 1.00 183.35 486 ILE A C 1
ATOM 3398 O O . ILE A 1 445 ? -17.320 7.197 56.657 1.00 182.80 486 ILE A O 1
ATOM 3403 N N . ARG A 1 446 ? -16.076 8.981 55.966 1.00 180.45 487 ARG A N 1
ATOM 3404 C CA . ARG A 1 446 ? -15.031 8.955 56.998 1.00 180.50 487 ARG A CA 1
ATOM 3405 C C . ARG A 1 446 ? -15.637 9.231 58.391 1.00 185.27 487 ARG A C 1
ATOM 3406 O O . ARG A 1 446 ? -14.997 8.951 59.407 1.00 184.99 487 ARG A O 1
ATOM 3414 N N . LYS A 1 447 ? -16.869 9.787 58.422 1.00 182.01 488 LYS A N 1
ATOM 3415 C CA . LYS A 1 447 ? -17.640 10.097 59.629 1.00 182.05 488 LYS A CA 1
ATOM 3416 C C . LYS A 1 447 ? -18.748 9.052 59.871 1.00 185.99 488 LYS A C 1
ATOM 3417 O O . LYS A 1 447 ? -19.227 8.926 61.000 1.00 185.66 488 LYS A O 1
ATOM 3423 N N . LEU A 1 448 ? -19.146 8.306 58.813 1.00 182.56 489 LEU A N 1
ATOM 3424 C CA . LEU A 1 448 ? -20.175 7.262 58.874 1.00 211.00 489 LEU A CA 1
ATOM 3425 C C . LEU A 1 448 ? -19.586 5.925 59.320 1.00 238.03 489 LEU A C 1
ATOM 3426 O O . LEU A 1 448 ? -18.598 5.460 58.753 1.00 197.41 489 LEU A O 1
#

Solvent-accessible surface area: 21884 Å² total; per-residue (Å²): 198,48,191,82,6,115,87,138,48,36,58,76,60,29,32,107,20,28,60,6,11,65,87,2,28,61,52,0,76,96,8,49,129,96,13,148,72,200,84,68,130,75,11,13,74,44,5,22,134,6,0,51,60,10,0,138,105,16,30,38,125,0,74,110,31,0,54,47,0,3,68,48,4,56,84,33,44,165,88,54,24,144,80,124,82,3,20,144,46,3,33,80,56,0,14,88,43,0,87,36,2,36,185,172,138,56,89,33,12,49,0,0,20,15,2,0,9,1,0,2,0,5,9,41,6,61,46,123,63,129,58,66,147,111,39,14,26,167,93,149,90,79,1,18,0,0,0,0,2,13,1,0,3,8,31,4,9,21,11,6,10,23,4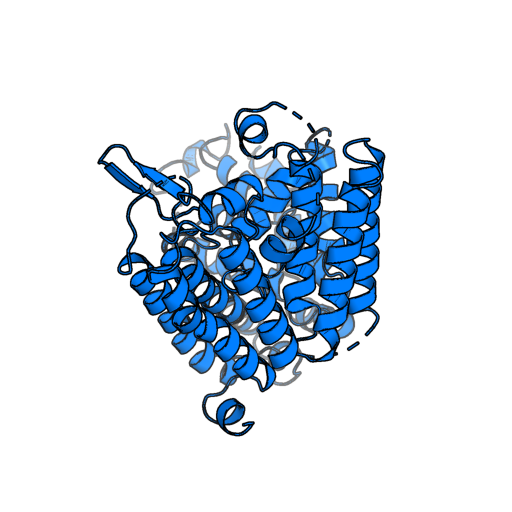1,5,53,42,5,10,138,50,23,80,82,80,50,20,90,83,4,2,85,93,46,37,71,73,0,65,106,12,42,91,58,34,22,126,9,23,94,166,7,21,48,116,90,2,39,36,110,112,52,7,87,128,18,142,199,82,23,22,16,13,4,30,51,0,0,57,15,11,6,38,61,65,4,3,14,28,1,1,6,2,0,2,0,4,4,1,5,17,0,11,73,13,97,55,183,143,47,112,24,38,68,88,39,7,7,3,6,94,26,205,82,9,50,77,10,64,97,0,31,19,0,14,51,19,29,40,42,21,33,40,33,2,12,49,82,9,4,50,88,112,63,135,140,159,132,6,69,56,119,4,27,106,16,23,10,64,29,24,38,53,78,49,0,23,69,14,5,40,79,28,39,53,34,29,8,66,5,19,117,38,55,78,58,13,49,175,110,18,126,60,63,7,98,134,22,32,97,148,90,124,192,100,130,106,37,65,78,22,30,50,16,9,0,22,3,20,2,0,50,20,12,56,42,165,104,81,30,69,100,1,6,144,31,10,182,60,86,16,46,82,73,11,108,59,54,60,114,62,5,45,133,36,103,141,136